Protein AF-A0A0P9S7F3-F1 (afdb_monomer)

Mean predicted aligned error: 11.37 Å

Radius of gyration: 30.76 Å; Cα contacts (8 Å, |Δi|>4): 1055; chains: 1; bounding box: 93×74×84 Å

InterPro domains:
  IPR026487 Sporadically distributed protein CHP04141 [PF19614] (70-533)
  IPR026487 Sporadically distributed protein CHP04141 [TIGR04141] (69-532)

Secondary structure (DSSP, 8-state):
---------------------------------------PEEESS--SSS----------SS--PEEEEEEEBPGGGHHHHHHHHHHTTEEEEEEEEETTEEEEEEEE---SSEE-TTHHHHGGGSPTTPPPPEESS--EEEEEEESS-TT-EEEEEEGGGHHHHTTTB-TTHHHHHHHHHEEGGG--EEEEEESSSS--EEEEE-SSPPTT---TTEEEEEEEEEES-HHHH-SSEEEESSSEEEEES--GGGGHHHHHHHHHHTTSPP-S----EEEPPGGGHHHHHHHHHHHHHHT-S-B---SEEEETTEEEE-----EEEEEEE-SS-EEEEEEET---HHHHHHHHHT-TT---GGGEEEEEE-TTT--EEEEGGGGB-EEEEETTEEEEEETTEEEEE-HHHHHHHHHHHTTSEEEE---EEHHHHHHHHHHHHHHHHTT---S----SHHHHHHHHHHHHHTPEE-TT-EEEEPPSSTTSPPEEEE--SEEETTEEEEEEE-S-HHHHHHHHHHHHHHHHHHHTTSS---S---EEEEEEEESS--SSGGGS--HHHHHHHHHHHHHHHHTTPEEEEEEEEEE-

Nearest PDB structures (foldseek):
  7u6u-assembly1_B  TM=5.650E-01  e=1.495E+00  Homo sapiens
  6bzf-assembly2_C  TM=3.153E-01  e=1.140E+00  Saccharomyces cerevisiae
  6n2f-assembly1_A  TM=3.194E-01  e=1.857E+00  Arabidopsis thaliana
  8xl0-assembly1_A  TM=2.462E-01  e=1.140E+00  Homo sapiens
  7kpv-assembly1_D  TM=9.544E-02  e=1.019E-02  Saccharomyces cerevisiae S288C

Solvent-accessible surface area (backbone atoms only — not comparable to full-atom values): 33960 Å² total; per-residue (Å²): 134,82,87,82,88,83,89,83,88,87,90,80,90,83,88,89,89,87,88,82,90,89,80,89,88,88,86,89,82,89,79,93,76,88,74,86,55,75,85,60,50,55,69,75,77,85,74,76,78,89,67,70,74,74,77,89,59,79,93,63,102,63,85,82,55,42,76,46,40,42,31,44,36,38,55,93,32,48,66,61,46,55,53,49,41,48,74,74,48,30,45,79,50,31,70,48,78,52,78,65,25,38,38,36,29,29,35,49,86,48,76,83,53,44,78,52,87,60,46,77,73,46,50,90,36,49,57,86,91,64,72,86,62,32,21,79,76,64,33,29,35,39,41,34,32,30,68,90,48,69,63,50,30,38,36,34,46,31,67,68,41,41,79,72,39,72,89,33,40,38,66,50,47,16,48,63,47,42,28,40,47,43,31,66,57,48,32,38,33,42,28,38,36,35,70,31,69,91,56,55,64,52,77,49,76,41,98,69,37,64,76,86,75,71,60,61,44,35,27,56,64,33,40,30,24,27,41,59,53,40,87,84,67,35,84,56,65,32,32,22,7,32,11,34,34,41,69,36,90,60,55,75,81,56,47,44,63,53,53,53,51,52,62,51,44,72,74,49,67,77,75,50,86,67,28,26,71,40,78,54,66,72,84,53,49,65,58,52,45,52,55,49,38,56,34,34,56,73,44,51,71,50,53,46,83,70,53,57,47,75,51,40,72,38,42,35,38,58,88,74,80,42,37,34,30,44,32,34,55,49,99,89,53,76,51,75,47,80,49,46,78,57,78,46,36,63,64,51,13,50,57,46,65,78,35,81,76,63,85,52,50,87,38,28,30,36,34,40,34,37,97,84,45,54,71,50,74,44,53,43,51,47,41,28,52,38,79,45,80,56,96,94,42,65,37,36,35,47,71,58,44,53,24,31,75,32,71,49,28,53,50,44,34,49,59,56,57,69,69,47,49,74,42,84,54,78,61,50,48,43,69,59,50,53,53,51,35,54,53,50,52,52,34,57,76,69,68,46,96,67,97,69,92,80,74,52,68,64,59,52,52,53,48,50,50,20,74,78,68,70,36,44,79,30,63,79,51,54,49,78,42,81,46,92,52,91,92,52,74,63,48,72,44,60,58,32,39,34,35,48,101,30,30,43,28,34,71,46,76,57,87,48,62,70,62,54,41,48,50,48,51,46,42,44,53,28,53,50,35,46,77,69,61,75,43,95,66,99,66,71,77,50,31,44,33,43,32,42,31,28,74,57,97,60,88,48,80,81,67,54,92,41,70,70,50,54,32,44,52,48,29,39,44,53,52,36,45,72,73,73,27,46,50,34,37,37,35,23,36,42,46,123

Organism: NCBI:txid251654

Sequence (592 aa):
MHLNREHFASGCLYTAGAVSQVNATIRRKQENWPTYTSRTYCIGNSEMAPLVLAREGTPTEAGMANTYNIYKVKPHKLEQLKEKLRAVGLAEQKTHVAQAYSKTFYYSEVNPGNDVWWWDTYRTFFKDGLPAPKNIFNFGMLLCQHTAQPETIYAVSLGKSHFYLSKFIQLDFGIDLAIRMADENSILLKKSRYFTGTKRQDVSSYQQFQIDSYEPGESVDHLKLKAADKDVWGKRNIIFADSIQMDMDKAPLELSEIFEQIERSYQDDKIIHLPKLEAVIEELGAELDAVAFESLKRGEGDVAIQEFQVHGVAICFSFHDYDYRISARTADDIYRKDLGNTLDIVNISEFIRDHAGITNINEISVQFKNEESGPFTKPLKELLDFPISFDGADYFLKSGEWFVFNQTFMEYLKRSLESIDIVIEEDLVEADFQNWKAEKERKIAANEPVDDKLTYREAYFNQKICNERGFVLLDRQLTLIQSLKKKKNQYRVEIADIFKSGEIISVKISETNSELIYNIEQSKDSVELIKRKTIKFDKSIKTASLWFVFEGDIRNITDYNSIQFLLAVESWHKLVKGFGLKPKIYISKHVI

Structure (mmCIF, N/CA/C/O backbone):
data_AF-A0A0P9S7F3-F1
#
_entry.id   AF-A0A0P9S7F3-F1
#
loop_
_atom_site.group_PDB
_atom_site.id
_atom_site.type_symbol
_atom_site.label_atom_id
_atom_site.label_alt_id
_atom_site.label_comp_id
_atom_site.label_asym_id
_atom_site.label_entity_id
_atom_site.label_seq_id
_atom_site.pdbx_PDB_ins_code
_atom_site.Cartn_x
_atom_site.Cartn_y
_atom_site.Cartn_z
_atom_site.occupancy
_atom_site.B_iso_or_equiv
_atom_site.auth_seq_id
_atom_site.auth_comp_id
_atom_site.auth_asym_id
_atom_site.auth_atom_id
_atom_site.pdbx_PDB_model_num
ATOM 1 N N . MET A 1 1 ? -49.549 54.315 -30.517 1.00 29.91 1 MET A N 1
ATOM 2 C CA . MET A 1 1 ? -50.596 53.312 -30.818 1.00 29.91 1 MET A CA 1
ATOM 3 C C . MET A 1 1 ? -50.025 51.952 -30.448 1.00 29.91 1 MET A C 1
ATOM 5 O O . MET A 1 1 ? -49.067 51.537 -31.073 1.00 29.91 1 MET A O 1
ATOM 9 N N . HIS A 1 2 ? -50.263 51.500 -29.215 1.00 24.88 2 HIS A N 1
ATOM 10 C CA . HIS A 1 2 ? -51.289 50.500 -28.856 1.00 24.88 2 HIS A CA 1
ATOM 11 C C . HIS A 1 2 ? -51.030 49.129 -29.503 1.00 24.88 2 HIS A C 1
ATOM 13 O O . HIS A 1 2 ? -51.182 49.002 -30.708 1.00 24.88 2 HIS A O 1
ATOM 19 N N . LEU A 1 3 ? -50.460 48.200 -28.710 1.00 22.98 3 LEU A N 1
ATOM 20 C CA . LEU A 1 3 ? -51.107 47.001 -28.101 1.00 22.98 3 LEU A CA 1
ATOM 21 C C . LEU A 1 3 ? -51.043 45.816 -29.093 1.00 22.98 3 LEU A C 1
ATOM 23 O O . LEU A 1 3 ? -51.355 46.007 -30.255 1.00 22.98 3 LEU A O 1
ATOM 27 N N . ASN A 1 4 ? -50.614 44.590 -28.774 1.00 23.47 4 ASN A N 1
ATOM 28 C CA . ASN A 1 4 ? -50.797 43.739 -27.589 1.00 23.47 4 ASN A CA 1
ATOM 29 C C . ASN A 1 4 ? -49.765 42.572 -27.645 1.00 23.47 4 ASN A C 1
ATOM 31 O O . ASN A 1 4 ? -49.416 42.162 -28.746 1.00 23.47 4 ASN A O 1
ATOM 35 N N . ARG A 1 5 ? -49.114 42.188 -26.525 1.00 25.00 5 ARG A N 1
ATOM 36 C CA . ARG A 1 5 ? -49.370 40.996 -25.652 1.00 25.00 5 ARG A CA 1
ATOM 37 C C . ARG A 1 5 ? -49.144 39.637 -26.357 1.00 25.00 5 ARG A C 1
ATOM 39 O O . ARG A 1 5 ? -49.627 39.461 -27.459 1.00 25.00 5 ARG A O 1
ATOM 46 N N . GLU A 1 6 ? -48.470 38.622 -25.805 1.00 25.69 6 GLU A N 1
ATOM 47 C CA . GLU A 1 6 ? -48.198 38.257 -24.404 1.00 25.69 6 GLU A CA 1
ATOM 48 C C . GLU A 1 6 ? -47.167 37.094 -24.315 1.00 25.69 6 GLU A C 1
ATOM 50 O O . GLU A 1 6 ? -47.072 36.296 -25.246 1.00 25.69 6 GLU A O 1
ATOM 55 N N . HIS A 1 7 ? -46.526 36.985 -23.132 1.00 25.61 7 HIS A N 1
ATOM 56 C CA . HIS A 1 7 ? -45.978 35.774 -22.460 1.00 25.61 7 HIS A CA 1
ATOM 57 C C . HIS A 1 7 ? -44.629 35.130 -22.889 1.00 25.61 7 HIS A C 1
ATOM 59 O O . HIS A 1 7 ? -44.381 34.939 -24.067 1.00 25.61 7 HIS A O 1
ATOM 65 N N . PHE A 1 8 ? -43.704 34.703 -22.001 1.00 23.14 8 PHE A N 1
ATOM 66 C CA . PHE A 1 8 ? -43.653 34.555 -20.529 1.00 23.14 8 PHE A CA 1
ATOM 67 C C . PHE A 1 8 ? -42.188 34.672 -20.006 1.00 23.14 8 PHE A C 1
ATOM 69 O O . PHE A 1 8 ? -41.229 34.420 -20.728 1.00 23.14 8 PHE A O 1
ATOM 76 N N . ALA A 1 9 ? -42.081 35.059 -18.731 1.00 22.83 9 ALA A N 1
ATOM 77 C CA . ALA A 1 9 ? -40.941 35.215 -17.805 1.00 22.83 9 ALA A CA 1
ATOM 78 C C . ALA A 1 9 ? -40.034 33.960 -17.629 1.00 22.83 9 ALA A C 1
ATOM 80 O O . ALA A 1 9 ? -40.452 32.877 -18.010 1.00 22.83 9 ALA A O 1
ATOM 81 N N . SER A 1 10 ? -38.837 33.932 -17.011 1.00 23.44 10 SER A N 1
ATOM 82 C CA . SER A 1 10 ? -37.991 34.859 -16.220 1.00 23.44 10 SER A CA 1
ATOM 83 C C . SER A 1 10 ? -36.624 34.195 -15.956 1.00 23.44 10 SER A C 1
ATOM 85 O O . SER A 1 10 ? -36.567 32.976 -15.809 1.00 23.44 10 SER A O 1
ATOM 87 N N . GLY A 1 11 ? -35.571 34.994 -15.743 1.00 20.28 11 GLY A N 1
ATOM 88 C CA . GLY A 1 11 ? -34.349 34.557 -15.055 1.00 20.28 11 GLY A CA 1
ATOM 89 C C . GLY A 1 11 ? -33.190 35.550 -15.177 1.00 20.28 11 GLY A C 1
ATOM 90 O O . GLY A 1 11 ? -32.395 35.452 -16.106 1.00 20.28 11 GLY A O 1
ATOM 91 N N . CYS A 1 12 ? -33.079 36.507 -14.249 1.00 20.52 12 CYS A N 1
ATOM 92 C CA . CYS A 1 12 ? -31.901 37.368 -14.105 1.00 20.52 12 CYS A CA 1
ATOM 93 C C . CYS A 1 12 ? -31.655 37.788 -12.645 1.00 20.52 12 CYS A C 1
ATOM 95 O O . CYS A 1 12 ? -32.551 38.337 -12.016 1.00 20.52 12 CYS A O 1
ATOM 97 N N . LEU A 1 13 ? -30.393 37.587 -12.232 1.00 22.75 13 LEU A N 1
ATOM 98 C CA . LEU A 1 13 ? -29.494 38.486 -11.480 1.00 22.75 13 LEU A CA 1
ATOM 99 C C . LEU A 1 13 ? -29.818 38.897 -10.028 1.00 22.75 13 LEU A C 1
ATOM 101 O O . LEU A 1 13 ? -30.907 39.361 -9.724 1.00 22.75 13 LEU A O 1
ATOM 105 N N . TYR A 1 14 ? -28.799 38.828 -9.156 1.00 22.83 14 TYR A N 1
ATOM 106 C CA . TYR A 1 14 ? -27.962 39.961 -8.670 1.00 22.83 14 TYR A CA 1
ATOM 107 C C . TYR A 1 14 ? -27.158 39.499 -7.420 1.00 22.83 14 TYR A C 1
ATOM 109 O O . TYR A 1 14 ? -27.717 38.887 -6.520 1.00 22.83 14 TYR A O 1
ATOM 117 N N . THR A 1 15 ? -25.817 39.446 -7.478 1.00 22.84 15 THR A N 1
ATOM 118 C CA . THR A 1 15 ? -24.786 40.390 -6.954 1.00 22.84 15 THR A CA 1
ATOM 119 C C . THR A 1 15 ? -24.634 40.553 -5.436 1.00 22.84 15 THR A C 1
ATOM 121 O O . THR A 1 15 ? -25.591 40.612 -4.679 1.00 22.84 15 THR A O 1
ATOM 124 N N . ALA A 1 16 ? -23.364 40.727 -5.060 1.00 22.64 16 ALA A N 1
ATOM 125 C CA . ALA A 1 16 ? -22.787 40.906 -3.735 1.00 22.64 16 ALA A CA 1
ATOM 126 C C . ALA A 1 16 ? -23.129 42.218 -2.997 1.00 22.64 16 ALA A C 1
ATOM 128 O O . ALA A 1 16 ? -23.339 43.258 -3.619 1.00 22.64 16 ALA A O 1
ATOM 129 N N . GLY A 1 17 ? -22.990 42.162 -1.663 1.00 21.08 17 GLY A N 1
ATOM 130 C CA . GLY A 1 17 ? -22.606 43.288 -0.803 1.00 21.08 17 GLY A CA 1
ATOM 131 C C . GLY A 1 17 ? -23.356 43.370 0.533 1.00 21.08 17 GLY A C 1
ATOM 132 O O . GLY A 1 17 ? -24.543 43.660 0.524 1.00 21.08 17 GLY A O 1
ATOM 133 N N . ALA A 1 18 ? -22.657 43.178 1.666 1.00 22.84 18 ALA A N 1
ATOM 134 C CA . ALA A 1 18 ? -22.655 44.094 2.826 1.00 22.84 18 ALA A CA 1
ATOM 135 C C . ALA A 1 18 ? -21.939 43.493 4.056 1.00 22.84 18 ALA A C 1
ATOM 137 O O . ALA A 1 18 ? -22.265 42.411 4.535 1.00 22.84 18 ALA A O 1
ATOM 138 N N . VAL A 1 19 ? -20.991 44.266 4.587 1.00 24.33 19 VAL A N 1
ATOM 139 C CA . VAL A 1 19 ? -20.345 44.132 5.900 1.00 24.33 19 VAL A CA 1
ATOM 140 C C . VAL A 1 19 ? -21.035 45.111 6.857 1.00 24.33 19 VAL A C 1
ATOM 142 O O . VAL A 1 19 ? -21.138 46.285 6.510 1.00 24.33 19 VAL A O 1
ATOM 145 N N . SER A 1 20 ? -21.415 44.696 8.073 1.00 24.64 20 SER A N 1
ATOM 146 C CA . SER A 1 20 ? -21.497 45.614 9.227 1.00 24.64 20 SER A CA 1
ATOM 147 C C . SER A 1 20 ? -21.389 44.903 10.588 1.00 24.64 20 SER A C 1
ATOM 149 O O . SER A 1 20 ? -22.258 44.133 10.981 1.00 24.64 20 SER A O 1
ATOM 151 N N . GLN A 1 21 ? -20.292 45.217 11.278 1.00 23.17 21 GLN A N 1
ATOM 152 C CA . GLN A 1 21 ? -20.079 45.402 12.722 1.00 23.17 21 GLN A CA 1
ATOM 153 C C . GLN A 1 21 ? -21.167 44.975 13.735 1.00 23.17 21 GLN A C 1
ATOM 155 O O . GLN A 1 21 ? -22.227 45.587 13.802 1.00 23.17 21 GLN A O 1
ATOM 160 N N . VAL A 1 22 ? -20.765 44.127 14.693 1.00 24.11 22 VAL A N 1
ATOM 161 C CA . VAL A 1 22 ? -20.984 44.356 16.138 1.00 24.11 22 VAL A CA 1
ATOM 162 C C . VAL A 1 22 ? -19.683 44.000 16.869 1.00 24.11 22 VAL A C 1
ATOM 164 O O . VAL A 1 22 ? -19.139 42.915 16.687 1.00 24.11 22 VAL A O 1
ATOM 167 N N . ASN A 1 23 ? -19.159 44.942 17.654 1.00 24.31 23 ASN A N 1
ATOM 168 C CA . ASN A 1 23 ? -17.885 44.866 18.373 1.00 24.31 23 ASN A CA 1
ATOM 169 C C . ASN A 1 23 ? -18.128 44.930 19.894 1.00 24.31 23 ASN A C 1
ATOM 171 O O . ASN A 1 23 ? -19.016 45.658 20.328 1.00 24.31 23 ASN A O 1
ATOM 175 N N . ALA A 1 24 ? -17.239 44.272 20.654 1.00 23.59 24 ALA A N 1
ATOM 176 C CA . ALA A 1 24 ? -17.006 44.353 22.110 1.00 23.59 24 ALA A CA 1
ATOM 177 C C . ALA A 1 24 ? -18.103 43.747 23.021 1.00 23.59 24 ALA A C 1
ATOM 179 O O . ALA A 1 24 ? -19.247 44.171 23.026 1.00 23.59 24 ALA A O 1
ATOM 180 N N . THR A 1 25 ? -17.824 42.789 23.911 1.00 23.08 25 THR A N 1
ATOM 181 C CA . THR A 1 25 ? -16.897 42.900 25.050 1.00 23.08 25 THR A CA 1
ATOM 182 C C . THR A 1 25 ? -16.740 41.516 25.698 1.00 23.08 25 THR A C 1
ATOM 184 O O . THR A 1 25 ? -17.749 40.897 25.999 1.00 23.08 25 THR A O 1
ATOM 187 N N . ILE A 1 26 ? -15.508 41.044 25.924 1.00 23.91 26 ILE A N 1
ATOM 188 C CA . ILE A 1 26 ? -14.999 40.393 27.156 1.00 23.91 26 ILE A CA 1
ATOM 189 C C . ILE A 1 26 ? -13.519 40.064 26.892 1.00 23.91 26 ILE A C 1
ATOM 191 O O . ILE A 1 26 ? -13.160 39.178 26.122 1.00 23.91 26 ILE A O 1
ATOM 195 N N . ARG A 1 27 ? -12.641 40.852 27.516 1.00 22.73 27 ARG A N 1
ATOM 196 C CA . ARG A 1 27 ? -11.202 40.595 27.644 1.00 22.73 27 ARG A CA 1
ATOM 197 C C . ARG A 1 27 ? -10.953 39.890 28.983 1.00 22.73 27 ARG A C 1
ATOM 199 O O . ARG A 1 27 ? -11.567 40.265 29.975 1.00 22.73 27 ARG A O 1
ATOM 206 N N . ARG A 1 28 ? -9.920 39.033 28.992 1.00 23.16 28 ARG A N 1
ATOM 207 C CA . ARG A 1 28 ? -9.167 38.451 30.133 1.00 23.16 28 ARG A CA 1
ATOM 208 C C . ARG A 1 28 ? -9.704 37.156 30.760 1.00 23.16 28 ARG A C 1
ATOM 210 O O . ARG A 1 28 ? -10.382 37.188 31.777 1.00 23.16 28 ARG A O 1
ATOM 217 N N . LYS A 1 29 ? -9.228 36.023 30.236 1.00 22.94 29 LYS A N 1
ATOM 218 C CA . LYS A 1 29 ? -8.197 35.142 30.839 1.00 22.94 29 LYS A CA 1
ATOM 219 C C . LYS A 1 29 ? -8.125 33.863 29.989 1.00 22.94 29 LYS A C 1
ATOM 221 O O . LYS A 1 29 ? -8.909 32.947 30.186 1.00 22.94 29 LYS A O 1
ATOM 226 N N . GLN A 1 30 ? -7.222 33.832 29.010 1.00 22.80 30 GLN A N 1
ATOM 227 C CA . GLN A 1 30 ? -6.829 32.593 28.334 1.00 22.80 30 GLN A CA 1
ATOM 228 C C . GLN A 1 30 ? -5.528 32.133 28.985 1.00 22.80 30 GLN A C 1
ATOM 230 O O . GLN A 1 30 ? -4.465 32.694 28.728 1.00 22.80 30 GLN A O 1
ATOM 235 N N . GLU A 1 31 ? -5.651 31.174 29.895 1.00 22.55 31 GLU A N 1
ATOM 236 C CA . GLU A 1 31 ? -4.537 30.350 30.350 1.00 22.55 31 GLU A CA 1
ATOM 237 C C . GLU A 1 31 ? -4.404 29.140 29.415 1.00 22.55 31 GLU A C 1
ATOM 239 O O . GLU A 1 31 ? -5.391 28.578 28.940 1.00 22.55 31 GLU A O 1
ATOM 244 N N . ASN A 1 32 ? -3.146 28.815 29.126 1.00 25.81 32 ASN A N 1
ATOM 245 C CA . ASN A 1 32 ? -2.632 27.801 28.208 1.00 25.81 32 ASN A CA 1
ATOM 246 C C . ASN A 1 32 ? -3.329 26.431 28.281 1.00 25.81 32 ASN A C 1
ATOM 248 O O . ASN A 1 32 ? -3.194 25.756 29.295 1.00 25.81 32 ASN A O 1
ATOM 252 N N . TRP A 1 33 ? -3.895 25.957 27.161 1.00 24.05 33 TRP A N 1
ATOM 253 C CA . TRP A 1 33 ? -4.091 24.524 26.876 1.00 24.05 33 TRP A CA 1
ATOM 254 C C . TRP A 1 33 ? -3.954 24.246 25.366 1.00 24.05 33 TRP A C 1
ATOM 256 O O . TRP A 1 33 ? -4.414 25.057 24.561 1.00 24.05 33 TRP A O 1
ATOM 266 N N . PRO A 1 34 ? -3.319 23.130 24.952 1.00 24.03 34 PRO A N 1
ATOM 267 C CA . PRO A 1 34 ? -3.039 22.845 23.549 1.00 24.03 34 PRO A CA 1
ATOM 268 C C . PRO A 1 34 ? -4.303 22.359 22.826 1.00 24.03 34 PRO A C 1
ATOM 270 O O . PRO A 1 34 ? -4.807 21.264 23.074 1.00 24.03 34 PRO A O 1
ATOM 273 N N . THR A 1 35 ? -4.807 23.164 21.895 1.00 26.23 35 THR A N 1
ATOM 274 C CA . THR A 1 35 ? -5.846 22.769 20.940 1.00 26.23 35 THR A CA 1
ATOM 275 C C . THR A 1 35 ? -5.239 21.880 19.856 1.00 26.23 35 THR A C 1
ATOM 277 O O . THR A 1 35 ? -4.654 22.373 18.899 1.00 26.23 35 THR A O 1
ATOM 280 N N . TYR A 1 36 ? -5.384 20.563 19.998 1.00 31.08 36 TYR A N 1
ATOM 281 C CA . TYR A 1 36 ? -5.255 19.623 18.883 1.00 31.08 36 TYR A CA 1
ATOM 282 C C . TYR A 1 36 ? -6.626 19.439 18.238 1.00 31.08 36 TYR A C 1
ATOM 284 O O . TYR A 1 36 ? -7.414 18.610 18.690 1.00 31.08 36 TYR A O 1
ATOM 292 N N . THR A 1 37 ? -6.903 20.194 17.181 1.00 32.62 37 THR A N 1
ATOM 293 C CA . THR A 1 37 ? -7.972 19.867 16.230 1.00 32.62 37 THR A CA 1
ATOM 294 C C . THR A 1 37 ? -7.574 20.369 14.847 1.00 32.62 37 THR A C 1
ATOM 296 O O . THR A 1 37 ? -7.782 21.537 14.527 1.00 32.62 37 THR A O 1
ATOM 299 N N . SER A 1 38 ? -7.022 19.479 14.019 1.00 33.72 38 SER A N 1
ATOM 300 C CA . SER A 1 38 ? -7.128 19.616 12.567 1.00 33.72 38 SER A CA 1
ATOM 301 C C . SER A 1 38 ? -8.609 19.492 12.195 1.00 33.72 38 SER A C 1
ATOM 303 O O . SER A 1 38 ? -9.308 18.611 12.709 1.00 33.72 38 SER A O 1
ATOM 305 N N . ARG A 1 39 ? -9.126 20.363 11.319 1.00 33.31 39 ARG A N 1
ATOM 306 C CA . ARG A 1 39 ? -10.459 20.158 10.732 1.00 33.31 39 ARG A CA 1
ATOM 307 C C . ARG A 1 39 ? -10.359 19.013 9.733 1.00 33.31 39 ARG A C 1
ATOM 309 O O . ARG A 1 39 ? -10.043 19.204 8.569 1.00 33.31 39 ARG A O 1
ATOM 316 N N . THR A 1 40 ? -10.564 17.810 10.241 1.00 33.66 40 THR A N 1
ATOM 317 C CA . THR A 1 40 ? -10.654 16.587 9.453 1.00 33.66 40 THR A CA 1
ATOM 318 C C . THR A 1 40 ? -12.123 16.379 9.119 1.00 33.66 40 THR A C 1
ATOM 320 O O . THR A 1 40 ? -12.946 16.308 10.032 1.00 33.66 40 THR A O 1
ATOM 323 N N . TYR A 1 41 ? -12.471 16.318 7.836 1.00 36.84 41 TYR A N 1
ATOM 324 C CA . TYR A 1 41 ? -13.842 16.011 7.430 1.00 36.84 41 TYR A CA 1
ATOM 325 C C . TYR A 1 41 ? -13.965 14.497 7.270 1.00 36.84 41 TYR A C 1
ATOM 327 O O . TYR A 1 41 ? -13.148 13.877 6.589 1.00 36.84 41 TYR A O 1
ATOM 335 N N . CYS A 1 42 ? -14.956 13.900 7.929 1.00 32.94 42 CYS A N 1
ATOM 336 C CA . CYS A 1 42 ? -15.213 12.466 7.861 1.00 32.94 42 CYS A CA 1
ATOM 337 C C . CYS A 1 42 ? -16.391 12.194 6.922 1.00 32.94 42 CYS A C 1
ATOM 339 O O . CYS A 1 42 ? -17.445 12.810 7.073 1.00 32.94 42 CYS A O 1
ATOM 341 N N . ILE A 1 43 ? -16.256 11.241 5.997 1.00 32.69 43 ILE A N 1
ATOM 342 C CA . ILE A 1 43 ? -17.422 10.692 5.289 1.00 32.69 43 ILE A CA 1
ATOM 343 C C . ILE A 1 43 ? -17.986 9.541 6.127 1.00 32.69 43 ILE A C 1
ATOM 345 O O . ILE A 1 43 ? -17.391 8.473 6.244 1.00 32.69 43 ILE A O 1
ATOM 349 N N . GLY A 1 44 ? -19.141 9.811 6.734 1.00 36.78 44 GLY A N 1
ATOM 350 C CA . GLY A 1 44 ? -19.896 8.928 7.620 1.00 36.78 44 GLY A CA 1
ATOM 351 C C . GLY A 1 44 ? -20.954 9.757 8.347 1.00 36.78 44 GLY A C 1
ATOM 352 O O . GLY A 1 44 ? -20.720 10.184 9.469 1.00 36.78 44 GLY A O 1
ATOM 353 N N . ASN A 1 45 ? -22.074 10.021 7.661 1.00 27.25 45 ASN A N 1
ATOM 354 C CA . ASN A 1 45 ? -23.099 11.031 7.974 1.00 27.25 45 ASN A CA 1
ATOM 355 C C . ASN A 1 45 ? -22.559 12.483 7.979 1.00 27.25 45 ASN A C 1
ATOM 357 O O . ASN A 1 45 ? -22.035 12.971 8.973 1.00 27.25 45 ASN A O 1
ATOM 361 N N . SER A 1 46 ? -22.717 13.167 6.837 1.00 24.14 46 SER A N 1
ATOM 362 C CA . SER A 1 46 ? -22.612 14.633 6.665 1.00 24.14 46 SER A CA 1
ATOM 363 C C . SER A 1 46 ? -23.417 15.380 7.742 1.00 24.14 46 SER A C 1
ATOM 365 O O . SER A 1 46 ? -24.492 14.905 8.098 1.00 24.14 46 SER A O 1
ATOM 367 N N . GLU A 1 47 ? -23.078 16.553 8.274 1.00 24.59 47 GLU A N 1
ATOM 368 C CA . GLU A 1 47 ? -22.070 17.595 8.029 1.00 24.59 47 GLU A CA 1
ATOM 369 C C . GLU A 1 47 ? -22.046 18.472 9.313 1.00 24.59 47 GLU A C 1
ATOM 371 O O . GLU A 1 47 ? -23.011 18.445 10.075 1.00 24.59 47 GLU A O 1
ATOM 376 N N . MET A 1 48 ? -21.006 19.299 9.504 1.00 22.39 48 MET A N 1
ATOM 377 C CA . MET A 1 48 ? -20.770 20.219 10.644 1.00 22.39 48 MET A CA 1
ATOM 378 C C . MET A 1 48 ? -20.218 19.562 11.924 1.00 22.39 48 MET A C 1
ATOM 380 O O . MET A 1 48 ? -20.518 18.417 12.249 1.00 22.39 48 MET A O 1
ATOM 384 N N . ALA A 1 49 ? -19.394 20.309 12.677 1.00 24.27 49 ALA A N 1
ATOM 385 C CA . ALA A 1 49 ? -19.053 19.994 14.074 1.00 24.27 49 ALA A CA 1
ATOM 386 C C . ALA A 1 49 ? -20.305 19.487 14.813 1.00 24.27 49 ALA A C 1
ATOM 388 O O . ALA A 1 49 ? -21.370 20.011 14.502 1.00 24.27 49 ALA A O 1
ATOM 389 N N . PRO A 1 50 ? -20.224 18.519 15.751 1.00 26.88 50 PRO A N 1
ATOM 390 C CA . PRO A 1 50 ? -21.375 17.737 16.201 1.00 26.88 50 PRO A CA 1
ATOM 391 C C . PRO A 1 50 ? -22.384 18.577 17.005 1.00 26.88 50 PRO A C 1
ATOM 393 O O . PRO A 1 50 ? -22.526 18.437 18.212 1.00 26.88 50 PRO A O 1
ATOM 396 N N . LEU A 1 51 ? -23.141 19.420 16.316 1.00 23.75 51 LEU A N 1
ATOM 397 C CA . LEU A 1 51 ? -24.578 19.496 16.432 1.00 23.75 51 LEU A CA 1
ATOM 398 C C . LEU A 1 51 ? -25.097 18.289 15.654 1.00 23.75 51 LEU A C 1
ATOM 400 O O . LEU A 1 51 ? -25.513 18.382 14.504 1.00 23.75 51 LEU A O 1
ATOM 404 N N . VAL A 1 52 ? -25.037 17.125 16.304 1.00 27.81 52 VAL A N 1
ATOM 405 C CA . VAL A 1 52 ? -26.001 16.068 16.015 1.00 27.81 52 VAL A CA 1
ATOM 406 C C . VAL A 1 52 ? -27.351 16.747 16.192 1.00 27.81 52 VAL A C 1
ATOM 408 O O . VAL A 1 52 ? -27.716 17.093 17.316 1.00 27.81 52 VAL A O 1
ATOM 411 N N . LEU A 1 53 ? -28.034 17.041 15.082 1.00 21.12 53 LEU A N 1
ATOM 412 C CA . LEU A 1 53 ? -29.430 17.443 15.113 1.00 21.12 53 LEU A CA 1
ATOM 413 C C . LEU A 1 53 ? -30.134 16.430 16.004 1.00 21.12 53 LEU A C 1
ATOM 415 O O . LEU A 1 53 ? -30.146 15.232 15.706 1.00 21.12 53 LEU A O 1
ATOM 419 N N . ALA A 1 54 ? -30.655 16.924 17.125 1.00 24.69 54 ALA A N 1
ATOM 420 C CA . ALA A 1 54 ? -31.611 16.201 17.923 1.00 24.69 54 ALA A CA 1
ATOM 421 C C . ALA A 1 54 ? -32.624 15.597 16.949 1.00 24.69 54 ALA A C 1
ATOM 423 O O . ALA A 1 54 ? -33.301 16.317 16.211 1.00 24.69 54 ALA A O 1
ATOM 424 N N . ARG A 1 55 ? -32.711 14.265 16.915 1.00 27.77 55 ARG A N 1
ATOM 425 C CA . ARG A 1 55 ? -33.960 13.645 16.505 1.00 27.77 55 ARG A CA 1
ATOM 426 C C . ARG A 1 55 ? -34.966 14.077 17.566 1.00 27.77 55 ARG A C 1
ATOM 428 O O . ARG A 1 55 ? -35.096 13.418 18.591 1.00 27.77 55 ARG A O 1
ATOM 435 N N . GLU A 1 56 ? -35.660 15.188 17.333 1.00 28.05 56 GLU A N 1
ATOM 436 C CA . GLU A 1 56 ? -36.989 15.409 17.897 1.00 28.05 56 GLU A CA 1
ATOM 437 C C . GLU A 1 56 ? -37.915 14.377 17.243 1.00 28.05 56 GLU A C 1
ATOM 439 O O . GLU A 1 56 ? -38.659 14.644 16.305 1.00 28.05 56 GLU A O 1
ATOM 444 N N . GLY A 1 57 ? -37.752 13.130 17.672 1.00 25.97 57 GLY A N 1
ATOM 445 C CA . GLY A 1 57 ? -38.615 12.017 17.349 1.00 25.97 57 GLY A CA 1
ATOM 446 C C . GLY A 1 57 ? -39.319 11.640 18.632 1.00 25.97 57 GLY A C 1
ATOM 447 O O . GLY A 1 57 ? -38.694 11.156 19.573 1.00 25.97 57 GLY A O 1
ATOM 448 N N . THR A 1 58 ? -40.621 11.881 18.672 1.00 23.83 58 THR A N 1
ATOM 449 C CA . THR A 1 58 ? -41.518 11.204 19.600 1.00 23.83 58 THR A CA 1
ATOM 450 C C . THR A 1 58 ? -41.206 9.699 19.613 1.00 23.83 58 THR A C 1
ATOM 452 O O . THR A 1 58 ? -40.960 9.117 18.549 1.00 23.83 58 THR A O 1
ATOM 455 N N . PRO A 1 59 ? -41.179 9.051 20.791 1.00 27.86 59 PRO A N 1
ATOM 456 C CA . PRO A 1 59 ? -40.834 7.642 20.887 1.00 27.86 59 PRO A CA 1
ATOM 457 C C . PRO A 1 59 ? -41.904 6.837 20.151 1.00 27.86 59 PRO A C 1
ATOM 459 O O . PRO A 1 59 ? -43.062 6.800 20.560 1.00 27.86 59 PRO A O 1
ATOM 462 N N . THR A 1 60 ? -41.519 6.223 19.039 1.00 30.88 60 THR A N 1
ATOM 463 C CA . THR A 1 60 ? -42.305 5.176 18.386 1.00 30.88 60 THR A CA 1
ATOM 464 C C . THR A 1 60 ? -41.563 3.854 18.545 1.00 30.88 60 THR A C 1
ATOM 466 O O . THR A 1 60 ? -40.341 3.793 18.430 1.00 30.88 60 THR A O 1
ATOM 469 N N . GLU A 1 61 ? -42.332 2.827 18.899 1.00 31.89 61 GLU A N 1
ATOM 470 C CA . GLU A 1 61 ? -41.976 1.505 19.435 1.00 31.89 61 GLU A CA 1
ATOM 471 C C . GLU A 1 61 ? -41.176 0.581 18.487 1.00 31.89 61 GLU A C 1
ATOM 473 O O . GLU A 1 61 ? -41.527 -0.580 18.287 1.00 31.89 61 GLU A O 1
ATOM 478 N N . ALA A 1 62 ? -40.065 1.046 17.917 1.00 36.75 62 ALA A N 1
ATOM 479 C CA . ALA A 1 62 ? -39.057 0.176 17.315 1.00 36.75 62 ALA A CA 1
ATOM 480 C C . ALA A 1 62 ? -37.781 0.253 18.163 1.00 36.75 62 ALA A C 1
ATOM 482 O O . ALA A 1 62 ? -37.206 1.330 18.307 1.00 36.75 62 ALA A O 1
ATOM 483 N N . GLY A 1 63 ? -37.369 -0.872 18.760 1.00 42.25 63 GLY A N 1
ATOM 484 C CA . GLY A 1 63 ? -36.194 -0.959 19.634 1.00 42.25 63 GLY A CA 1
ATOM 485 C C . GLY A 1 63 ? -34.981 -0.237 19.040 1.00 42.25 63 GLY A C 1
ATOM 486 O O . GLY A 1 63 ? -34.610 -0.461 17.887 1.00 42.25 63 GLY A O 1
ATOM 487 N N . MET A 1 64 ? -34.396 0.690 19.802 1.00 53.94 64 MET A N 1
ATOM 488 C CA . MET A 1 64 ? -33.221 1.433 19.356 1.00 53.94 64 MET A CA 1
ATOM 489 C C . MET A 1 64 ? -32.000 0.514 19.395 1.00 53.94 64 MET A C 1
ATOM 491 O O . MET A 1 64 ? -31.439 0.268 20.459 1.00 53.94 64 MET A O 1
ATOM 495 N N . ALA A 1 65 ? -31.592 0.022 18.230 1.00 71.44 65 ALA A N 1
ATOM 496 C CA . ALA A 1 65 ? -30.314 -0.655 18.069 1.00 71.44 65 ALA A CA 1
ATOM 497 C C . ALA A 1 65 ? -29.159 0.278 18.457 1.00 71.44 65 ALA A C 1
ATOM 499 O O . ALA A 1 65 ? -29.118 1.435 18.027 1.00 71.44 65 ALA A O 1
ATOM 500 N N . ASN A 1 66 ? -28.198 -0.239 19.216 1.00 86.81 66 ASN A N 1
ATOM 501 C CA . ASN A 1 66 ? -26.971 0.470 19.547 1.00 86.81 66 ASN A CA 1
ATOM 502 C C . ASN A 1 66 ? -25.950 0.297 18.418 1.00 86.81 66 ASN A C 1
ATOM 504 O O . ASN A 1 66 ? -25.722 -0.816 17.947 1.00 86.81 66 ASN A O 1
ATOM 508 N N . THR A 1 67 ? -25.292 1.379 18.010 1.00 90.56 67 THR A N 1
ATOM 509 C CA . THR A 1 67 ? -24.151 1.311 17.087 1.00 90.56 67 THR A CA 1
ATOM 510 C C . THR A 1 67 ? -22.859 1.154 17.880 1.00 90.56 67 THR A C 1
ATOM 512 O O . THR A 1 67 ? -22.525 2.008 18.704 1.00 90.56 67 THR A O 1
ATOM 515 N N . TYR A 1 68 ? -22.097 0.101 17.598 1.00 93.56 68 TYR A N 1
ATOM 516 C CA . TYR A 1 68 ? -20.807 -0.158 18.235 1.00 93.56 68 TYR A CA 1
ATOM 517 C C . TYR A 1 68 ? -19.672 -0.059 17.229 1.00 93.56 68 TYR A C 1
ATOM 519 O O . TYR A 1 68 ? -19.796 -0.546 16.112 1.00 93.56 68 TYR A O 1
ATOM 527 N N . ASN A 1 69 ? -18.565 0.561 17.641 1.00 94.81 69 ASN A N 1
ATOM 528 C CA . ASN A 1 69 ? -17.314 0.594 16.889 1.00 94.81 69 ASN A CA 1
ATOM 529 C C . ASN A 1 69 ? -16.251 -0.197 17.663 1.00 94.81 69 ASN A C 1
ATOM 531 O O . ASN A 1 69 ? -15.753 0.292 18.681 1.00 94.81 69 ASN A O 1
ATOM 535 N N . ILE A 1 70 ? -15.982 -1.422 17.216 1.00 97.06 70 ILE A N 1
ATOM 536 C CA . ILE A 1 70 ? -15.232 -2.457 17.933 1.00 97.06 70 ILE A CA 1
ATOM 537 C C . ILE A 1 70 ? -13.855 -2.630 17.292 1.00 97.06 70 ILE A C 1
ATOM 539 O O . ILE A 1 70 ? -13.738 -2.804 16.082 1.00 97.06 70 ILE A O 1
ATOM 543 N N . TYR A 1 71 ? -12.821 -2.628 18.123 1.00 97.56 71 TYR A N 1
ATOM 544 C CA . TYR A 1 71 ? -11.419 -2.778 17.751 1.00 97.56 71 TYR A CA 1
ATOM 545 C C . TYR A 1 71 ? -10.828 -3.998 18.446 1.00 97.56 71 TYR A C 1
ATOM 547 O O . TYR A 1 71 ? -11.140 -4.226 19.616 1.00 97.56 71 TYR A O 1
ATOM 555 N N . LYS A 1 72 ? -9.914 -4.709 17.781 1.00 96.75 72 LYS A N 1
ATOM 556 C CA . LYS A 1 72 ? -9.049 -5.713 18.415 1.00 96.75 72 LYS A CA 1
ATOM 557 C C . LYS A 1 72 ? -7.730 -5.056 18.823 1.00 96.75 72 LYS A C 1
ATOM 559 O O . LYS A 1 72 ? -7.085 -4.392 18.010 1.00 96.75 72 LYS A O 1
ATOM 564 N N . VAL A 1 73 ? -7.370 -5.165 20.098 1.00 96.94 73 VAL A N 1
ATOM 565 C CA . VAL A 1 73 ? -6.203 -4.494 20.695 1.00 96.94 73 VAL A CA 1
ATOM 566 C C . VAL A 1 73 ? -5.006 -5.444 20.686 1.00 96.94 73 VAL A C 1
ATOM 568 O O . VAL A 1 73 ? -5.141 -6.607 21.056 1.00 96.94 73 VAL A O 1
ATOM 571 N N . LYS A 1 74 ? -3.826 -4.942 20.302 1.00 94.38 74 LYS A N 1
ATOM 572 C CA . LYS A 1 74 ? -2.557 -5.681 20.379 1.00 94.38 74 LYS A CA 1
ATOM 573 C C . LYS A 1 74 ? -2.232 -5.961 21.858 1.00 94.38 74 LYS A C 1
ATOM 575 O O . LYS A 1 74 ? -2.117 -5.000 22.626 1.00 94.38 74 LYS A O 1
ATOM 580 N N . PRO A 1 75 ? -2.030 -7.217 22.290 1.00 94.38 75 PRO A N 1
ATOM 581 C CA . PRO A 1 75 ? -1.938 -7.519 23.721 1.00 94.38 75 PRO A CA 1
ATOM 582 C C . PRO A 1 75 ? -0.773 -6.850 24.443 1.00 94.38 75 PRO A C 1
ATOM 584 O O . PRO A 1 75 ? -0.953 -6.208 25.478 1.00 94.38 75 PRO A O 1
ATOM 587 N N . HIS A 1 76 ? 0.407 -6.876 23.829 1.00 92.62 76 HIS A N 1
ATOM 588 C CA . HIS A 1 76 ? 1.609 -6.229 24.350 1.00 92.62 76 HIS A CA 1
ATOM 589 C C . HIS A 1 76 ? 1.502 -4.686 24.401 1.00 92.62 76 HIS A C 1
ATOM 591 O O . HIS A 1 76 ? 2.326 -4.030 25.037 1.00 92.62 76 HIS A O 1
ATOM 597 N N . LYS A 1 77 ? 0.497 -4.077 23.747 1.00 94.31 77 LYS A N 1
ATOM 598 C CA . LYS A 1 77 ? 0.223 -2.629 23.794 1.00 94.31 77 LYS A CA 1
ATOM 599 C C . LYS A 1 77 ? -0.819 -2.236 24.848 1.00 94.31 77 LYS A C 1
ATOM 601 O O . LYS A 1 77 ? -1.058 -1.042 25.025 1.00 94.31 77 LYS A O 1
ATOM 606 N N . LEU A 1 78 ? -1.438 -3.187 25.554 1.00 95.62 78 LEU A N 1
ATOM 607 C CA . LEU A 1 78 ? -2.541 -2.918 26.487 1.00 95.62 78 LEU A CA 1
ATOM 608 C C . LEU A 1 78 ? -2.190 -1.869 27.552 1.00 95.62 78 LEU A C 1
ATOM 610 O O . LEU A 1 78 ? -2.969 -0.947 27.801 1.00 95.62 78 LEU A O 1
ATOM 614 N N . GLU A 1 79 ? -1.016 -1.983 28.170 1.00 95.75 79 GLU A N 1
ATOM 615 C CA . GLU A 1 79 ? -0.599 -1.042 29.216 1.00 95.75 79 GLU A CA 1
ATOM 616 C C . GLU A 1 79 ? -0.312 0.354 28.649 1.00 95.75 79 GLU A C 1
ATOM 618 O O . GLU A 1 79 ? -0.761 1.351 29.216 1.00 95.75 79 GLU A O 1
ATOM 623 N N . GLN A 1 80 ? 0.307 0.436 27.466 1.00 95.81 80 GLN A N 1
ATOM 624 C CA . GLN A 1 80 ? 0.525 1.707 26.765 1.00 95.81 80 GLN A CA 1
ATOM 625 C C . GLN A 1 80 ? -0.803 2.375 26.379 1.00 95.81 80 GLN A C 1
ATOM 627 O O . GLN A 1 80 ? -0.945 3.596 26.486 1.00 95.81 80 GLN A O 1
ATOM 632 N N . LEU A 1 81 ? -1.807 1.581 25.983 1.00 95.94 81 LEU A N 1
ATOM 633 C CA . LEU A 1 81 ? -3.159 2.075 25.743 1.00 95.94 81 LEU A CA 1
ATOM 634 C C . LEU A 1 81 ? -3.735 2.675 27.030 1.00 95.94 81 LEU A C 1
ATOM 636 O O . LEU A 1 81 ? -4.142 3.834 27.015 1.00 95.94 81 LEU A O 1
ATOM 640 N N . LYS A 1 82 ? -3.718 1.950 28.157 1.00 95.38 82 LYS A N 1
ATOM 641 C CA . LYS A 1 82 ? -4.223 2.458 29.450 1.00 95.38 82 LYS A CA 1
ATOM 642 C C . LYS A 1 82 ? -3.528 3.752 29.880 1.00 95.38 82 LYS A C 1
ATOM 644 O O . LYS A 1 82 ? -4.190 4.685 30.340 1.00 95.38 82 LYS A O 1
ATOM 649 N N . GLU A 1 83 ? -2.212 3.843 29.708 1.00 95.50 83 GLU A N 1
ATOM 650 C CA . GLU A 1 83 ? -1.454 5.077 29.943 1.00 95.50 83 GLU A CA 1
ATOM 651 C C . GLU A 1 83 ? -1.932 6.219 29.050 1.00 95.50 83 GLU A C 1
ATOM 653 O O . GLU A 1 83 ? -2.177 7.326 29.541 1.00 95.50 83 GLU A O 1
ATOM 658 N N . LYS A 1 84 ? -2.141 5.950 27.757 1.00 94.12 84 LYS A N 1
ATOM 659 C CA . LYS A 1 84 ? -2.651 6.946 26.818 1.00 94.12 84 LYS A CA 1
ATOM 660 C C . LYS A 1 84 ? -4.042 7.436 27.203 1.00 94.12 84 LYS A C 1
ATOM 662 O O . LYS A 1 84 ? -4.257 8.645 27.158 1.00 94.12 84 LYS A O 1
ATOM 667 N N . LEU A 1 85 ? -4.957 6.547 27.605 1.00 92.38 85 LEU A N 1
ATOM 668 C CA . LEU A 1 85 ? -6.304 6.919 28.062 1.00 92.38 85 LEU A CA 1
ATOM 669 C C . LEU A 1 85 ? -6.231 7.903 29.234 1.00 92.38 85 LEU A C 1
ATOM 671 O O . LEU A 1 85 ? -6.841 8.972 29.178 1.00 92.38 85 LEU A O 1
ATOM 675 N N . ARG A 1 86 ? -5.415 7.588 30.249 1.00 91.94 86 ARG A N 1
ATOM 676 C CA . ARG A 1 86 ? -5.189 8.478 31.399 1.00 91.94 86 ARG A CA 1
ATOM 677 C C . ARG A 1 86 ? -4.618 9.825 30.957 1.00 91.94 86 ARG A C 1
ATOM 679 O O . ARG A 1 86 ? -5.121 10.867 31.365 1.00 91.94 86 ARG A O 1
ATOM 686 N N . ALA A 1 87 ? -3.617 9.813 30.077 1.00 90.69 87 ALA A N 1
ATOM 687 C CA . ALA A 1 87 ? -2.957 11.022 29.586 1.00 90.69 87 ALA A CA 1
ATOM 688 C C . ALA A 1 87 ? -3.883 11.950 28.779 1.00 90.69 87 ALA A C 1
ATOM 690 O O . ALA A 1 87 ? -3.662 13.159 28.756 1.00 90.69 87 ALA A O 1
ATOM 691 N N . VAL A 1 88 ? -4.917 11.412 28.121 1.00 86.94 88 VAL A N 1
ATOM 692 C CA . VAL A 1 88 ? -5.925 12.213 27.397 1.00 86.94 88 VAL A CA 1
ATOM 693 C C . VAL A 1 88 ? -7.148 12.570 28.252 1.00 86.94 88 VAL A C 1
ATOM 695 O O . VAL A 1 88 ? -8.124 13.102 27.724 1.00 86.94 88 VAL A O 1
ATOM 698 N N . GLY A 1 89 ? -7.099 12.305 29.562 1.00 87.25 89 GLY A N 1
ATOM 699 C CA . GLY A 1 89 ? -8.146 12.680 30.512 1.00 87.25 89 GLY A CA 1
ATOM 700 C C . GLY A 1 89 ? -9.337 11.722 30.562 1.00 87.25 89 GLY A C 1
ATOM 701 O O . GLY A 1 89 ? -10.422 12.137 30.964 1.00 87.25 89 GLY A O 1
ATOM 702 N N . LEU A 1 90 ? -9.170 10.462 30.144 1.00 88.94 90 LEU A N 1
ATOM 703 C CA . LEU A 1 90 ? -10.173 9.423 30.362 1.00 88.94 90 LEU A CA 1
ATOM 704 C C . LEU A 1 90 ? -9.969 8.781 31.741 1.00 88.94 90 LEU A C 1
ATOM 706 O O . LEU A 1 90 ? -9.002 8.052 31.970 1.00 88.94 90 LEU A O 1
ATOM 710 N N . ALA A 1 91 ? -10.899 9.047 32.652 1.00 89.25 91 ALA A N 1
ATOM 711 C CA . ALA A 1 91 ? -10.930 8.483 33.991 1.00 89.25 91 ALA A CA 1
ATOM 712 C C . ALA A 1 91 ? -11.613 7.112 33.993 1.00 89.25 91 ALA A C 1
ATOM 714 O O . ALA A 1 91 ? -12.672 6.923 33.386 1.00 89.25 91 ALA A O 1
ATOM 715 N N . GLU A 1 92 ? -11.019 6.165 34.713 1.00 93.44 92 GLU A N 1
ATOM 716 C CA . GLU A 1 92 ? -11.583 4.832 34.914 1.00 93.44 92 GLU A CA 1
ATOM 717 C C . GLU A 1 92 ? -12.859 4.887 35.767 1.00 93.44 92 GLU A C 1
ATOM 719 O O . GLU A 1 92 ? -12.895 5.521 36.830 1.00 93.44 92 GLU A O 1
ATOM 724 N N . GLN A 1 93 ? -13.903 4.211 35.293 1.00 92.81 93 GLN A N 1
ATOM 725 C CA . GLN A 1 93 ? -15.218 4.115 35.922 1.00 92.81 93 GLN A CA 1
ATOM 726 C C . GLN A 1 93 ? -15.403 2.730 36.561 1.00 92.81 93 GLN A C 1
ATOM 728 O O . GLN A 1 93 ? -14.551 2.308 37.341 1.00 92.81 93 GLN A O 1
ATOM 733 N N . LYS A 1 94 ? -16.519 2.034 36.311 1.00 94.25 94 LYS A N 1
ATOM 734 C CA . LYS A 1 94 ? -16.734 0.672 36.812 1.00 94.25 94 LYS A CA 1
ATOM 735 C C . LYS A 1 94 ? -16.139 -0.371 35.871 1.00 94.25 94 LYS A C 1
ATOM 737 O O . LYS A 1 94 ? -16.119 -0.204 34.648 1.00 94.25 94 LYS A O 1
ATOM 742 N N . THR A 1 95 ? -15.752 -1.486 36.481 1.00 95.69 95 THR A N 1
ATOM 743 C CA . THR A 1 95 ? -15.421 -2.737 35.804 1.00 95.69 95 THR A CA 1
ATOM 744 C C . THR A 1 95 ? -16.508 -3.760 36.094 1.00 95.69 95 THR A C 1
ATOM 746 O O . THR A 1 95 ? -16.842 -3.997 37.253 1.00 95.69 95 THR A O 1
ATOM 749 N N . HIS A 1 96 ? -17.042 -4.376 35.045 1.00 94.44 96 HIS A N 1
ATOM 750 C CA . HIS A 1 96 ? -17.990 -5.483 35.139 1.00 94.44 96 HIS A CA 1
ATOM 751 C C . HIS A 1 96 ? -17.335 -6.759 34.632 1.00 94.44 96 HIS A C 1
ATOM 753 O O . HIS A 1 96 ? -16.823 -6.783 33.516 1.00 94.44 96 HIS A O 1
ATOM 759 N N . VAL A 1 97 ? -17.378 -7.827 35.423 1.00 91.50 97 VAL A N 1
ATOM 760 C CA . VAL A 1 97 ? -16.896 -9.148 35.007 1.00 91.50 97 VAL A CA 1
ATOM 761 C C . VAL A 1 97 ? -18.107 -10.035 34.760 1.00 91.50 97 VAL A C 1
ATOM 763 O O . VAL A 1 97 ? -18.812 -10.404 35.696 1.00 91.50 97 VAL A O 1
ATOM 766 N N . ALA A 1 98 ? -18.378 -10.341 33.493 1.00 85.69 98 ALA A N 1
ATOM 767 C CA . ALA A 1 98 ? -19.521 -11.153 33.089 1.00 85.69 98 ALA A CA 1
ATOM 768 C C . ALA A 1 98 ? -19.266 -11.825 31.738 1.00 85.69 98 ALA A C 1
ATOM 770 O O . ALA A 1 98 ? -18.616 -11.239 30.868 1.00 85.69 98 ALA A O 1
ATOM 771 N N . GLN A 1 99 ? -19.829 -13.028 31.558 1.00 84.06 99 GLN A N 1
ATOM 772 C CA . GLN A 1 99 ? -19.783 -13.787 30.301 1.00 84.06 99 GLN A CA 1
ATOM 773 C C . GLN A 1 99 ? -18.354 -13.867 29.733 1.00 84.06 99 GLN A C 1
ATOM 775 O O . GLN A 1 99 ? -18.104 -13.363 28.647 1.00 84.06 99 GLN A O 1
ATOM 780 N N . ALA A 1 100 ? -17.409 -14.406 30.512 1.00 91.69 100 ALA A N 1
ATOM 781 C CA . ALA A 1 100 ? -15.993 -14.582 30.152 1.00 91.69 100 ALA A CA 1
ATOM 782 C C . ALA A 1 100 ? -15.163 -13.311 29.868 1.00 91.69 100 ALA A C 1
ATOM 784 O O . ALA A 1 100 ? -13.981 -13.431 29.567 1.00 91.69 100 ALA A O 1
ATOM 785 N N . TYR A 1 101 ? -15.708 -12.101 30.041 1.00 96.06 101 TYR A N 1
ATOM 786 C CA . TYR A 1 101 ? -14.960 -10.855 29.841 1.00 96.06 101 TYR A CA 1
ATOM 787 C C . TYR A 1 101 ? -15.009 -9.944 31.069 1.00 96.06 101 TYR A C 1
ATOM 789 O O . TYR A 1 101 ? -16.053 -9.769 31.704 1.00 96.06 101 TYR A O 1
ATOM 797 N N . SER A 1 102 ? -13.872 -9.317 31.361 1.00 96.56 102 SER A N 1
ATOM 798 C CA . SER A 1 102 ? -13.767 -8.128 32.202 1.00 96.56 102 SER A CA 1
ATOM 799 C C . SER A 1 102 ? -13.939 -6.890 31.327 1.00 96.56 102 SER A C 1
ATOM 801 O O . SER A 1 102 ? -13.220 -6.731 30.343 1.00 96.56 102 SER A O 1
ATOM 803 N N . LYS A 1 103 ? -14.905 -6.031 31.654 1.00 97.12 103 LYS A N 1
ATOM 804 C CA . LYS A 1 103 ? -15.298 -4.857 30.868 1.00 97.12 103 LYS A CA 1
ATOM 805 C C . LYS A 1 103 ? -15.130 -3.596 31.710 1.00 97.12 103 LYS A C 1
ATOM 807 O O . LYS A 1 103 ? -15.937 -3.350 32.605 1.00 97.12 103 LYS A O 1
ATOM 812 N N . THR A 1 104 ? -14.110 -2.796 31.424 1.00 96.81 104 THR A N 1
ATOM 813 C CA . THR A 1 104 ? -13.781 -1.561 32.148 1.00 96.81 104 THR A CA 1
ATOM 814 C C . THR A 1 104 ? -14.117 -0.346 31.300 1.00 96.81 104 THR A C 1
ATOM 816 O O . THR A 1 104 ? -13.667 -0.230 30.160 1.00 96.81 104 THR A O 1
ATOM 819 N N . PHE A 1 105 ? -14.906 0.576 31.848 1.00 95.50 105 PHE A N 1
ATOM 820 C CA . PHE A 1 105 ? -15.275 1.797 31.141 1.00 95.50 105 PHE A CA 1
ATOM 821 C C . PHE A 1 105 ? -14.387 2.977 31.531 1.00 95.50 105 PHE A C 1
ATOM 823 O O . PHE A 1 105 ? -14.107 3.200 32.706 1.00 95.50 105 PHE A O 1
ATOM 830 N N . TYR A 1 106 ? -13.983 3.755 30.534 1.00 93.25 106 TYR A N 1
ATOM 831 C CA . TYR A 1 106 ? -13.164 4.952 30.664 1.00 93.25 106 TYR A CA 1
ATOM 832 C C . TYR A 1 106 ? -13.915 6.151 30.080 1.00 93.25 106 TYR A C 1
ATOM 834 O O . TYR A 1 106 ? -14.458 6.065 28.976 1.00 93.25 106 TYR A O 1
ATOM 842 N N . TYR A 1 107 ? -13.937 7.279 30.792 1.00 88.94 107 TYR A N 1
ATOM 843 C CA . TYR A 1 107 ? -14.756 8.442 30.434 1.00 88.94 107 TYR A CA 1
ATOM 844 C C . TYR A 1 107 ? -14.037 9.783 30.611 1.00 88.94 107 TYR A C 1
ATOM 846 O O . TYR A 1 107 ? -13.297 9.970 31.572 1.00 88.94 107 TYR A O 1
ATOM 854 N N . SER A 1 108 ? -14.287 10.736 29.706 1.00 85.75 108 SER A N 1
ATOM 855 C CA . SER A 1 108 ? -13.768 12.102 29.804 1.00 85.75 108 SER A CA 1
ATOM 856 C C . SER A 1 108 ? -14.597 12.943 30.777 1.00 85.75 108 SER A C 1
ATOM 858 O O . SER A 1 108 ? -15.656 13.463 30.429 1.00 85.75 108 SER A O 1
ATOM 860 N N . GLU A 1 109 ? -14.097 13.109 31.998 1.00 71.94 109 GLU A N 1
ATOM 861 C CA . GLU A 1 109 ? -14.724 13.925 33.042 1.00 71.94 109 GLU A CA 1
ATOM 862 C C . GLU A 1 109 ? -14.489 15.427 32.784 1.00 71.94 109 GLU A C 1
ATOM 864 O O . GLU A 1 109 ? -13.606 16.038 33.379 1.00 71.94 109 GLU A O 1
ATOM 869 N N . VAL A 1 110 ? -15.250 16.056 31.879 1.00 63.81 110 VAL A N 1
ATOM 870 C CA . VAL A 1 110 ? -15.190 17.519 31.678 1.00 63.81 110 VAL A CA 1
ATOM 871 C C . VAL A 1 110 ? -16.588 18.119 31.656 1.00 63.81 110 VAL A C 1
ATOM 873 O O . VAL A 1 110 ? -17.404 17.731 30.831 1.00 63.81 110 VAL A O 1
ATOM 876 N N . ASN A 1 111 ? -16.836 19.102 32.527 1.00 61.56 111 ASN A N 1
ATOM 877 C CA . ASN A 1 111 ? -18.087 19.858 32.602 1.00 61.56 111 ASN A CA 1
ATOM 878 C C . ASN A 1 111 ? -17.781 21.350 32.818 1.00 61.56 111 ASN A C 1
ATOM 880 O O . ASN A 1 111 ? -16.967 21.647 33.698 1.00 61.56 111 ASN A O 1
ATOM 884 N N . PRO A 1 112 ? -18.365 22.285 32.032 1.00 62.97 112 PRO A N 1
ATOM 885 C CA . PRO A 1 112 ? -19.744 22.299 31.505 1.00 62.97 112 PRO A CA 1
ATOM 886 C C . PRO A 1 112 ? -19.897 22.011 29.995 1.00 62.97 112 PRO A C 1
ATOM 888 O O . PRO A 1 112 ? -19.057 22.442 29.216 1.00 62.97 112 PRO A O 1
ATOM 891 N N . GLY A 1 113 ? -21.001 21.377 29.558 1.00 72.31 113 GLY A N 1
ATOM 892 C CA . GLY A 1 113 ? -21.338 21.206 28.128 1.00 72.31 113 GLY A CA 1
ATOM 893 C C . GLY A 1 113 ? -22.725 20.603 27.818 1.00 72.31 113 GLY A C 1
ATOM 894 O O . GLY A 1 113 ? -23.675 20.846 28.560 1.00 72.31 113 GLY A O 1
ATOM 895 N N . ASN A 1 114 ? -22.848 19.845 26.718 1.00 74.62 114 ASN A N 1
ATOM 896 C CA . ASN A 1 114 ? -24.102 19.240 26.227 1.00 74.62 114 ASN A CA 1
ATOM 897 C C . ASN A 1 114 ? -24.341 17.834 26.798 1.00 74.62 114 ASN A C 1
ATOM 899 O O . ASN A 1 114 ? -23.385 17.152 27.177 1.00 74.62 114 ASN A O 1
ATOM 903 N N . ASP A 1 115 ? -25.600 17.389 26.792 1.00 77.81 115 ASP A N 1
ATOM 904 C CA . ASP A 1 115 ? -25.991 16.041 27.218 1.00 77.81 115 ASP A CA 1
ATOM 905 C C . ASP A 1 115 ? -25.298 14.955 26.375 1.00 77.81 115 ASP A C 1
ATOM 907 O O . ASP A 1 115 ? -25.085 15.095 25.165 1.00 77.81 115 ASP A O 1
ATOM 911 N N . VAL A 1 116 ? -24.926 13.853 27.028 1.00 78.19 116 VAL A N 1
ATOM 912 C CA . VAL A 1 116 ? -24.212 12.738 26.395 1.00 78.19 116 VAL A CA 1
ATOM 913 C C . VAL A 1 116 ? -25.202 11.685 25.917 1.00 78.19 116 VAL A C 1
ATOM 915 O O . VAL A 1 116 ? -25.761 10.952 26.726 1.00 78.19 116 VAL A O 1
ATOM 918 N N . TRP A 1 117 ? -25.387 11.558 24.603 1.00 77.75 117 TRP A N 1
ATOM 919 C CA . TRP A 1 117 ? -26.407 10.664 24.033 1.00 77.75 117 TRP A CA 1
ATOM 920 C C . TRP A 1 117 ? -26.243 9.183 24.416 1.00 77.75 117 TRP A C 1
ATOM 922 O O . TRP A 1 117 ? -27.231 8.471 24.542 1.00 77.75 117 TRP A O 1
ATOM 932 N N . TRP A 1 118 ? -25.013 8.711 24.631 1.00 82.62 118 TRP A N 1
ATOM 933 C CA . TRP A 1 118 ? -24.736 7.322 25.009 1.00 82.62 118 TRP A CA 1
ATOM 934 C C . TRP A 1 118 ? -24.743 7.093 26.535 1.00 82.62 118 TRP A C 1
ATOM 936 O O . TRP A 1 118 ? -24.496 5.973 26.981 1.00 82.62 118 TRP A O 1
ATOM 946 N N . TRP A 1 119 ? -25.042 8.116 27.352 1.00 82.88 119 TRP A N 1
ATOM 947 C CA . TRP A 1 119 ? -25.125 7.984 28.815 1.00 82.88 119 TRP A CA 1
ATOM 948 C C . TRP A 1 119 ? -26.078 6.871 29.235 1.00 82.88 119 TRP A C 1
ATOM 950 O O . TRP A 1 119 ? -25.700 6.029 30.043 1.00 82.88 119 TRP A O 1
ATOM 960 N N . ASP A 1 120 ? -27.288 6.841 28.676 1.00 84.62 120 ASP A N 1
ATOM 961 C CA . ASP A 1 120 ? -28.302 5.860 29.063 1.00 84.62 120 ASP A CA 1
ATOM 962 C C . ASP A 1 120 ? -27.858 4.434 28.739 1.00 84.62 120 ASP A C 1
ATOM 964 O O . ASP A 1 120 ? -27.961 3.549 29.588 1.00 84.62 120 ASP A O 1
ATOM 968 N N . THR A 1 121 ? -27.257 4.238 27.564 1.00 87.19 121 THR A N 1
ATOM 969 C CA . THR A 1 121 ? -26.708 2.952 27.119 1.00 87.19 121 THR A CA 1
ATOM 970 C C . THR A 1 121 ? -25.595 2.440 28.041 1.00 87.19 121 THR A C 1
ATOM 972 O O . THR A 1 121 ? -25.508 1.239 28.289 1.00 87.19 121 THR A O 1
ATOM 975 N N . TYR A 1 122 ? -24.751 3.331 28.574 1.00 89.44 122 TYR A N 1
ATOM 976 C CA . TYR A 1 122 ? -23.590 2.976 29.405 1.00 89.44 122 TYR A CA 1
ATOM 977 C C . TYR A 1 122 ? -23.775 3.276 30.899 1.00 89.44 122 TYR A C 1
ATOM 979 O O . TYR A 1 122 ? -22.829 3.132 31.670 1.00 89.44 122 TYR A O 1
ATOM 987 N N . ARG A 1 123 ? -24.975 3.660 31.347 1.00 88.38 123 ARG A N 1
ATOM 988 C CA . ARG A 1 123 ? -25.233 4.168 32.708 1.00 88.38 123 ARG A CA 1
ATOM 989 C C . ARG A 1 123 ? -24.721 3.235 33.806 1.00 88.38 123 ARG A C 1
ATOM 991 O O . ARG A 1 123 ? -24.177 3.685 34.810 1.00 88.38 123 ARG A O 1
ATOM 998 N N . THR A 1 124 ? -24.856 1.927 33.604 1.00 90.19 124 THR A N 1
ATOM 999 C CA . THR A 1 124 ? -24.424 0.892 34.558 1.00 90.19 124 THR A CA 1
ATOM 1000 C C . THR A 1 124 ? -22.906 0.824 34.745 1.00 90.19 124 THR A C 1
ATOM 1002 O O . THR A 1 124 ? -22.438 0.281 35.747 1.00 90.19 124 THR A O 1
ATOM 1005 N N . PHE A 1 125 ? -22.127 1.386 33.819 1.00 91.38 125 PHE A N 1
ATOM 1006 C CA . PHE A 1 125 ? -20.668 1.444 33.874 1.00 91.38 125 PHE A CA 1
ATOM 1007 C C . PHE A 1 125 ? -20.124 2.666 34.622 1.00 91.38 125 PHE A C 1
ATOM 1009 O O . PHE A 1 125 ? -18.927 2.722 34.892 1.00 91.38 125 PHE A O 1
ATOM 1016 N N . PHE A 1 126 ? -20.963 3.633 34.993 1.00 89.38 126 PHE A N 1
ATOM 1017 C CA . PHE A 1 126 ? -20.530 4.798 35.762 1.00 89.38 126 PHE A CA 1
ATOM 1018 C C . PHE A 1 126 ? -20.536 4.529 37.266 1.00 89.38 126 PHE A C 1
ATOM 1020 O O . PHE A 1 126 ? -21.366 3.768 37.773 1.00 89.38 126 PHE A O 1
ATOM 1027 N N . LYS A 1 127 ? -19.608 5.165 37.994 1.00 88.12 127 LYS A N 1
ATOM 1028 C CA . LYS A 1 127 ? -19.583 5.145 39.466 1.00 88.12 127 LYS A CA 1
ATOM 1029 C C . LYS A 1 127 ? -20.909 5.670 40.034 1.00 88.12 127 LYS A C 1
ATOM 1031 O O . LYS A 1 127 ? -21.554 6.531 39.436 1.00 88.12 127 LYS A O 1
ATOM 1036 N N . ASP A 1 128 ? -21.330 5.121 41.171 1.00 84.75 128 ASP A N 1
ATOM 1037 C CA . ASP A 1 128 ? -22.622 5.465 41.772 1.00 84.75 128 ASP A CA 1
ATOM 1038 C C . ASP A 1 128 ? -22.677 6.929 42.219 1.00 84.75 128 ASP A C 1
ATOM 1040 O O . ASP A 1 128 ? -21.677 7.503 42.648 1.00 84.75 128 ASP A O 1
ATOM 1044 N N . GLY A 1 129 ? -23.862 7.534 42.113 1.00 77.19 129 GLY A N 1
ATOM 1045 C CA . GLY A 1 129 ? -24.095 8.921 42.524 1.00 77.19 129 GLY A CA 1
ATOM 1046 C C . GLY A 1 129 ? -23.557 9.987 41.563 1.00 77.19 129 GLY A C 1
ATOM 1047 O O . GLY A 1 129 ? -23.693 11.173 41.859 1.00 77.19 129 GLY A O 1
ATOM 1048 N N . LEU A 1 130 ? -22.982 9.605 40.415 1.00 78.00 130 LEU A N 1
ATOM 1049 C CA . LEU A 1 130 ? -22.589 10.567 39.386 1.00 78.00 130 LEU A CA 1
ATOM 1050 C C . LEU A 1 130 ? -23.826 11.130 38.664 1.00 78.00 130 LEU A C 1
ATOM 1052 O O . LEU A 1 130 ? -24.683 10.355 38.225 1.00 78.00 130 LEU A O 1
ATOM 1056 N N . PRO A 1 131 ? -23.940 12.464 38.513 1.00 76.12 131 PRO A N 1
ATOM 1057 C CA . PRO A 1 131 ? -24.992 13.053 37.696 1.00 76.12 131 PRO A CA 1
ATOM 1058 C C . PRO A 1 131 ? -24.797 12.669 36.227 1.00 76.12 131 PRO A C 1
ATOM 1060 O O . PRO A 1 131 ? -23.678 12.373 35.801 1.00 76.12 131 PRO A O 1
ATOM 1063 N N . ALA A 1 132 ? -25.880 12.735 35.444 1.00 78.00 132 ALA A N 1
ATOM 1064 C CA . ALA A 1 132 ? -25.784 12.599 33.996 1.00 78.00 132 ALA A CA 1
ATOM 1065 C C . ALA A 1 132 ? -24.719 13.584 33.474 1.00 78.00 132 ALA A C 1
ATOM 1067 O O . ALA A 1 132 ? -24.804 14.786 33.766 1.00 78.00 132 ALA A O 1
ATOM 1068 N N . PRO A 1 133 ? -23.684 13.091 32.778 1.00 74.12 133 PRO A N 1
ATOM 1069 C CA . PRO A 1 133 ? -22.594 13.921 32.350 1.00 74.12 133 PRO A CA 1
ATOM 1070 C C . PRO A 1 133 ? -23.102 14.947 31.351 1.00 74.12 133 PRO A C 1
ATOM 1072 O O . PRO A 1 133 ? -24.060 14.737 30.607 1.00 74.12 133 PRO A O 1
ATOM 1075 N N . LYS A 1 134 ? -22.401 16.066 31.338 1.00 72.62 134 LYS A N 1
ATOM 1076 C CA . LYS A 1 134 ? -22.489 17.068 30.294 1.00 72.62 134 LYS A CA 1
ATOM 1077 C C . LYS A 1 134 ? -21.061 17.332 29.851 1.00 72.62 134 LYS A C 1
ATOM 1079 O O . LYS A 1 134 ? -20.158 17.266 30.677 1.00 72.62 134 LYS A O 1
ATOM 1084 N N . ASN A 1 135 ? -20.827 17.546 28.564 1.00 66.75 135 ASN A N 1
ATOM 1085 C CA . ASN A 1 135 ? -19.477 17.810 28.065 1.00 66.75 135 ASN A CA 1
ATOM 1086 C C . ASN A 1 135 ? -19.540 18.529 26.720 1.00 66.75 135 ASN A C 1
ATOM 1088 O O . ASN A 1 135 ? -20.465 18.338 25.929 1.00 66.75 135 ASN A O 1
ATOM 1092 N N . ILE A 1 136 ? -18.542 19.363 26.460 1.00 67.25 136 ILE A N 1
ATOM 1093 C CA . ILE A 1 136 ? -18.369 20.048 25.175 1.00 67.25 136 ILE A CA 1
ATOM 1094 C C . ILE A 1 136 ? -17.890 19.039 24.125 1.00 67.25 136 ILE A C 1
ATOM 1096 O O . ILE A 1 136 ? -18.325 19.074 22.978 1.00 67.25 136 ILE A O 1
ATOM 1100 N N . PHE A 1 137 ? -17.035 18.098 24.535 1.00 67.38 137 PHE A N 1
ATOM 1101 C CA . PHE A 1 137 ? -16.505 17.037 23.688 1.00 67.38 137 PHE A CA 1
ATOM 1102 C C . PHE A 1 137 ? -16.582 15.703 24.432 1.00 67.38 137 PHE A C 1
ATOM 1104 O O . PHE A 1 137 ? -15.639 15.303 25.106 1.00 67.38 137 PHE A O 1
ATOM 1111 N N . ASN A 1 138 ? -17.711 15.004 24.302 1.00 73.56 138 ASN A N 1
ATOM 1112 C CA . ASN A 1 138 ? -17.918 13.687 24.904 1.00 73.56 138 ASN A CA 1
ATOM 1113 C C . ASN A 1 138 ? -17.129 12.593 24.182 1.00 73.56 138 ASN A C 1
ATOM 1115 O O . ASN A 1 138 ? -17.362 12.330 23.001 1.00 73.56 138 ASN A O 1
ATOM 1119 N N . PHE A 1 139 ? -16.245 11.906 24.902 1.00 84.94 139 PHE A N 1
ATOM 1120 C CA . PHE A 1 139 ? -15.605 10.684 24.426 1.00 84.94 139 PHE A CA 1
ATOM 1121 C C . PHE A 1 139 ? -15.340 9.729 25.587 1.00 84.94 139 PHE A C 1
ATOM 1123 O O . PHE A 1 139 ? -15.209 10.133 26.745 1.00 84.94 139 PHE A O 1
ATOM 1130 N N . GLY A 1 140 ? -15.326 8.447 25.261 1.00 89.69 140 GLY A N 1
ATOM 1131 C CA . GLY A 1 140 ? -15.180 7.364 26.218 1.00 89.69 140 GLY A CA 1
ATOM 1132 C C . GLY A 1 140 ? -14.714 6.101 25.520 1.00 89.69 140 GLY A C 1
ATOM 1133 O O . GLY A 1 140 ? -14.588 6.065 24.290 1.00 89.69 140 GLY A O 1
ATOM 1134 N N . MET A 1 141 ? -14.419 5.077 26.300 1.00 94.88 141 MET A N 1
ATOM 1135 C CA . MET A 1 141 ? -13.987 3.798 25.767 1.00 94.88 141 MET A CA 1
ATOM 1136 C C . MET A 1 141 ? -14.380 2.673 26.711 1.00 94.88 141 MET A C 1
ATOM 1138 O O . MET A 1 141 ? -14.158 2.770 27.915 1.00 94.88 141 MET A O 1
ATOM 1142 N N . LEU A 1 142 ? -14.930 1.597 26.162 1.00 96.56 142 LEU A N 1
ATOM 1143 C CA . LEU A 1 142 ? -15.098 0.344 26.887 1.00 96.56 142 LEU A CA 1
ATOM 1144 C C . LEU A 1 142 ? -13.948 -0.588 26.509 1.00 96.56 142 LEU A C 1
ATOM 1146 O O . LEU A 1 142 ? -13.810 -0.934 25.341 1.00 96.56 142 LEU A O 1
ATOM 1150 N N . LEU A 1 143 ? -13.127 -0.971 27.479 1.00 97.44 143 LEU A N 1
ATOM 1151 C CA . LEU A 1 143 ? -12.038 -1.926 27.308 1.00 97.44 143 LEU A CA 1
ATOM 1152 C C . LEU A 1 143 ? -12.495 -3.293 27.823 1.00 97.44 143 LEU A C 1
ATOM 1154 O O . LEU A 1 143 ? -12.892 -3.414 28.979 1.00 97.44 143 LEU A O 1
ATOM 1158 N N . CYS A 1 144 ? -12.448 -4.309 26.971 1.00 97.75 144 CYS A N 1
ATOM 1159 C CA . CYS A 1 144 ? -12.947 -5.651 27.243 1.00 97.75 144 CYS A CA 1
ATOM 1160 C C . CYS A 1 144 ? -11.802 -6.658 27.123 1.00 97.75 144 CYS A C 1
ATOM 1162 O O . CYS A 1 144 ? -11.243 -6.817 26.044 1.00 97.75 144 CYS A O 1
ATOM 1164 N N . GLN A 1 145 ? -11.474 -7.367 28.198 1.00 97.62 145 GLN A N 1
ATOM 1165 C CA . GLN A 1 145 ? -10.428 -8.389 28.214 1.00 97.62 145 GLN A CA 1
ATOM 1166 C C . GLN A 1 145 ? -11.025 -9.740 28.599 1.00 97.62 145 GLN A C 1
ATOM 1168 O O . GLN A 1 145 ? -11.733 -9.839 29.605 1.00 97.62 145 GLN A O 1
ATOM 1173 N N . HIS A 1 146 ? -10.755 -10.776 27.807 1.00 97.19 146 HIS A N 1
ATOM 1174 C CA . HIS A 1 146 ? -11.232 -12.122 28.107 1.00 97.19 146 HIS A CA 1
ATOM 1175 C C . HIS A 1 146 ? -10.544 -12.648 29.382 1.00 97.19 146 HIS A C 1
ATOM 1177 O O . HIS A 1 146 ? -9.336 -12.522 29.560 1.00 97.19 146 HIS A O 1
ATOM 1183 N N . THR A 1 147 ? -11.303 -13.264 30.288 1.00 94.88 147 THR A N 1
ATOM 1184 C CA . THR A 1 147 ? -10.817 -13.678 31.616 1.00 94.88 147 THR A CA 1
ATOM 1185 C C . THR A 1 147 ? -9.949 -14.936 31.582 1.00 94.88 147 THR A C 1
ATOM 1187 O O . THR A 1 147 ? -8.969 -15.006 32.313 1.00 94.88 147 THR A O 1
ATOM 1190 N N . ALA A 1 148 ? -10.285 -15.922 30.740 1.00 94.06 148 ALA A N 1
ATOM 1191 C CA . ALA A 1 148 ? -9.476 -17.135 30.554 1.00 94.06 148 ALA A CA 1
ATOM 1192 C C . ALA A 1 148 ? -8.375 -17.022 29.478 1.00 94.06 148 ALA A C 1
ATOM 1194 O O . ALA A 1 148 ? -7.423 -17.794 29.512 1.00 94.06 148 ALA A O 1
ATOM 1195 N N . GLN A 1 149 ? -8.491 -16.078 28.538 1.00 93.75 149 GLN A N 1
ATOM 1196 C CA . GLN A 1 149 ? -7.547 -15.858 27.438 1.00 93.75 149 GLN A CA 1
ATOM 1197 C C . GLN A 1 149 ? -7.120 -14.380 27.423 1.00 93.75 149 GLN A C 1
ATOM 1199 O O . GLN A 1 149 ? -7.618 -13.617 26.599 1.00 93.75 149 GLN A O 1
ATOM 1204 N N . PRO A 1 150 ? -6.236 -13.937 28.337 1.00 92.31 150 PRO A N 1
ATOM 1205 C CA . PRO A 1 150 ? -5.960 -12.511 28.556 1.00 92.31 150 PRO A CA 1
ATOM 1206 C C . PRO A 1 150 ? -5.427 -11.747 27.337 1.00 92.31 150 PRO A C 1
ATOM 1208 O O . PRO A 1 150 ? -5.549 -10.525 27.299 1.00 92.31 150 PRO A O 1
ATOM 1211 N N . GLU A 1 151 ? -4.881 -12.456 26.347 1.00 93.38 151 GLU A N 1
ATOM 1212 C CA . GLU A 1 151 ? -4.439 -11.914 25.056 1.00 93.38 151 GLU A CA 1
ATOM 1213 C C . GLU A 1 151 ? -5.618 -11.517 24.141 1.00 93.38 151 GLU A C 1
ATOM 1215 O O . GLU A 1 151 ? -5.460 -10.754 23.196 1.00 93.38 151 GLU A O 1
ATOM 1220 N N . THR A 1 152 ? -6.836 -11.992 24.409 1.00 96.19 152 THR A N 1
ATOM 1221 C CA . THR A 1 152 ? -8.030 -11.590 23.652 1.00 96.19 152 THR A CA 1
ATOM 1222 C C . THR A 1 152 ? -8.602 -10.306 24.240 1.00 96.19 152 THR A C 1
ATOM 1224 O O . THR A 1 152 ? -9.271 -10.316 25.282 1.00 96.19 152 THR A O 1
ATOM 1227 N N . ILE A 1 153 ? -8.326 -9.183 23.571 1.00 97.81 153 ILE A N 1
ATOM 1228 C CA . ILE A 1 153 ? -8.687 -7.846 24.045 1.00 97.81 153 ILE A CA 1
ATOM 1229 C C . ILE A 1 153 ? -9.422 -7.071 22.952 1.00 97.81 153 ILE A C 1
ATOM 1231 O O . ILE A 1 153 ? -8.937 -6.910 21.831 1.00 97.81 153 ILE A O 1
ATOM 1235 N N . TYR A 1 154 ? -10.566 -6.514 23.331 1.00 98.00 154 TYR A N 1
ATOM 1236 C CA . TYR A 1 154 ? -11.389 -5.649 22.502 1.00 98.00 154 TYR A CA 1
ATOM 1237 C C . TYR A 1 154 ? -11.527 -4.258 23.117 1.00 98.00 154 TYR A C 1
ATOM 1239 O O . TYR A 1 154 ? -11.542 -4.093 24.337 1.00 98.00 154 TYR A O 1
ATOM 1247 N N . ALA A 1 155 ? -11.682 -3.245 22.271 1.00 97.44 155 ALA A N 1
ATOM 1248 C CA . ALA A 1 155 ? -12.049 -1.898 22.687 1.00 97.44 155 ALA A CA 1
ATOM 1249 C C . ALA A 1 155 ? -13.267 -1.409 21.901 1.00 97.44 155 ALA A C 1
ATOM 1251 O O . ALA A 1 155 ? -13.360 -1.618 20.695 1.00 97.44 155 ALA A O 1
ATOM 1252 N N . VAL A 1 156 ? -14.186 -0.719 22.574 1.00 96.44 156 VAL A N 1
ATOM 1253 C CA . VAL A 1 156 ? -15.322 -0.040 21.944 1.00 96.44 156 VAL A CA 1
ATOM 1254 C C . VAL A 1 156 ? -15.149 1.457 22.114 1.00 96.44 156 VAL A C 1
ATOM 1256 O O . VAL A 1 156 ? -15.176 1.971 23.235 1.00 96.44 156 VAL A O 1
ATOM 1259 N N . SER A 1 157 ? -14.948 2.161 21.004 1.00 93.38 157 SER A N 1
ATOM 1260 C CA . SER A 1 157 ? -14.695 3.602 21.026 1.00 93.38 157 SER A CA 1
ATOM 1261 C C . SER A 1 157 ? -15.997 4.402 21.044 1.00 93.38 157 SER A C 1
ATOM 1263 O O . SER A 1 157 ? -16.911 4.096 20.278 1.00 93.38 157 SER A O 1
ATOM 1265 N N . LEU A 1 158 ? -16.037 5.488 21.817 1.00 89.25 158 LEU A N 1
ATOM 1266 C CA . LEU A 1 158 ? -17.118 6.476 21.800 1.00 89.25 158 LEU A CA 1
ATOM 1267 C C . LEU A 1 158 ? -16.552 7.872 21.521 1.00 89.25 158 LEU A C 1
ATOM 1269 O O . LEU A 1 158 ? -15.532 8.265 22.093 1.00 89.25 158 LEU A O 1
ATOM 1273 N N . GLY A 1 159 ? -17.226 8.647 20.668 1.00 83.88 159 GLY A N 1
ATOM 1274 C CA . GLY A 1 159 ? -16.777 9.990 20.289 1.00 83.88 159 GLY A CA 1
ATOM 1275 C C . GLY A 1 159 ? -15.389 9.969 19.640 1.00 83.88 159 GLY A C 1
ATOM 1276 O O . GLY A 1 159 ? -15.088 9.100 18.823 1.00 83.88 159 GLY A O 1
ATOM 1277 N N . LYS A 1 160 ? -14.515 10.908 20.018 1.00 82.19 160 LYS A N 1
ATOM 1278 C CA . LYS A 1 160 ? -13.162 11.048 19.445 1.00 82.19 160 LYS A CA 1
ATOM 1279 C C . LYS A 1 160 ? -12.135 10.003 19.910 1.00 82.19 160 LYS A C 1
ATOM 1281 O O . LYS A 1 160 ? -10.987 10.075 19.485 1.00 82.19 160 LYS A O 1
ATOM 1286 N N . SER A 1 161 ? -12.511 9.040 20.760 1.00 85.88 161 SER A N 1
ATOM 1287 C CA . SER A 1 161 ? -11.570 8.030 21.279 1.00 85.88 161 SER A CA 1
ATOM 1288 C C . SER A 1 161 ? -10.910 7.188 20.185 1.00 85.88 161 SER A C 1
ATOM 1290 O O . SER A 1 161 ? -9.793 6.717 20.376 1.00 85.88 161 SER A O 1
ATOM 1292 N N . HIS A 1 162 ? -11.562 7.032 19.029 1.00 83.12 162 HIS A N 1
ATOM 1293 C CA . HIS A 1 162 ? -11.016 6.290 17.892 1.00 83.12 162 HIS A CA 1
ATOM 1294 C C . HIS A 1 162 ? -9.676 6.849 17.383 1.00 83.12 162 HIS A C 1
ATOM 1296 O O . HIS A 1 162 ? -8.801 6.068 17.025 1.00 83.12 162 HIS A O 1
ATOM 1302 N N . PHE A 1 163 ? -9.456 8.169 17.439 1.00 80.94 163 PHE A N 1
ATOM 1303 C CA . PHE A 1 163 ? -8.179 8.780 17.040 1.00 80.94 163 PHE A CA 1
ATOM 1304 C C . PHE A 1 163 ? -7.005 8.391 17.947 1.00 80.94 163 PHE A C 1
ATOM 1306 O O . PHE A 1 163 ? -5.849 8.551 17.564 1.00 80.94 163 PHE A O 1
ATOM 1313 N N . TYR A 1 164 ? -7.281 7.910 19.162 1.00 85.44 164 TYR A N 1
ATOM 1314 C CA . TYR A 1 164 ? -6.244 7.468 20.090 1.00 85.44 164 TYR A CA 1
ATOM 1315 C C . TYR A 1 164 ? -5.928 5.978 19.954 1.00 85.44 164 TYR A C 1
ATOM 1317 O O . TYR A 1 164 ? -4.914 5.551 20.489 1.00 85.44 164 TYR A O 1
ATOM 1325 N N . LEU A 1 165 ? -6.762 5.198 19.258 1.00 88.06 165 LEU A N 1
ATOM 1326 C CA . LEU A 1 165 ? -6.641 3.740 19.201 1.00 88.06 165 LEU A CA 1
ATOM 1327 C C . LEU A 1 165 ? -5.669 3.234 18.133 1.00 88.06 165 LEU A C 1
ATOM 1329 O O . LEU A 1 165 ? -5.101 2.166 18.324 1.00 88.06 165 LEU A O 1
ATOM 1333 N N . SER A 1 166 ? -5.432 3.987 17.056 1.00 81.94 166 SER A N 1
ATOM 1334 C CA . SER A 1 166 ? -4.706 3.515 15.862 1.00 81.94 166 SER A CA 1
ATOM 1335 C C . SER A 1 166 ? -3.340 2.869 16.137 1.00 81.94 166 SER A C 1
ATOM 1337 O O . SER A 1 166 ? -2.960 1.938 15.440 1.00 81.94 166 SER A O 1
ATOM 1339 N N . LYS A 1 167 ? -2.622 3.298 17.185 1.00 86.62 167 LYS A N 1
ATOM 1340 C CA . LYS A 1 167 ? -1.294 2.764 17.558 1.00 86.62 167 LYS A CA 1
ATOM 1341 C C . LYS A 1 167 ? -1.320 1.495 18.414 1.00 86.62 167 LYS A C 1
ATOM 1343 O O . LYS A 1 167 ? -0.272 0.917 18.689 1.00 86.62 167 LYS A O 1
ATOM 1348 N N . PHE A 1 168 ? -2.493 1.097 18.894 1.00 92.44 168 PHE A N 1
ATOM 1349 C CA . PHE A 1 168 ? -2.648 0.025 19.879 1.00 92.44 168 PHE A CA 1
ATOM 1350 C C . PHE A 1 168 ? -3.490 -1.140 19.355 1.00 92.44 168 PHE A C 1
ATOM 1352 O O . PHE A 1 168 ? -3.699 -2.115 20.072 1.00 92.44 168 PHE A O 1
ATOM 1359 N N . ILE A 1 169 ? -3.993 -1.039 18.127 1.00 93.06 169 ILE A N 1
ATOM 1360 C CA . ILE A 1 169 ? -4.940 -1.985 17.533 1.00 93.06 169 ILE A CA 1
ATOM 1361 C C . ILE A 1 169 ? -4.286 -2.823 16.441 1.00 93.06 169 ILE A C 1
ATOM 1363 O O . ILE A 1 169 ? -3.240 -2.467 15.899 1.00 93.06 169 ILE A O 1
ATOM 1367 N N . GLN A 1 170 ? -4.932 -3.930 16.100 1.00 91.75 170 GLN A N 1
ATOM 1368 C CA . GLN A 1 170 ? -4.650 -4.666 14.877 1.00 91.75 170 GLN A CA 1
ATOM 1369 C C . GLN A 1 170 ? -5.314 -3.942 13.690 1.00 91.75 170 GLN A C 1
ATOM 1371 O O . GLN A 1 170 ? -6.535 -3.958 13.563 1.00 91.75 170 GLN A O 1
ATOM 1376 N N . LEU A 1 171 ? -4.513 -3.289 12.839 1.00 85.69 171 LEU A N 1
ATOM 1377 C CA . LEU A 1 171 ? -4.984 -2.389 11.771 1.00 85.69 171 LEU A CA 1
ATOM 1378 C C . LEU A 1 171 ? -5.791 -3.069 10.653 1.00 85.69 171 LEU A C 1
ATOM 1380 O O . LEU A 1 171 ? -6.488 -2.385 9.921 1.00 85.69 171 LEU A O 1
ATOM 1384 N N . ASP A 1 172 ? -5.730 -4.390 10.502 1.00 87.19 172 ASP A N 1
ATOM 1385 C CA . ASP A 1 172 ? -6.495 -5.117 9.482 1.00 87.19 172 ASP A CA 1
ATOM 1386 C C . ASP A 1 172 ? -7.621 -5.977 10.073 1.00 87.19 172 ASP A C 1
ATOM 1388 O O . ASP A 1 172 ? -8.254 -6.740 9.346 1.00 87.19 172 ASP A O 1
ATOM 1392 N N . PHE A 1 173 ? -7.903 -5.830 11.373 1.00 93.12 173 PHE A N 1
ATOM 1393 C CA . PHE A 1 173 ? -8.871 -6.638 12.117 1.00 93.12 173 PHE A CA 1
ATOM 1394 C C . PHE A 1 173 ? -10.230 -6.744 11.410 1.00 93.12 173 PHE A C 1
ATOM 1396 O O . PHE A 1 173 ? -10.741 -7.847 11.202 1.00 93.12 173 PHE A O 1
ATOM 1403 N N . GLY A 1 174 ? -10.813 -5.608 11.018 1.00 95.31 174 GLY A N 1
ATOM 1404 C CA . GLY A 1 174 ? -12.122 -5.595 10.375 1.00 95.31 174 GLY A CA 1
ATOM 1405 C C . GLY A 1 174 ? -12.082 -6.219 8.985 1.00 95.31 174 GLY A C 1
ATOM 1406 O O . GLY A 1 174 ? -12.965 -7.001 8.645 1.00 95.31 174 GLY A O 1
ATOM 1407 N N . ILE A 1 175 ? -11.046 -5.931 8.196 1.00 95.12 175 ILE A N 1
ATOM 1408 C CA . ILE A 1 175 ? -10.880 -6.529 6.866 1.00 95.12 175 ILE A 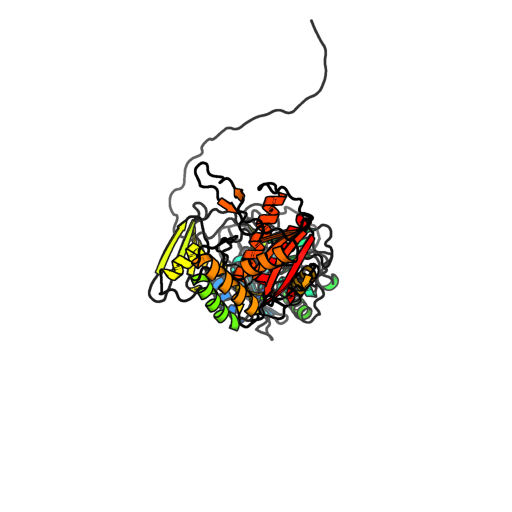CA 1
ATOM 1409 C C . ILE A 1 175 ? -10.685 -8.049 6.965 1.00 95.12 175 ILE A C 1
ATOM 1411 O O . ILE A 1 175 ? -11.284 -8.789 6.187 1.00 95.12 175 ILE A O 1
ATOM 1415 N N . ASP A 1 176 ? -9.904 -8.531 7.933 1.00 93.88 176 ASP A N 1
ATOM 1416 C CA . ASP A 1 176 ? -9.697 -9.965 8.149 1.00 93.88 176 ASP A CA 1
ATOM 1417 C C . ASP A 1 176 ? -10.966 -10.690 8.614 1.00 93.88 176 ASP A C 1
ATOM 1419 O O . ASP A 1 176 ? -11.191 -11.843 8.258 1.00 93.88 176 ASP A O 1
ATOM 1423 N N . LEU A 1 177 ? -11.844 -10.004 9.350 1.00 95.75 177 LEU A N 1
ATOM 1424 C CA . LEU A 1 177 ? -13.165 -10.540 9.665 1.00 95.75 177 LEU A CA 1
ATOM 1425 C C . LEU A 1 177 ? -14.070 -10.568 8.420 1.00 95.75 177 LEU A C 1
ATOM 1427 O O . LEU A 1 177 ? -14.748 -11.565 8.165 1.00 95.75 177 LEU A O 1
ATOM 1431 N N . ALA A 1 178 ? -14.064 -9.499 7.617 1.00 96.12 178 ALA A N 1
ATOM 1432 C CA . ALA A 1 178 ? -14.920 -9.376 6.436 1.00 96.12 178 ALA A CA 1
ATOM 1433 C C . ALA A 1 178 ? -14.742 -10.551 5.466 1.00 96.12 178 ALA A C 1
ATOM 1435 O O . ALA A 1 178 ? -15.731 -11.108 4.994 1.00 96.12 178 ALA A O 1
ATOM 1436 N N . ILE A 1 179 ? -13.498 -10.979 5.222 1.00 95.44 179 ILE A N 1
ATOM 1437 C CA . ILE A 1 179 ? -13.207 -12.060 4.269 1.00 95.44 179 ILE A CA 1
ATOM 1438 C C . ILE A 1 179 ? -13.726 -13.441 4.696 1.00 95.44 179 ILE A C 1
ATOM 1440 O O . ILE A 1 179 ? -13.684 -14.365 3.888 1.00 95.44 179 ILE A O 1
ATOM 1444 N N . ARG A 1 180 ? -14.200 -13.597 5.939 1.00 95.06 180 ARG A N 1
ATOM 1445 C CA . ARG A 1 180 ? -14.699 -14.869 6.495 1.00 95.06 180 ARG A CA 1
ATOM 1446 C C . ARG A 1 180 ? -16.210 -14.900 6.670 1.00 95.06 180 ARG A C 1
ATOM 1448 O O . ARG A 1 180 ? -16.814 -15.955 6.547 1.00 95.06 180 ARG A O 1
ATOM 1455 N N . MET A 1 181 ? -16.829 -13.751 6.943 1.00 94.69 181 MET A N 1
ATOM 1456 C CA . MET A 1 181 ? -18.246 -13.701 7.332 1.00 94.69 181 MET A CA 1
ATOM 1457 C C . MET A 1 181 ? -19.143 -12.845 6.429 1.00 94.69 181 MET A C 1
ATOM 1459 O O . MET A 1 181 ? -20.360 -12.817 6.630 1.00 94.69 181 MET A O 1
ATOM 1463 N N . ALA A 1 182 ? -18.584 -12.098 5.476 1.00 95.62 182 ALA A N 1
ATOM 1464 C CA . ALA A 1 182 ? -19.342 -11.121 4.702 1.00 95.62 182 ALA A CA 1
ATOM 1465 C C . ALA A 1 182 ? -19.810 -11.639 3.328 1.00 95.62 182 ALA A C 1
ATOM 1467 O O . ALA A 1 182 ? -19.283 -12.605 2.790 1.00 95.62 182 ALA A O 1
ATOM 1468 N N . ASP A 1 183 ? -20.826 -10.982 2.763 1.00 95.06 183 ASP A N 1
ATOM 1469 C CA . ASP A 1 183 ? -21.362 -11.250 1.421 1.00 95.06 183 ASP A CA 1
ATOM 1470 C C . ASP A 1 183 ? -20.781 -10.247 0.416 1.00 95.06 183 ASP A C 1
ATOM 1472 O O . ASP A 1 183 ? -21.209 -9.089 0.369 1.00 95.06 183 ASP A O 1
ATOM 1476 N N . GLU A 1 184 ? -19.813 -10.677 -0.393 1.00 95.31 184 GLU A N 1
ATOM 1477 C CA . GLU A 1 184 ? -19.089 -9.820 -1.342 1.00 95.31 184 GLU A CA 1
ATOM 1478 C C . GLU A 1 184 ? -20.007 -9.105 -2.352 1.00 95.31 184 GLU A C 1
ATOM 1480 O O . GLU A 1 184 ? -19.790 -7.935 -2.672 1.00 95.31 184 GLU A O 1
ATOM 1485 N N . ASN A 1 185 ? -21.105 -9.737 -2.786 1.00 94.94 185 ASN A N 1
ATOM 1486 C CA . ASN A 1 185 ? -22.070 -9.107 -3.702 1.00 94.94 185 ASN A CA 1
ATOM 1487 C C . ASN A 1 185 ? -22.731 -7.857 -3.105 1.0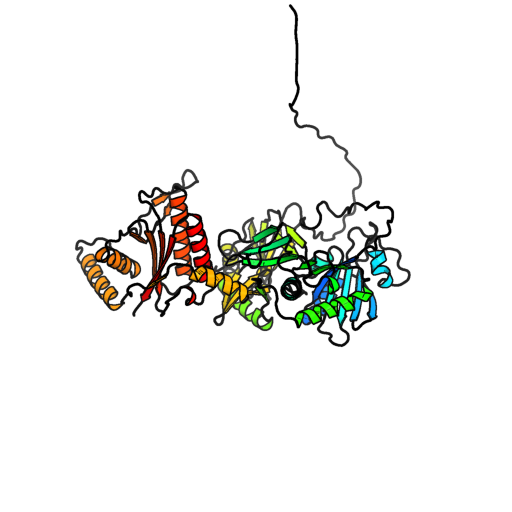0 94.94 185 ASN A C 1
ATOM 1489 O O . ASN A 1 185 ? -23.299 -7.031 -3.824 1.00 94.94 185 ASN A O 1
ATOM 1493 N N . SER A 1 186 ? -22.712 -7.741 -1.777 1.00 95.38 186 SER A N 1
ATOM 1494 C CA . SER A 1 186 ? -23.354 -6.662 -1.038 1.00 95.38 186 SER A CA 1
ATOM 1495 C C . SER A 1 186 ? -22.428 -5.478 -0.744 1.00 95.38 186 SER A C 1
ATOM 1497 O O . SER A 1 186 ? -22.832 -4.574 -0.005 1.00 95.38 186 SER A O 1
ATOM 1499 N N . ILE A 1 187 ? -21.213 -5.457 -1.312 1.00 96.38 187 ILE A N 1
ATOM 1500 C CA . ILE A 1 187 ? -20.304 -4.308 -1.220 1.00 96.38 187 ILE A CA 1
ATOM 1501 C C . ILE A 1 187 ? -21.011 -3.056 -1.743 1.00 96.38 187 ILE A C 1
ATOM 1503 O O . ILE A 1 187 ? -21.353 -2.935 -2.915 1.00 96.38 187 ILE A O 1
ATOM 1507 N N . LEU A 1 188 ? -21.216 -2.108 -0.830 1.00 96.38 188 LEU A N 1
ATOM 1508 C CA . LEU A 1 188 ? -21.826 -0.805 -1.075 1.00 96.38 188 LEU A CA 1
ATOM 1509 C C . LEU 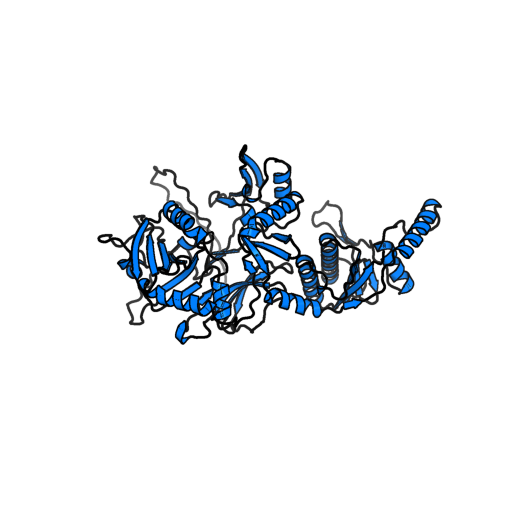A 1 188 ? -20.764 0.291 -1.191 1.00 96.38 188 LEU A C 1
ATOM 1511 O O . LEU A 1 188 ? -20.938 1.247 -1.944 1.00 96.38 188 LEU A O 1
ATOM 1515 N N . LEU A 1 189 ? -19.680 0.172 -0.421 1.00 95.94 189 LEU A N 1
ATOM 1516 C CA . LEU A 1 189 ? -18.556 1.106 -0.424 1.00 95.94 189 LEU A CA 1
ATOM 1517 C C . LEU A 1 189 ? -17.247 0.326 -0.301 1.00 95.94 189 LEU A C 1
ATOM 1519 O O . LEU A 1 189 ? -17.159 -0.589 0.517 1.00 95.94 189 LEU A O 1
ATOM 1523 N N . LYS A 1 190 ? -16.250 0.714 -1.097 1.00 95.31 190 LYS A N 1
ATOM 1524 C CA . LYS A 1 190 ? -14.881 0.190 -1.068 1.00 95.31 190 LYS A CA 1
ATOM 1525 C C . LYS A 1 190 ? -13.904 1.362 -1.076 1.00 95.31 190 LYS A C 1
ATOM 1527 O O . LYS A 1 190 ? -14.026 2.234 -1.937 1.00 95.31 190 LYS A O 1
ATOM 1532 N N . LYS A 1 191 ? -12.943 1.384 -0.154 1.00 94.06 191 LYS A N 1
ATOM 1533 C CA . LYS A 1 191 ? -11.741 2.218 -0.279 1.00 94.06 191 LYS A CA 1
ATOM 1534 C C . LYS A 1 191 ? -10.578 1.329 -0.680 1.00 94.06 191 LYS A C 1
ATOM 1536 O O . LYS A 1 191 ? -10.284 0.356 0.020 1.00 94.06 191 LYS A O 1
ATOM 1541 N N . SER A 1 192 ? -9.873 1.743 -1.718 1.00 93.94 192 SER A N 1
ATOM 1542 C CA . SER A 1 192 ? -8.714 1.019 -2.210 1.00 93.94 192 SER A CA 1
ATOM 1543 C C . SER A 1 192 ? -7.484 1.906 -2.267 1.00 93.94 192 SER A C 1
ATOM 1545 O O . SER A 1 192 ? -7.554 3.130 -2.410 1.00 93.94 192 SER A O 1
ATOM 1547 N N . ARG A 1 193 ? -6.337 1.255 -2.136 1.00 91.81 193 ARG A N 1
ATOM 1548 C CA . ARG A 1 193 ? -5.011 1.777 -2.433 1.00 91.81 193 ARG A CA 1
ATOM 1549 C C . ARG A 1 193 ? -4.509 1.068 -3.681 1.00 91.81 193 ARG A C 1
ATOM 1551 O O . ARG A 1 193 ? -4.657 -0.144 -3.784 1.00 91.81 193 ARG A O 1
ATOM 1558 N N . TYR A 1 194 ? -3.880 1.800 -4.587 1.00 92.19 194 TYR A N 1
ATOM 1559 C CA . TYR A 1 194 ? -3.242 1.216 -5.761 1.00 92.19 194 TYR A CA 1
ATOM 1560 C C . TYR A 1 194 ? -1.741 1.437 -5.700 1.00 92.19 194 TYR A C 1
ATOM 1562 O O . TYR A 1 194 ? -1.258 2.488 -5.273 1.00 92.19 194 TYR A O 1
ATOM 1570 N N . PHE A 1 195 ? -1.030 0.419 -6.159 1.00 90.38 195 PHE A N 1
ATOM 1571 C CA . PHE A 1 195 ? 0.422 0.380 -6.277 1.00 90.38 195 PHE A CA 1
ATOM 1572 C C . PHE A 1 195 ? 0.871 0.443 -7.743 1.00 90.38 195 PHE A C 1
ATOM 1574 O O . PHE A 1 195 ? 2.052 0.307 -8.042 1.00 90.38 195 PHE A O 1
ATOM 1581 N N . THR A 1 196 ? -0.078 0.643 -8.663 1.00 86.31 196 THR A N 1
ATOM 1582 C CA . THR A 1 196 ? 0.146 0.792 -10.104 1.00 86.31 196 THR A CA 1
ATOM 1583 C C . THR A 1 196 ? -0.535 2.059 -10.619 1.00 86.31 196 THR A C 1
ATOM 1585 O O . THR A 1 196 ? -1.556 2.500 -10.090 1.00 86.31 196 THR A O 1
ATOM 1588 N N . GLY A 1 197 ? 0.014 2.643 -11.686 1.00 80.62 197 GLY A N 1
ATOM 1589 C CA . GLY A 1 197 ? -0.536 3.842 -12.318 1.00 80.62 197 GLY A CA 1
ATOM 1590 C C . GLY A 1 197 ? -0.326 5.135 -11.522 1.00 80.62 197 GLY A C 1
ATOM 1591 O O . GLY A 1 197 ? 0.536 5.235 -10.656 1.00 80.62 197 GLY A O 1
ATOM 1592 N N . THR A 1 198 ? -1.104 6.164 -11.868 1.00 74.81 198 THR A N 1
ATOM 1593 C CA . THR A 1 198 ? -1.019 7.513 -11.270 1.00 74.81 198 THR A CA 1
ATOM 1594 C C . THR A 1 198 ? -1.980 7.721 -10.098 1.00 74.81 198 THR A C 1
ATOM 1596 O O . THR A 1 198 ? -1.838 8.668 -9.326 1.00 74.81 198 THR A O 1
ATOM 1599 N N . LYS A 1 199 ? -2.981 6.847 -9.961 1.00 83.38 199 LYS A N 1
ATOM 1600 C CA . LYS A 1 199 ? -3.983 6.876 -8.895 1.00 83.38 199 LYS A CA 1
ATOM 1601 C C . LYS A 1 199 ? -3.410 6.153 -7.679 1.00 83.38 199 LYS A C 1
ATOM 1603 O O . LYS A 1 199 ? -3.130 4.973 -7.781 1.00 83.38 199 LYS A O 1
ATOM 1608 N N . ARG A 1 200 ? -3.261 6.821 -6.530 1.00 84.88 200 ARG A N 1
ATOM 1609 C CA . ARG A 1 200 ? -2.753 6.173 -5.299 1.00 84.88 200 ARG A CA 1
ATOM 1610 C C . ARG A 1 200 ? -3.852 5.570 -4.433 1.00 84.88 200 ARG A C 1
ATOM 1612 O O . ARG A 1 200 ? -3.646 4.535 -3.809 1.00 84.88 200 ARG A O 1
ATOM 1619 N N . GLN A 1 201 ? -5.009 6.221 -4.357 1.00 89.88 201 GLN A N 1
ATOM 1620 C CA . GLN A 1 201 ? -6.126 5.791 -3.518 1.00 89.88 201 GLN A CA 1
ATOM 1621 C C . GLN A 1 201 ? -7.464 6.236 -4.119 1.00 89.88 201 GLN A C 1
ATOM 1623 O O . GLN A 1 201 ? -7.517 7.230 -4.845 1.00 89.88 201 GLN A O 1
ATOM 1628 N N . ASP A 1 202 ? -8.550 5.543 -3.780 1.00 91.69 202 ASP A N 1
ATOM 1629 C CA . ASP A 1 202 ? -9.920 6.008 -4.010 1.00 91.69 202 ASP A CA 1
ATOM 1630 C C . ASP A 1 202 ? -10.933 5.491 -2.997 1.00 91.69 202 ASP A C 1
ATOM 1632 O O . ASP A 1 202 ? -10.676 4.566 -2.233 1.00 91.69 202 ASP A O 1
ATOM 1636 N N . VAL A 1 203 ? -12.113 6.109 -3.041 1.00 92.50 203 VAL A N 1
ATOM 1637 C CA . VAL A 1 203 ? -13.328 5.637 -2.388 1.00 92.50 203 VAL A CA 1
ATOM 1638 C C . VAL A 1 203 ? -14.402 5.517 -3.460 1.00 92.50 203 VAL A C 1
ATOM 1640 O O . VAL A 1 203 ? -14.739 6.502 -4.115 1.00 92.50 203 VAL A O 1
ATOM 1643 N N . SER A 1 204 ? -14.941 4.315 -3.621 1.00 93.25 204 SER A N 1
ATOM 1644 C CA . SER A 1 204 ? -15.940 3.990 -4.635 1.00 93.25 204 SER A CA 1
ATOM 1645 C C . SER A 1 204 ? -17.220 3.467 -3.986 1.00 93.25 204 SER A C 1
ATOM 1647 O O . SER A 1 204 ? -17.172 2.661 -3.056 1.00 93.25 204 SER A O 1
ATOM 1649 N N . SER A 1 205 ? -18.370 3.921 -4.489 1.00 94.38 205 SER A N 1
ATOM 1650 C CA . SER A 1 205 ? -19.699 3.453 -4.080 1.00 94.38 205 SER A CA 1
ATOM 1651 C C . SER A 1 205 ? -20.350 2.635 -5.189 1.00 94.38 205 SER A C 1
ATOM 1653 O O . SER A 1 205 ? -20.301 3.043 -6.350 1.00 94.38 205 SER A O 1
ATOM 1655 N N . TYR A 1 206 ? -21.013 1.539 -4.832 1.00 94.00 206 TYR A N 1
ATOM 1656 C CA . TYR A 1 206 ? -21.571 0.576 -5.780 1.00 94.00 206 TYR A CA 1
ATOM 1657 C C . TYR A 1 206 ? -23.077 0.419 -5.577 1.00 94.00 206 TYR A C 1
ATOM 1659 O O . TYR A 1 206 ? -23.557 0.333 -4.451 1.00 94.00 206 TYR A O 1
ATOM 1667 N N . GLN A 1 207 ? -23.832 0.360 -6.676 1.00 90.44 207 GLN A N 1
ATOM 1668 C CA . GLN A 1 207 ? -25.228 -0.099 -6.637 1.00 90.44 207 GLN A CA 1
ATOM 1669 C C . GLN A 1 207 ? -25.297 -1.628 -6.585 1.00 90.44 207 GLN A C 1
ATOM 1671 O O . GLN A 1 207 ? -26.114 -2.191 -5.862 1.00 90.44 207 GLN A O 1
ATOM 1676 N N . GLN A 1 208 ? -24.414 -2.277 -7.343 1.00 89.88 208 GLN A N 1
ATOM 1677 C CA . GLN A 1 208 ? -24.207 -3.714 -7.357 1.00 89.88 208 GLN A CA 1
ATOM 1678 C C . GLN A 1 208 ? -22.721 -3.960 -7.604 1.00 89.88 208 GLN A C 1
ATOM 1680 O O . GLN A 1 208 ? -22.176 -3.485 -8.602 1.00 89.88 208 GLN A O 1
ATOM 1685 N N . PHE A 1 209 ? -22.065 -4.650 -6.676 1.00 93.12 209 PHE A N 1
ATOM 1686 C CA . PHE A 1 209 ? -20.673 -5.037 -6.839 1.00 93.12 209 PHE A CA 1
ATOM 1687 C C . PHE A 1 209 ? -20.595 -6.343 -7.629 1.00 93.12 209 PHE A C 1
ATOM 1689 O O . PHE A 1 209 ? -21.402 -7.249 -7.425 1.00 93.12 209 PHE A O 1
ATOM 1696 N N . GLN A 1 210 ? -19.640 -6.423 -8.551 1.00 93.50 210 GLN A N 1
ATOM 1697 C CA . GLN A 1 210 ? -19.328 -7.662 -9.246 1.00 93.50 210 GLN A CA 1
ATOM 1698 C C . GLN A 1 210 ? -18.259 -8.399 -8.438 1.00 93.50 210 GLN A C 1
ATOM 1700 O O . GLN A 1 210 ? -17.176 -7.852 -8.249 1.00 93.50 210 GLN A O 1
ATOM 1705 N N . ILE A 1 211 ? -18.566 -9.620 -7.991 1.00 93.25 211 ILE A N 1
ATOM 1706 C CA . ILE A 1 211 ? -17.598 -10.497 -7.313 1.00 93.25 211 ILE A CA 1
ATOM 1707 C C . ILE A 1 211 ? -16.301 -10.587 -8.118 1.00 93.25 211 ILE A C 1
ATOM 1709 O O . ILE A 1 211 ? -16.333 -10.620 -9.354 1.00 93.25 211 ILE A O 1
ATOM 1713 N N . ASP A 1 212 ? -15.178 -10.619 -7.403 1.00 91.12 212 ASP A N 1
ATOM 1714 C CA . ASP A 1 212 ? -13.828 -10.753 -7.943 1.00 91.12 212 ASP A CA 1
ATOM 1715 C C . ASP A 1 212 ? -13.411 -9.597 -8.873 1.00 91.12 212 ASP A C 1
ATOM 1717 O O . ASP A 1 212 ? -12.398 -9.685 -9.577 1.00 91.12 212 ASP A O 1
ATOM 1721 N N . SER A 1 213 ? -14.144 -8.478 -8.867 1.00 91.12 213 SER A N 1
ATOM 1722 C CA . SER A 1 213 ? -13.848 -7.288 -9.675 1.00 91.12 213 SER A CA 1
ATOM 1723 C C . SER A 1 213 ? -12.852 -6.348 -8.981 1.00 91.12 213 SER A C 1
ATOM 1725 O O . SER A 1 213 ? -13.156 -5.180 -8.704 1.00 91.12 213 SER A O 1
ATOM 1727 N N . TYR A 1 214 ? -11.649 -6.857 -8.717 1.00 94.25 214 TYR A N 1
ATOM 1728 C CA . TYR A 1 214 ? -10.507 -6.091 -8.210 1.00 94.25 214 TYR A CA 1
ATOM 1729 C C . TYR A 1 214 ? -9.462 -5.849 -9.305 1.00 94.25 214 TYR A C 1
ATOM 1731 O O . TYR A 1 214 ? -9.282 -6.662 -10.216 1.00 94.25 214 TYR A O 1
ATOM 1739 N N . GLU A 1 215 ? -8.774 -4.714 -9.232 1.00 93.38 215 GLU A N 1
ATOM 1740 C CA . GLU A 1 215 ? -7.725 -4.361 -10.179 1.00 93.38 215 GLU A CA 1
ATOM 1741 C C . GLU A 1 215 ? -6.369 -4.991 -9.810 1.00 93.38 215 GLU A C 1
ATOM 1743 O O . GLU A 1 215 ? -6.007 -5.075 -8.636 1.00 93.38 215 GLU A O 1
ATOM 1748 N N . PRO A 1 216 ? -5.541 -5.357 -10.803 1.00 94.56 216 PRO A N 1
ATOM 1749 C CA . PRO A 1 216 ? -4.148 -5.717 -10.558 1.00 94.56 216 PRO A CA 1
ATOM 1750 C C . PRO A 1 216 ? -3.393 -4.555 -9.897 1.00 94.56 216 PRO A C 1
ATOM 1752 O O . PRO A 1 216 ? -3.429 -3.414 -10.381 1.00 94.56 216 PRO A O 1
ATOM 1755 N N . GLY A 1 217 ? -2.718 -4.844 -8.784 1.00 94.06 217 GLY A N 1
ATOM 1756 C CA . GLY A 1 217 ? -2.043 -3.832 -7.972 1.00 94.06 217 GLY A CA 1
ATOM 1757 C C . GLY A 1 217 ? -2.960 -3.042 -7.030 1.00 94.06 217 GLY A C 1
ATOM 1758 O O . GLY A 1 217 ? -2.546 -1.990 -6.546 1.00 94.06 217 GLY A O 1
ATOM 1759 N N . GLU A 1 218 ? -4.191 -3.498 -6.785 1.00 95.38 218 GLU A N 1
ATOM 1760 C CA . GLU A 1 218 ? -5.129 -2.929 -5.810 1.00 95.38 218 GLU A CA 1
ATOM 1761 C C . GLU A 1 218 ? -5.020 -3.632 -4.447 1.00 95.38 218 GLU A C 1
ATOM 1763 O O . GLU A 1 218 ? -5.023 -4.853 -4.385 1.00 95.38 218 GLU A O 1
ATOM 1768 N N . SER A 1 219 ? -5.006 -2.874 -3.351 1.00 95.00 219 SER A N 1
ATOM 1769 C CA . SER A 1 219 ? -5.241 -3.365 -1.987 1.00 95.00 219 SER A CA 1
ATOM 1770 C C . SER A 1 219 ? -6.463 -2.682 -1.393 1.00 95.00 219 SER A C 1
ATOM 1772 O O . SER A 1 219 ? -6.563 -1.452 -1.413 1.00 95.00 219 SER A O 1
ATOM 1774 N N . VAL A 1 220 ? -7.366 -3.462 -0.807 1.00 95.25 220 VAL A N 1
ATOM 1775 C CA . VAL A 1 220 ? -8.578 -2.950 -0.164 1.00 95.25 220 VAL A CA 1
ATOM 1776 C C . VAL A 1 220 ? -8.338 -2.703 1.323 1.00 95.25 220 VAL A C 1
ATOM 1778 O O . VAL A 1 220 ? -7.911 -3.595 2.049 1.00 95.25 220 VAL A O 1
ATOM 1781 N N . ASP A 1 221 ? -8.653 -1.486 1.772 1.00 91.31 221 ASP A N 1
ATOM 1782 C CA . ASP A 1 221 ? -8.418 -1.032 3.152 1.00 91.31 221 ASP A CA 1
ATOM 1783 C C . ASP A 1 221 ? -9.723 -0.769 3.932 1.00 91.31 221 ASP A C 1
ATOM 1785 O O . ASP A 1 221 ? -9.702 -0.614 5.151 1.00 91.31 221 ASP A O 1
ATOM 1789 N N . HIS A 1 222 ? -10.860 -0.627 3.243 1.00 95.31 222 HIS A N 1
ATOM 1790 C CA . HIS A 1 222 ? -12.148 -0.308 3.870 1.00 95.31 222 HIS A CA 1
ATOM 1791 C C . HIS A 1 222 ? -13.296 -0.858 3.038 1.00 95.31 222 HIS A C 1
ATOM 1793 O O . HIS A 1 222 ? -13.323 -0.678 1.816 1.00 95.31 222 HIS A O 1
ATOM 1799 N N . LEU A 1 223 ? -14.263 -1.478 3.704 1.00 97.00 223 LEU A N 1
ATOM 1800 C CA . LEU A 1 223 ? -15.464 -2.003 3.085 1.00 97.00 223 LEU A CA 1
ATOM 1801 C C . LEU A 1 223 ? -16.715 -1.658 3.891 1.00 97.00 223 LEU A C 1
ATOM 1803 O O . LEU A 1 223 ? -16.718 -1.672 5.119 1.00 97.00 223 LEU A O 1
ATOM 1807 N N . LYS A 1 224 ? -17.828 -1.436 3.192 1.00 97.12 224 LYS A N 1
ATOM 1808 C CA . LYS A 1 224 ? -19.176 -1.431 3.770 1.00 97.12 224 LYS A CA 1
ATOM 1809 C C . LYS A 1 224 ? -20.038 -2.434 3.023 1.00 97.12 224 LYS A C 1
ATOM 1811 O O . LYS A 1 224 ? -20.346 -2.208 1.854 1.00 97.12 224 LYS A O 1
ATOM 1816 N N . LEU A 1 225 ? -20.434 -3.507 3.695 1.00 96.62 225 LEU A N 1
ATOM 1817 C CA . LEU A 1 225 ? -21.182 -4.626 3.117 1.00 96.62 225 LEU A CA 1
ATOM 1818 C C . LEU A 1 225 ? -22.000 -5.353 4.193 1.00 96.62 225 LEU A C 1
ATOM 1820 O O . LEU A 1 225 ? -21.950 -4.988 5.365 1.00 96.62 225 LEU A O 1
ATOM 1824 N N . LYS A 1 226 ? -22.799 -6.346 3.814 1.00 95.94 226 LYS A N 1
ATOM 1825 C CA . LYS A 1 226 ? -23.601 -7.162 4.737 1.00 95.94 226 LYS A CA 1
ATOM 1826 C C . LYS A 1 226 ? -22.872 -8.450 5.101 1.00 95.94 226 LYS A C 1
ATOM 1828 O O . LYS A 1 226 ? -21.994 -8.907 4.375 1.00 95.94 226 LYS A O 1
ATOM 1833 N N . ALA A 1 227 ? -23.290 -9.054 6.206 1.00 95.00 227 ALA A N 1
ATOM 1834 C CA . ALA A 1 227 ? -22.925 -10.424 6.533 1.00 95.00 227 ALA A CA 1
ATOM 1835 C C . ALA A 1 227 ? -23.562 -11.426 5.555 1.00 95.00 227 ALA A C 1
ATOM 1837 O O . ALA A 1 227 ? -24.692 -11.213 5.094 1.00 95.00 227 ALA A O 1
ATOM 1838 N N . ALA A 1 228 ? -22.859 -12.528 5.296 1.00 94.25 228 ALA A N 1
ATOM 1839 C CA . ALA A 1 228 ? -23.398 -13.680 4.581 1.00 94.25 228 ALA A CA 1
ATOM 1840 C C . ALA A 1 228 ? -24.497 -14.359 5.412 1.00 94.25 228 ALA A C 1
ATOM 1842 O O . ALA A 1 228 ? -25.620 -14.536 4.930 1.00 94.25 228 ALA A O 1
ATOM 1843 N N . ASP A 1 229 ? -24.211 -14.634 6.689 1.00 92.00 229 ASP A N 1
ATOM 1844 C CA . ASP A 1 229 ? -25.195 -15.124 7.655 1.00 92.00 229 ASP A CA 1
ATOM 1845 C C . ASP A 1 229 ? -25.889 -13.957 8.377 1.00 92.00 229 ASP A C 1
ATOM 1847 O O . ASP A 1 229 ? -25.357 -13.328 9.297 1.00 92.00 229 ASP A O 1
ATOM 1851 N N . LYS A 1 230 ? -27.113 -13.663 7.938 1.00 91.50 230 LYS A N 1
ATOM 1852 C CA . LYS A 1 230 ? -27.937 -12.565 8.464 1.00 91.50 230 LYS A CA 1
ATOM 1853 C C . LYS A 1 230 ? -28.660 -12.921 9.758 1.00 91.50 230 LYS A C 1
ATOM 1855 O O . LYS A 1 230 ? -29.167 -12.005 10.407 1.00 91.50 230 LYS A O 1
ATOM 1860 N N . ASP A 1 231 ? -28.737 -14.200 10.107 1.00 88.50 231 ASP A N 1
ATOM 1861 C CA . ASP A 1 231 ? -29.377 -14.649 11.340 1.00 88.50 231 ASP A CA 1
ATOM 1862 C C . ASP A 1 231 ? -28.410 -14.489 12.518 1.00 88.50 231 ASP A C 1
ATOM 1864 O O . ASP A 1 231 ? -28.823 -14.090 13.606 1.00 88.50 231 ASP A O 1
ATOM 1868 N N . VAL A 1 232 ? -27.109 -14.690 12.276 1.00 86.25 232 VAL A N 1
ATOM 1869 C CA . VAL A 1 232 ? -26.049 -14.454 13.269 1.00 86.25 232 VAL A CA 1
ATOM 1870 C C . VAL A 1 232 ? -25.733 -12.965 13.424 1.00 86.25 232 VAL A C 1
ATOM 1872 O O . VAL A 1 232 ? -25.698 -12.452 14.542 1.00 86.25 232 VAL A O 1
ATOM 1875 N N . TRP A 1 233 ? -25.518 -12.259 12.310 1.00 88.12 233 TRP A N 1
ATOM 1876 C CA . TRP A 1 233 ? -24.938 -10.907 12.313 1.00 88.12 233 TRP A CA 1
ATOM 1877 C C . TRP A 1 233 ? -25.940 -9.781 12.039 1.00 88.12 233 TRP A C 1
ATOM 1879 O O . TRP A 1 233 ? -25.602 -8.598 12.117 1.00 88.12 233 TRP A O 1
ATOM 1889 N N . GLY A 1 234 ? -27.181 -10.132 11.709 1.00 87.94 234 GLY A N 1
ATOM 1890 C CA . GLY A 1 234 ? -28.220 -9.185 11.330 1.00 87.94 234 GLY A CA 1
ATOM 1891 C C . GLY A 1 234 ? -28.197 -8.791 9.847 1.00 87.94 234 GLY A C 1
ATOM 1892 O O . GLY A 1 234 ? -27.319 -9.137 9.061 1.00 87.94 234 GLY A O 1
ATOM 1893 N N . LYS A 1 235 ? -29.227 -8.039 9.439 1.00 90.25 235 LYS A N 1
ATOM 1894 C CA . LYS A 1 235 ? -29.485 -7.676 8.026 1.00 90.25 235 LYS A CA 1
ATOM 1895 C C . LYS A 1 235 ? -28.883 -6.334 7.597 1.00 90.25 235 LYS A C 1
ATOM 1897 O O . LYS A 1 235 ? -29.023 -5.947 6.431 1.00 90.25 235 LYS A O 1
ATOM 1902 N N . ARG A 1 236 ? -28.308 -5.585 8.539 1.00 92.44 236 ARG A N 1
ATOM 1903 C CA . ARG A 1 236 ? -27.768 -4.241 8.302 1.00 92.44 236 ARG A CA 1
ATOM 1904 C C . ARG A 1 236 ? -26.365 -4.322 7.708 1.00 92.44 236 ARG A C 1
ATOM 1906 O O . ARG A 1 236 ? -25.728 -5.367 7.724 1.00 92.44 236 ARG A O 1
ATOM 1913 N N . ASN A 1 237 ? -25.921 -3.209 7.136 1.00 94.44 237 ASN A N 1
ATOM 1914 C CA . ASN A 1 237 ? -24.555 -3.107 6.642 1.00 94.44 237 ASN A CA 1
ATOM 1915 C C . ASN A 1 237 ? -23.601 -2.973 7.829 1.00 94.44 237 ASN A C 1
ATOM 1917 O O . ASN A 1 237 ? -23.890 -2.242 8.776 1.00 94.44 237 ASN A O 1
ATOM 1921 N N . ILE A 1 238 ? -22.458 -3.625 7.717 1.00 96.62 238 ILE A N 1
ATOM 1922 C CA . ILE A 1 238 ? -21.330 -3.548 8.629 1.00 96.62 238 ILE A CA 1
ATOM 1923 C C . ILE A 1 238 ? -20.217 -2.811 7.882 1.00 96.62 238 ILE A C 1
ATOM 1925 O O . ILE A 1 238 ? -20.035 -2.988 6.673 1.00 96.62 238 ILE A O 1
ATOM 1929 N N . ILE A 1 239 ? -19.510 -1.934 8.585 1.00 97.38 239 ILE A N 1
ATOM 1930 C CA . ILE A 1 239 ? -18.305 -1.293 8.059 1.00 97.38 239 ILE A CA 1
ATOM 1931 C C . ILE A 1 239 ? -17.100 -2.042 8.615 1.00 97.38 239 ILE A C 1
ATOM 1933 O O . ILE A 1 239 ? -17.022 -2.224 9.825 1.00 97.38 239 ILE A O 1
ATOM 1937 N N . PHE A 1 240 ? -16.182 -2.445 7.744 1.00 97.19 240 PHE A N 1
ATOM 1938 C CA . PHE A 1 240 ? -14.974 -3.201 8.054 1.00 97.19 240 PHE A CA 1
ATOM 1939 C C . PHE A 1 240 ? -13.743 -2.423 7.584 1.00 97.19 240 PHE A C 1
ATOM 1941 O O . PHE A 1 240 ? -13.650 -2.051 6.415 1.00 97.19 240 PHE A O 1
ATOM 1948 N N . ALA A 1 241 ? -12.821 -2.158 8.502 1.00 94.44 241 ALA A N 1
ATOM 1949 C CA . ALA A 1 241 ? -11.589 -1.401 8.287 1.00 94.44 241 ALA A CA 1
ATOM 1950 C C . ALA A 1 241 ? -10.597 -1.738 9.424 1.00 94.44 241 ALA A C 1
ATOM 1952 O O . ALA A 1 241 ? -10.525 -2.904 9.817 1.00 94.44 241 ALA A O 1
ATOM 1953 N N . ASP A 1 242 ? -9.910 -0.758 10.031 1.00 91.75 242 ASP A N 1
ATOM 1954 C CA . ASP A 1 242 ? -9.114 -1.000 11.256 1.00 91.75 242 ASP A CA 1
ATOM 1955 C C . ASP A 1 242 ? -9.992 -1.436 12.446 1.00 91.75 242 ASP A C 1
ATOM 1957 O O . ASP A 1 242 ? -9.521 -1.966 13.453 1.00 91.75 242 ASP A O 1
ATOM 1961 N N . SER A 1 243 ? -11.293 -1.178 12.341 1.00 94.94 243 SER A N 1
ATOM 1962 C CA . SER A 1 243 ? -12.331 -1.607 13.268 1.00 94.94 243 SER A CA 1
ATOM 1963 C C . SER A 1 243 ? -13.547 -2.123 12.516 1.00 94.94 243 SER A C 1
ATOM 1965 O O . SER A 1 243 ? -13.640 -2.000 11.290 1.00 94.94 243 SER A O 1
ATOM 1967 N N . ILE A 1 244 ? -14.498 -2.680 13.262 1.00 96.69 244 ILE A N 1
ATOM 1968 C CA . ILE A 1 244 ? -15.829 -2.968 12.739 1.00 96.69 244 ILE A CA 1
ATOM 1969 C C . ILE A 1 244 ? -16.854 -2.025 13.350 1.00 96.69 244 ILE A C 1
ATOM 1971 O O . ILE A 1 244 ? -16.845 -1.786 14.559 1.00 96.69 244 ILE A O 1
ATOM 1975 N N . GLN A 1 245 ? -17.757 -1.504 12.524 1.00 95.56 245 GLN A N 1
ATOM 1976 C CA . GLN A 1 245 ? -18.932 -0.780 12.991 1.00 95.56 245 GLN A CA 1
ATOM 1977 C C . GLN A 1 245 ? -20.199 -1.501 12.568 1.00 95.56 245 GLN A C 1
ATOM 1979 O O . GLN A 1 245 ? -20.418 -1.745 11.381 1.00 95.56 245 GLN A O 1
ATOM 1984 N N . MET A 1 246 ? -21.042 -1.799 13.549 1.00 93.56 246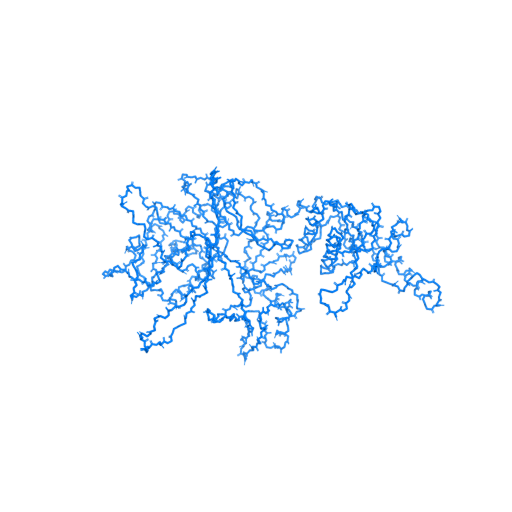 MET A N 1
ATOM 1985 C CA . MET A 1 246 ? -22.303 -2.498 13.345 1.00 93.56 246 MET A CA 1
ATOM 1986 C C . MET A 1 246 ? -23.375 -1.995 14.300 1.00 93.56 246 MET A C 1
ATOM 1988 O O . MET A 1 246 ? -23.091 -1.621 15.440 1.00 93.56 246 MET A O 1
ATOM 1992 N N . ASP A 1 247 ? -24.612 -2.002 13.814 1.00 90.88 247 ASP A N 1
ATOM 1993 C CA . ASP A 1 247 ? -25.788 -1.734 14.629 1.00 90.88 247 ASP A CA 1
ATOM 1994 C C . ASP A 1 247 ? -26.332 -3.043 15.191 1.00 90.88 247 ASP A C 1
ATOM 1996 O O . ASP A 1 247 ? -26.553 -3.995 14.440 1.00 90.88 247 ASP A O 1
ATOM 2000 N N . MET A 1 248 ? -26.582 -3.077 16.497 1.00 86.75 248 MET A N 1
ATOM 2001 C CA . MET A 1 248 ? -26.939 -4.297 17.212 1.00 86.75 248 MET A CA 1
ATOM 2002 C C . MET A 1 248 ? -28.010 -4.035 18.263 1.00 86.75 248 MET A C 1
ATOM 2004 O O . MET A 1 248 ? -27.943 -3.055 19.006 1.00 86.75 248 MET A O 1
ATOM 2008 N N . ASP A 1 249 ? -28.937 -4.974 18.403 1.00 87.12 249 ASP A N 1
ATOM 2009 C CA . ASP A 1 249 ? -29.938 -4.972 19.473 1.00 87.12 249 ASP A CA 1
ATOM 2010 C C . ASP A 1 249 ? -29.374 -5.659 20.732 1.00 87.12 249 ASP A C 1
ATOM 2012 O O . ASP A 1 249 ? -29.952 -6.605 21.257 1.00 87.12 249 ASP A O 1
ATOM 2016 N N . LYS A 1 250 ? -28.194 -5.217 21.185 1.00 88.25 250 LYS A N 1
ATOM 2017 C CA . LYS A 1 250 ? -27.516 -5.705 22.398 1.00 88.25 250 LYS A CA 1
ATOM 2018 C C . LYS A 1 250 ? -27.072 -4.533 23.261 1.00 88.25 250 LYS A C 1
ATOM 2020 O O . LYS A 1 250 ? -26.711 -3.482 22.730 1.00 88.25 250 LYS A O 1
ATOM 2025 N N . ALA A 1 251 ? -27.091 -4.697 24.580 1.00 91.31 251 ALA A N 1
ATOM 2026 C CA . ALA A 1 251 ? -26.523 -3.740 25.523 1.00 91.31 251 ALA A CA 1
ATOM 2027 C C . ALA A 1 251 ? -25.000 -3.944 25.673 1.00 91.31 251 ALA A C 1
ATOM 2029 O O . ALA A 1 251 ? -24.488 -5.034 25.402 1.00 91.31 251 ALA A O 1
ATOM 2030 N N . PRO A 1 252 ? -24.238 -2.955 26.189 1.00 92.06 252 PRO A N 1
ATOM 2031 C CA . PRO A 1 252 ? -22.779 -3.081 26.288 1.00 92.06 252 PRO A CA 1
ATOM 2032 C C . PRO A 1 252 ? -22.291 -4.262 27.150 1.00 92.06 252 PRO A C 1
ATOM 2034 O O . PRO A 1 252 ? -21.190 -4.770 26.941 1.00 92.06 252 PRO A O 1
ATOM 2037 N N . LEU A 1 253 ? -23.099 -4.722 28.114 1.00 91.56 253 LEU A N 1
ATOM 2038 C CA . LEU A 1 253 ? -22.779 -5.896 28.936 1.00 91.56 253 LEU A CA 1
ATOM 2039 C C . LEU A 1 253 ? -22.829 -7.212 28.147 1.00 91.56 253 LEU A C 1
ATOM 2041 O O . LEU A 1 253 ? -22.073 -8.122 28.483 1.00 91.56 253 LEU A O 1
ATOM 2045 N N . GLU A 1 254 ? -23.650 -7.283 27.099 1.00 92.12 254 GLU A N 1
ATOM 2046 C CA . GLU A 1 254 ? -23.898 -8.473 26.268 1.00 92.12 254 GLU A CA 1
ATOM 2047 C C . GLU A 1 254 ? -22.912 -8.590 25.093 1.00 92.12 254 GLU A C 1
ATOM 2049 O O . GLU A 1 254 ? -22.914 -9.579 24.361 1.00 92.12 254 GLU A O 1
ATOM 2054 N N . LEU A 1 255 ? -22.019 -7.606 24.916 1.00 93.62 255 LEU A N 1
ATOM 2055 C CA . LEU A 1 255 ? -21.020 -7.606 23.841 1.00 93.62 255 LEU A CA 1
ATOM 2056 C C . LEU A 1 255 ? -20.066 -8.806 23.875 1.00 93.62 255 LEU A C 1
ATOM 2058 O O . LEU A 1 255 ? -19.491 -9.129 22.840 1.00 93.62 255 LEU A O 1
ATOM 2062 N N . SER A 1 256 ? -19.939 -9.498 25.016 1.00 94.25 256 SER A N 1
ATOM 2063 C CA . SER A 1 256 ? -19.205 -10.770 25.092 1.00 94.25 256 SER A CA 1
ATOM 2064 C C . SER A 1 256 ? -19.645 -11.746 24.006 1.00 94.25 256 SER A C 1
ATOM 2066 O O . SER A 1 256 ? -18.809 -12.365 23.366 1.00 94.25 256 SER A O 1
ATOM 2068 N N . GLU A 1 257 ? -20.950 -11.854 23.753 1.00 92.12 257 GLU A N 1
ATOM 2069 C CA . GLU A 1 257 ? -21.482 -12.794 22.764 1.00 92.12 257 GLU A CA 1
ATOM 2070 C C . GLU A 1 257 ? -21.018 -12.473 21.342 1.00 92.12 257 GLU A C 1
ATOM 2072 O O . GLU A 1 257 ? -20.845 -13.376 20.531 1.00 92.12 257 GLU A O 1
ATOM 2077 N N . ILE A 1 258 ? -20.808 -11.190 21.043 1.00 92.75 258 ILE A N 1
ATOM 2078 C CA . ILE A 1 258 ? -20.303 -10.742 19.744 1.00 92.75 258 ILE A CA 1
ATOM 2079 C C . ILE A 1 258 ? -18.809 -11.011 19.636 1.00 92.75 258 ILE A C 1
ATOM 2081 O O . ILE A 1 258 ? -18.359 -11.488 18.603 1.00 92.75 258 ILE A O 1
ATOM 2085 N N . PHE A 1 259 ? -18.046 -10.777 20.704 1.00 95.25 259 PHE A N 1
ATOM 2086 C CA . PHE A 1 259 ? -16.624 -11.119 20.726 1.00 95.25 259 PHE A CA 1
ATOM 2087 C C . PHE A 1 259 ? -16.408 -12.619 20.490 1.00 95.25 259 PHE A C 1
ATOM 2089 O O . PHE A 1 259 ? -15.583 -12.988 19.663 1.00 95.25 259 PHE A O 1
ATOM 2096 N N . GLU A 1 260 ? -17.221 -13.479 21.104 1.00 93.69 260 GLU A N 1
ATOM 2097 C CA . GLU A 1 260 ? -17.181 -14.926 20.858 1.00 93.69 260 GLU A CA 1
ATOM 2098 C C . GLU A 1 260 ? -17.548 -15.297 19.410 1.00 93.69 260 GLU A C 1
ATOM 2100 O O . GLU A 1 260 ? -16.944 -16.195 18.828 1.00 93.69 260 GLU A O 1
ATOM 2105 N N . GLN A 1 261 ? -18.522 -14.614 18.798 1.00 92.88 261 GLN A N 1
ATOM 2106 C CA . GLN A 1 261 ? -18.856 -14.820 17.380 1.00 92.88 261 GLN A CA 1
ATOM 2107 C C . GLN A 1 261 ? -17.711 -14.395 16.450 1.00 92.88 261 GLN A C 1
ATOM 2109 O O . GLN A 1 261 ? -17.425 -15.092 15.474 1.00 92.88 261 GLN A O 1
ATOM 2114 N N . ILE A 1 262 ? -17.035 -13.287 16.767 1.00 95.12 262 ILE A N 1
ATOM 2115 C CA . ILE A 1 262 ? -15.849 -12.822 16.040 1.00 95.12 262 ILE A CA 1
ATOM 2116 C C . ILE A 1 262 ? -14.732 -13.869 16.142 1.00 95.12 262 ILE A C 1
ATOM 2118 O O . ILE A 1 262 ? -14.195 -14.281 15.117 1.00 95.12 262 ILE A O 1
ATOM 2122 N N . GLU A 1 263 ? -14.416 -14.351 17.349 1.00 94.12 263 GLU A N 1
ATOM 2123 C CA . GLU A 1 263 ? -13.363 -15.359 17.543 1.00 94.12 263 GLU A CA 1
ATOM 2124 C C . GLU A 1 263 ? -13.683 -16.691 16.848 1.00 94.12 263 GLU A C 1
ATOM 2126 O O . GLU A 1 263 ? -12.788 -17.320 16.284 1.00 94.12 263 GLU A O 1
ATOM 2131 N N . ARG A 1 264 ? -14.958 -17.102 16.806 1.00 93.00 264 ARG A N 1
ATOM 2132 C CA . ARG A 1 264 ? -15.384 -18.275 16.022 1.00 93.00 264 ARG A CA 1
ATOM 2133 C C . ARG A 1 264 ? -15.194 -18.073 14.525 1.00 93.00 264 ARG A C 1
ATOM 2135 O O . ARG A 1 264 ? -14.691 -18.975 13.872 1.00 93.00 264 ARG A O 1
ATOM 2142 N N . SER A 1 265 ? -15.522 -16.891 14.007 1.00 92.50 265 SER A N 1
ATOM 2143 C CA . SER A 1 265 ? -15.398 -16.598 12.572 1.00 92.50 265 SER A CA 1
ATOM 2144 C C . SER A 1 265 ? -13.955 -16.676 12.085 1.00 92.50 265 SER A C 1
ATOM 2146 O O . SER A 1 265 ? -13.717 -16.996 10.928 1.00 92.50 265 SER A O 1
ATOM 2148 N N . TYR A 1 266 ? -12.970 -16.427 12.955 1.00 88.75 266 TYR A N 1
ATOM 2149 C CA . TYR A 1 266 ? -11.557 -16.612 12.611 1.00 88.75 266 TYR A CA 1
ATOM 2150 C C . TYR A 1 266 ? -11.148 -18.076 12.405 1.00 88.75 266 TYR A C 1
ATOM 2152 O O . TYR A 1 266 ? -10.098 -18.318 11.811 1.00 88.75 266 TYR A O 1
ATOM 2160 N N . GLN A 1 267 ? -11.958 -19.035 12.863 1.00 88.94 267 GLN A N 1
ATOM 2161 C CA . GLN A 1 267 ? -11.754 -20.467 12.621 1.00 88.94 267 GLN A CA 1
ATOM 2162 C C . GLN A 1 267 ? -12.371 -20.940 11.298 1.00 88.94 267 GLN A C 1
ATOM 2164 O O . GLN A 1 267 ? -12.048 -22.035 10.844 1.00 88.94 267 GLN A O 1
ATOM 2169 N N . ASP A 1 268 ? -13.238 -20.130 10.687 1.00 89.69 268 ASP A N 1
ATOM 2170 C CA . ASP A 1 268 ? -13.894 -20.456 9.424 1.00 89.69 268 ASP A CA 1
ATOM 2171 C C . ASP A 1 268 ? -12.974 -20.169 8.229 1.00 89.69 268 ASP A C 1
ATOM 2173 O O . ASP A 1 268 ? -12.061 -19.338 8.298 1.00 89.69 268 ASP A O 1
ATOM 2177 N N . ASP A 1 269 ? -13.230 -20.828 7.100 1.00 90.56 269 ASP A N 1
ATOM 2178 C CA . ASP A 1 269 ? -12.479 -20.614 5.862 1.00 90.56 269 ASP A CA 1
ATOM 2179 C C . ASP A 1 269 ? -12.666 -19.189 5.307 1.00 90.56 269 ASP A C 1
ATOM 2181 O O . ASP A 1 269 ? -13.674 -18.517 5.533 1.00 90.56 269 ASP A O 1
ATOM 2185 N N . LYS A 1 270 ? -11.671 -18.703 4.553 1.00 92.81 270 LYS A N 1
ATOM 2186 C CA . LYS A 1 270 ? -11.794 -17.433 3.818 1.00 92.81 270 LYS A CA 1
ATOM 2187 C C . LYS A 1 270 ? -12.789 -17.642 2.667 1.00 92.81 270 LYS A C 1
ATOM 2189 O O . LYS A 1 270 ? -12.546 -18.487 1.810 1.00 92.81 270 LYS A O 1
ATOM 2194 N N . ILE A 1 271 ? -13.874 -16.869 2.639 1.00 92.69 271 ILE A N 1
ATOM 2195 C CA . ILE A 1 271 ? -14.938 -16.950 1.620 1.00 92.69 271 ILE A CA 1
ATOM 2196 C C . ILE A 1 271 ? -14.877 -15.823 0.581 1.00 92.69 271 ILE A C 1
ATOM 2198 O O . ILE A 1 271 ? -15.478 -15.957 -0.480 1.00 92.69 271 ILE A O 1
ATOM 2202 N N . ILE A 1 272 ? -14.161 -14.727 0.868 1.00 93.12 272 ILE A N 1
ATOM 2203 C CA . ILE A 1 272 ? -13.901 -13.635 -0.086 1.00 93.12 272 ILE A CA 1
ATOM 2204 C C . ILE A 1 272 ? -12.418 -13.631 -0.461 1.00 93.12 272 ILE A C 1
ATOM 2206 O O . ILE A 1 272 ? -11.545 -13.542 0.410 1.00 93.12 272 ILE A O 1
ATOM 2210 N N . HIS A 1 273 ? -12.129 -13.633 -1.762 1.00 91.62 273 HIS A N 1
ATOM 2211 C CA . HIS A 1 273 ? -10.778 -13.477 -2.300 1.00 91.62 273 HIS A CA 1
ATOM 2212 C C . HIS A 1 273 ? -10.431 -11.990 -2.437 1.00 91.62 273 HIS A C 1
ATOM 2214 O O . HIS A 1 273 ? -10.386 -11.425 -3.525 1.00 91.62 273 HIS A O 1
ATOM 2220 N N . LEU A 1 274 ? -10.165 -11.341 -1.301 1.00 94.69 274 LEU A N 1
ATOM 2221 C CA . LEU A 1 274 ? -9.864 -9.908 -1.251 1.00 94.69 274 LEU A CA 1
ATOM 2222 C C . LEU A 1 274 ? -8.349 -9.642 -1.352 1.00 94.69 274 LEU A C 1
ATOM 2224 O O . LEU A 1 274 ? -7.601 -10.148 -0.506 1.00 94.69 274 LEU A O 1
ATOM 2228 N N . PRO A 1 275 ? -7.863 -8.840 -2.318 1.00 95.75 275 PRO A N 1
ATOM 2229 C CA . PRO A 1 275 ? -6.472 -8.412 -2.325 1.00 95.75 275 PRO A CA 1
ATOM 2230 C C . PRO A 1 275 ? -6.258 -7.355 -1.235 1.00 95.75 275 PRO A C 1
ATOM 2232 O O . PRO A 1 275 ? -6.941 -6.326 -1.193 1.00 95.75 275 PRO A O 1
ATOM 2235 N N . LYS A 1 276 ? -5.329 -7.626 -0.317 1.00 94.44 276 LYS A N 1
ATOM 2236 C CA . LYS A 1 276 ? -5.045 -6.753 0.826 1.00 94.44 276 LYS A CA 1
ATOM 2237 C C . LYS A 1 276 ? -3.578 -6.804 1.238 1.00 94.44 276 LYS A C 1
ATOM 2239 O O . LYS A 1 276 ? -2.843 -7.726 0.885 1.00 94.44 276 LYS A O 1
ATOM 2244 N N . LEU A 1 277 ? -3.194 -5.820 2.038 1.00 92.81 277 LEU A N 1
ATOM 2245 C CA . LEU A 1 277 ? -1.983 -5.858 2.843 1.00 92.81 277 LEU A CA 1
ATOM 2246 C C . LEU A 1 277 ? -2.219 -6.676 4.121 1.00 92.81 277 LEU A C 1
ATOM 2248 O O . LEU A 1 277 ? -3.266 -6.549 4.755 1.00 92.81 277 LEU A O 1
ATOM 2252 N N . GLU A 1 278 ? -1.229 -7.470 4.514 1.00 91.31 278 GLU A N 1
ATOM 2253 C CA . GLU A 1 278 ? -1.197 -8.221 5.774 1.00 91.31 278 GLU A CA 1
ATOM 2254 C C . GLU A 1 278 ? -0.029 -7.723 6.629 1.00 91.31 278 GLU A C 1
ATOM 2256 O O . GLU A 1 278 ? 1.051 -7.441 6.110 1.00 91.31 278 GLU A O 1
ATOM 2261 N N . ALA A 1 279 ? -0.259 -7.539 7.930 1.00 89.50 279 ALA A N 1
ATOM 2262 C CA . ALA A 1 279 ? 0.759 -7.008 8.831 1.00 89.50 279 ALA A CA 1
ATOM 2263 C C . ALA A 1 279 ? 1.932 -7.989 8.985 1.00 89.50 279 ALA A C 1
ATOM 2265 O O . ALA A 1 279 ? 1.737 -9.198 9.105 1.00 89.50 279 ALA A O 1
ATOM 2266 N N . VAL A 1 280 ? 3.149 -7.452 9.013 1.00 90.50 280 VAL A N 1
ATOM 2267 C CA . VAL A 1 280 ? 4.372 -8.220 9.277 1.00 90.50 280 VAL A CA 1
ATOM 2268 C C . VAL A 1 280 ? 4.484 -8.532 10.771 1.00 90.50 280 VAL A C 1
ATOM 2270 O O . VAL A 1 280 ? 4.019 -7.762 11.614 1.00 90.50 280 VAL A O 1
ATOM 2273 N N . ILE A 1 281 ? 5.123 -9.657 11.102 1.00 83.31 281 ILE A N 1
ATOM 2274 C CA . ILE A 1 281 ? 5.476 -10.009 12.483 1.00 83.31 281 ILE A CA 1
ATOM 2275 C C . ILE A 1 281 ? 6.376 -8.929 13.110 1.00 83.31 281 ILE A C 1
ATOM 2277 O O . ILE A 1 281 ? 7.295 -8.415 12.471 1.00 83.31 281 ILE A O 1
ATOM 2281 N N . GLU A 1 282 ? 6.099 -8.543 14.356 1.00 76.94 282 GLU A N 1
ATOM 2282 C CA . GLU A 1 282 ? 6.706 -7.351 14.971 1.00 76.94 282 GLU A CA 1
ATOM 2283 C C . GLU A 1 282 ? 8.232 -7.477 15.114 1.00 76.94 282 GLU A C 1
ATOM 2285 O O . GLU A 1 282 ? 8.942 -6.477 15.000 1.00 76.94 282 GLU A O 1
ATOM 2290 N N . GLU A 1 283 ? 8.749 -8.699 15.277 1.00 83.25 283 GLU A N 1
ATOM 2291 C CA . GLU A 1 283 ? 10.179 -8.994 15.415 1.00 83.25 283 GLU A CA 1
ATOM 2292 C C . GLU A 1 283 ? 10.998 -8.539 14.201 1.00 83.25 283 GLU A C 1
ATOM 2294 O O . GLU A 1 283 ? 12.127 -8.078 14.360 1.00 83.25 283 GLU A O 1
ATOM 2299 N N . LEU A 1 284 ? 10.417 -8.601 12.998 1.00 90.00 284 LEU A N 1
ATOM 2300 C CA . LEU A 1 284 ? 11.085 -8.198 11.759 1.00 90.00 284 LEU A CA 1
ATOM 2301 C C . LEU A 1 284 ? 11.099 -6.670 11.571 1.00 90.00 284 LEU A C 1
ATOM 2303 O O . LEU A 1 284 ? 11.894 -6.128 10.802 1.00 90.00 284 LEU A O 1
ATOM 2307 N N . GLY A 1 285 ? 10.242 -5.944 12.296 1.00 90.00 285 GLY A N 1
ATOM 2308 C CA . GLY A 1 285 ? 10.051 -4.507 12.109 1.00 90.00 285 GLY A CA 1
ATOM 2309 C C . GLY A 1 285 ? 11.319 -3.678 12.333 1.00 90.00 285 GLY A C 1
ATOM 2310 O O . GLY A 1 285 ? 11.532 -2.696 11.625 1.00 90.00 285 GLY A O 1
ATOM 2311 N N . ALA A 1 286 ? 12.180 -4.075 13.275 1.00 91.00 286 ALA A N 1
ATOM 2312 C CA . ALA A 1 286 ? 13.432 -3.366 13.555 1.00 91.00 286 ALA A CA 1
ATOM 2313 C C . ALA A 1 286 ? 14.467 -3.522 12.427 1.00 91.00 286 ALA A C 1
ATOM 2315 O O . ALA A 1 286 ? 15.186 -2.572 12.112 1.00 91.00 286 ALA A O 1
ATOM 2316 N N . GLU A 1 287 ? 14.525 -4.698 11.802 1.00 93.06 287 GLU A N 1
ATOM 2317 C CA . GLU A 1 287 ? 15.415 -4.967 10.670 1.00 93.06 287 GLU A CA 1
ATOM 2318 C C . GLU A 1 287 ? 14.958 -4.187 9.435 1.00 93.06 287 GLU A C 1
ATOM 2320 O O . GLU A 1 287 ? 15.755 -3.488 8.807 1.00 93.06 287 GLU A O 1
ATOM 2325 N N . LEU A 1 288 ? 13.652 -4.206 9.153 1.00 94.19 288 LEU A N 1
ATOM 2326 C CA . LEU A 1 288 ? 13.065 -3.426 8.062 1.00 94.19 288 LEU A CA 1
ATOM 2327 C C . LEU A 1 288 ? 13.253 -1.918 8.271 1.00 94.19 288 LEU A C 1
ATOM 2329 O O . LEU A 1 288 ? 13.571 -1.207 7.319 1.00 94.19 288 LEU A O 1
ATOM 2333 N N . ASP A 1 289 ? 13.141 -1.422 9.508 1.00 94.25 289 ASP A N 1
ATOM 2334 C CA . ASP A 1 289 ? 13.423 -0.020 9.842 1.00 94.25 289 ASP A CA 1
ATOM 2335 C C . ASP A 1 289 ? 14.876 0.367 9.539 1.00 94.25 289 ASP A C 1
ATOM 2337 O O . ASP A 1 289 ? 15.126 1.465 9.032 1.00 94.25 289 ASP A O 1
ATOM 2341 N N . ALA A 1 290 ? 15.834 -0.525 9.809 1.00 93.38 290 ALA A N 1
ATOM 2342 C CA . ALA A 1 290 ? 17.242 -0.294 9.496 1.00 93.38 290 ALA A CA 1
ATOM 2343 C C . ALA A 1 290 ? 17.484 -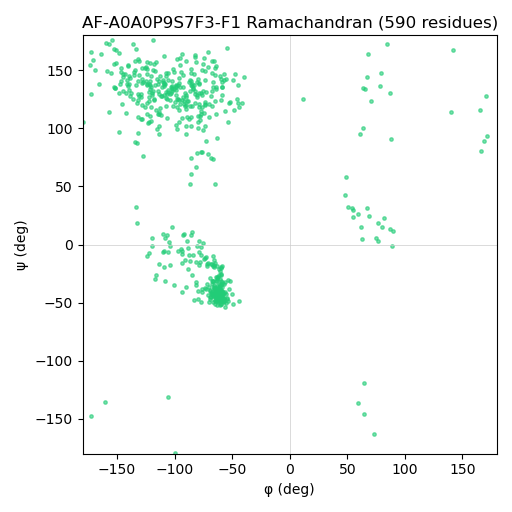0.243 7.977 1.00 93.38 290 ALA A C 1
ATOM 2345 O O . ALA A 1 290 ? 18.151 0.671 7.485 1.00 93.38 290 ALA A O 1
ATOM 2346 N N . VAL A 1 291 ? 16.888 -1.167 7.215 1.00 92.62 291 VAL A N 1
ATOM 2347 C CA . VAL A 1 291 ? 16.981 -1.179 5.743 1.00 92.62 291 VAL A CA 1
ATOM 2348 C C . VAL A 1 291 ? 16.321 0.064 5.136 1.00 92.62 291 VAL A C 1
ATOM 2350 O O . VAL A 1 291 ? 16.881 0.691 4.228 1.00 92.62 291 VAL A O 1
ATOM 2353 N N . ALA A 1 292 ? 15.163 0.469 5.664 1.00 92.56 292 ALA A N 1
ATOM 2354 C CA . ALA A 1 292 ? 14.467 1.687 5.256 1.00 92.56 292 ALA A CA 1
ATOM 2355 C C . ALA A 1 292 ? 15.334 2.919 5.481 1.00 92.56 292 ALA A C 1
ATOM 2357 O O . ALA A 1 292 ? 15.475 3.759 4.595 1.00 92.56 292 ALA A O 1
ATOM 2358 N N . PHE A 1 293 ? 15.956 3.008 6.654 1.00 93.75 293 PHE A N 1
ATOM 2359 C CA . PHE A 1 293 ? 16.799 4.134 7.016 1.00 93.75 293 PHE A CA 1
ATOM 2360 C C . PHE A 1 293 ? 18.006 4.292 6.080 1.00 93.75 293 PHE A C 1
ATOM 2362 O O . PHE A 1 293 ? 18.279 5.400 5.611 1.00 93.75 293 PHE A O 1
ATOM 2369 N N . GLU A 1 294 ? 18.685 3.196 5.736 1.00 92.38 294 GLU A N 1
ATOM 2370 C CA . GLU A 1 294 ? 19.792 3.233 4.772 1.00 92.38 294 GLU A CA 1
ATOM 2371 C C . GLU A 1 294 ? 19.329 3.613 3.359 1.00 92.38 294 GLU A C 1
ATOM 2373 O O . GLU A 1 294 ? 20.020 4.346 2.650 1.00 92.38 294 GLU A O 1
ATOM 2378 N N . SER A 1 295 ? 18.133 3.186 2.959 1.00 90.25 295 SER A N 1
ATOM 2379 C CA . SER A 1 295 ? 17.545 3.561 1.668 1.00 90.25 295 SER A CA 1
ATOM 2380 C C . SER A 1 295 ? 17.193 5.058 1.620 1.00 90.25 295 SER A C 1
ATOM 2382 O O . SER A 1 295 ? 17.578 5.761 0.682 1.00 90.25 295 SER A O 1
ATOM 2384 N N . LEU A 1 296 ? 16.612 5.606 2.696 1.00 91.44 296 LEU A N 1
ATOM 2385 C CA . LEU A 1 296 ? 16.359 7.047 2.839 1.00 91.44 296 LEU A CA 1
ATOM 2386 C C . LEU A 1 296 ? 17.653 7.879 2.764 1.00 91.44 296 LEU A C 1
ATOM 2388 O O . LEU A 1 296 ? 17.681 8.933 2.120 1.00 91.44 296 LEU A O 1
ATOM 2392 N N . LYS A 1 297 ? 18.759 7.411 3.361 1.00 91.44 297 LYS A N 1
ATOM 2393 C CA . LYS A 1 297 ? 20.080 8.069 3.250 1.00 91.44 297 LYS A CA 1
ATOM 2394 C C . LYS A 1 297 ? 20.585 8.159 1.811 1.00 91.44 297 LYS A C 1
ATOM 2396 O O . LYS A 1 297 ? 21.206 9.161 1.440 1.00 91.44 297 LYS A O 1
ATOM 2401 N N . ARG A 1 298 ? 20.312 7.134 0.999 1.00 89.94 298 ARG A N 1
ATOM 2402 C CA . ARG A 1 298 ? 20.638 7.112 -0.436 1.00 89.94 298 ARG A CA 1
ATOM 2403 C C . ARG A 1 298 ? 19.669 7.939 -1.284 1.00 89.94 298 ARG A C 1
ATOM 2405 O O . ARG A 1 298 ? 19.960 8.205 -2.444 1.00 89.94 298 ARG A O 1
ATOM 2412 N N . GLY A 1 299 ? 18.573 8.417 -0.694 1.00 85.81 299 GLY A N 1
ATOM 2413 C CA . GLY A 1 299 ? 17.530 9.155 -1.407 1.00 85.81 299 GLY A CA 1
ATOM 2414 C C . GLY A 1 299 ? 16.629 8.240 -2.232 1.00 85.81 299 GLY A C 1
ATOM 2415 O O . GLY A 1 299 ? 15.945 8.706 -3.138 1.00 85.81 299 GLY A O 1
ATOM 2416 N N . GLU A 1 300 ? 16.639 6.945 -1.926 1.00 82.19 300 GLU A N 1
ATOM 2417 C CA . GLU A 1 300 ? 15.721 5.962 -2.484 1.00 82.19 300 GLU A CA 1
ATOM 2418 C C . GLU A 1 300 ? 14.423 6.041 -1.680 1.00 82.19 300 GLU A C 1
ATOM 2420 O O . GLU A 1 300 ? 14.472 6.038 -0.449 1.00 82.19 300 GLU A O 1
ATOM 2425 N N . GLY A 1 301 ? 13.274 6.163 -2.353 1.00 69.88 301 GLY A N 1
ATOM 2426 C CA . GLY A 1 301 ? 11.977 6.249 -1.686 1.00 69.88 301 GLY A CA 1
ATOM 2427 C C . GLY A 1 301 ? 10.964 7.194 -2.301 1.00 69.88 301 GLY A C 1
ATOM 2428 O O . GLY A 1 301 ? 11.300 8.074 -3.089 1.00 69.88 301 GLY A O 1
ATOM 2429 N N . ASP A 1 302 ? 9.726 7.051 -1.841 1.00 68.38 302 ASP A N 1
ATOM 2430 C CA . ASP A 1 302 ? 8.636 7.984 -2.096 1.00 68.38 302 ASP A CA 1
ATOM 2431 C C . ASP A 1 302 ? 8.101 8.508 -0.757 1.00 68.38 302 ASP A C 1
ATOM 2433 O O . ASP A 1 302 ? 8.023 7.787 0.243 1.00 68.38 302 ASP A O 1
ATOM 2437 N N . VAL A 1 303 ? 7.772 9.795 -0.724 1.00 70.81 303 VAL A N 1
ATOM 2438 C CA . VAL A 1 303 ? 7.248 10.466 0.465 1.00 70.81 303 VAL A CA 1
ATOM 2439 C C . VAL A 1 303 ? 5.839 10.906 0.129 1.00 70.81 303 VAL A C 1
ATOM 2441 O O . VAL A 1 303 ? 5.616 11.713 -0.773 1.00 70.81 303 VAL A O 1
ATOM 2444 N N . ALA A 1 304 ? 4.870 10.338 0.838 1.00 69.31 304 ALA A N 1
ATOM 2445 C CA . ALA A 1 304 ? 3.466 10.483 0.506 1.00 69.31 304 ALA A CA 1
ATOM 2446 C C . ALA A 1 304 ? 2.701 11.059 1.692 1.00 69.31 304 ALA A C 1
ATOM 2448 O O . ALA A 1 304 ? 2.355 10.363 2.647 1.00 69.31 304 ALA A O 1
ATOM 2449 N N . ILE A 1 305 ? 2.354 12.339 1.598 1.00 73.06 305 ILE A N 1
ATOM 2450 C CA . ILE A 1 305 ? 1.357 12.913 2.497 1.00 73.06 305 ILE A CA 1
ATOM 2451 C C . ILE A 1 305 ? -0.012 12.472 1.986 1.00 73.06 305 ILE A C 1
ATOM 2453 O O . ILE A 1 305 ? -0.443 12.852 0.901 1.00 73.06 305 ILE A O 1
ATOM 2457 N N . GLN A 1 306 ? -0.671 11.599 2.744 1.00 73.12 306 GLN A N 1
ATOM 2458 C CA . GLN A 1 306 ? -1.975 11.071 2.360 1.00 73.12 306 GLN A CA 1
ATOM 2459 C C . GLN A 1 306 ? -3.056 12.141 2.537 1.00 73.12 306 GLN A C 1
ATOM 2461 O O . GLN A 1 306 ? -3.322 12.582 3.656 1.00 73.12 306 GLN A O 1
ATOM 2466 N N . GLU A 1 307 ? -3.721 12.486 1.435 1.00 73.69 307 GLU A N 1
ATOM 2467 C CA . GLU A 1 307 ? -4.869 13.401 1.417 1.00 73.69 307 GLU A CA 1
ATOM 2468 C C . GLU A 1 307 ? -6.058 12.853 2.210 1.00 73.69 307 GLU A C 1
ATOM 2470 O O . GLU A 1 307 ? -6.845 13.610 2.772 1.00 73.69 307 GLU A O 1
ATOM 2475 N N . PHE A 1 308 ? -6.194 11.528 2.310 1.00 79.88 308 PHE A N 1
ATOM 2476 C CA . PHE A 1 308 ? -7.178 10.915 3.188 1.00 79.88 308 PHE A CA 1
ATOM 2477 C C . PHE A 1 308 ? -6.680 9.629 3.844 1.00 79.88 308 PHE A C 1
ATOM 2479 O O . PHE A 1 308 ? -5.898 8.863 3.285 1.00 79.88 308 PHE A O 1
ATOM 2486 N N . GLN A 1 309 ? -7.140 9.397 5.071 1.00 74.88 309 GLN A N 1
ATOM 2487 C CA . GLN A 1 309 ? -6.719 8.292 5.932 1.00 74.88 309 GLN A CA 1
ATOM 2488 C C . GLN A 1 309 ? -7.931 7.570 6.513 1.00 74.88 309 GLN A C 1
ATOM 2490 O O . GLN A 1 309 ? -9.024 8.127 6.579 1.00 74.88 309 GLN A O 1
ATOM 2495 N N . VAL A 1 310 ? -7.737 6.322 6.929 1.00 78.75 310 VAL A N 1
ATOM 2496 C CA . VAL A 1 310 ? -8.746 5.557 7.669 1.00 78.75 310 VAL A CA 1
ATOM 2497 C C . VAL A 1 310 ? -8.373 5.602 9.148 1.00 78.75 310 VAL A C 1
ATOM 2499 O O . VAL A 1 310 ? -7.200 5.471 9.482 1.00 78.75 310 VAL A O 1
ATOM 2502 N N . HIS A 1 311 ? -9.358 5.872 10.005 1.00 78.06 311 HIS A N 1
ATOM 2503 C CA . HIS A 1 311 ? -9.220 5.827 11.462 1.00 78.06 311 HIS A CA 1
ATOM 2504 C C . HIS A 1 311 ? -10.382 5.023 12.037 1.00 78.06 311 HIS A C 1
ATOM 2506 O O . HIS A 1 311 ? -11.488 5.545 12.226 1.00 78.06 311 HIS A O 1
ATOM 2512 N N . GLY A 1 312 ? -10.152 3.732 12.287 1.00 81.81 312 GLY A N 1
ATOM 2513 C CA . GLY A 1 312 ? -11.256 2.811 12.552 1.00 81.81 312 GLY A CA 1
ATOM 2514 C C . GLY A 1 312 ? -12.132 2.683 11.316 1.00 81.81 312 GLY A C 1
ATOM 2515 O O . GLY A 1 312 ? -11.644 2.323 10.257 1.00 81.81 312 GLY A O 1
ATOM 2516 N N . VAL A 1 313 ? -13.410 3.053 11.418 1.00 82.38 313 VAL A N 1
ATOM 2517 C CA . VAL A 1 313 ? -14.338 3.048 10.273 1.00 82.38 313 VAL A CA 1
ATOM 2518 C C . VAL A 1 313 ? -14.453 4.388 9.541 1.00 82.38 313 VAL A C 1
ATOM 2520 O O . VAL A 1 313 ? -15.117 4.458 8.506 1.00 82.38 313 VAL A O 1
ATOM 2523 N N . ALA A 1 314 ? -13.858 5.462 10.066 1.00 80.56 314 ALA A N 1
ATOM 2524 C CA . ALA A 1 314 ? -13.974 6.791 9.476 1.00 80.56 314 ALA A CA 1
ATOM 2525 C C . ALA A 1 314 ? -12.944 6.992 8.358 1.00 80.56 314 ALA A C 1
ATOM 2527 O O . ALA A 1 314 ? -11.763 6.710 8.549 1.00 80.56 314 ALA A O 1
ATOM 2528 N N . ILE A 1 315 ? -13.385 7.534 7.218 1.00 80.62 315 ILE A N 1
ATOM 2529 C CA . ILE A 1 315 ? -12.492 8.043 6.170 1.00 80.62 315 ILE A CA 1
ATOM 2530 C C . ILE A 1 315 ? -12.352 9.548 6.370 1.00 80.62 315 ILE A C 1
ATOM 2532 O O . ILE A 1 315 ? -13.329 10.291 6.265 1.00 80.62 315 ILE A O 1
ATOM 2536 N N . CYS A 1 316 ? -11.134 9.967 6.674 1.00 72.81 316 CYS A N 1
ATOM 2537 C CA . CYS A 1 316 ? -10.752 11.297 7.107 1.00 72.81 316 CYS A CA 1
ATOM 2538 C C . CYS A 1 316 ? -10.001 12.023 5.995 1.00 72.81 316 CYS A C 1
ATOM 2540 O O . CYS A 1 316 ? -8.927 11.567 5.617 1.00 72.81 316 CYS A O 1
ATOM 2542 N N . PHE A 1 317 ? -10.518 13.155 5.521 1.00 72.81 317 PHE A N 1
ATOM 2543 C CA . PHE A 1 317 ? -9.881 13.974 4.489 1.00 72.81 317 PHE A CA 1
ATOM 2544 C C . PHE A 1 317 ? -9.119 15.153 5.104 1.00 72.81 317 PHE A C 1
ATOM 2546 O O . PHE A 1 317 ? -9.625 15.835 6.004 1.00 72.81 317 PHE A O 1
ATOM 2553 N N . SER A 1 318 ? -7.911 15.384 4.599 1.00 68.94 318 SER A N 1
ATOM 2554 C CA . SER A 1 318 ? -7.039 16.516 4.903 1.00 68.94 318 SER A CA 1
ATOM 2555 C C . SER A 1 318 ? -7.113 17.513 3.748 1.00 68.94 318 SER A C 1
ATOM 2557 O O . SER A 1 318 ? -7.068 17.113 2.596 1.00 68.94 318 SER A O 1
ATOM 2559 N N . PHE A 1 319 ? -7.245 18.807 4.048 1.00 63.69 319 PHE A N 1
ATOM 2560 C CA . PHE A 1 319 ? -7.386 19.862 3.030 1.00 63.69 319 PHE A CA 1
ATOM 2561 C C . PHE A 1 319 ? -6.470 21.056 3.303 1.00 63.69 319 PHE A C 1
ATOM 2563 O O . PHE A 1 319 ? -6.854 22.201 3.077 1.00 63.69 319 PHE A O 1
ATOM 2570 N N . HIS A 1 320 ? -5.303 20.817 3.892 1.00 66.56 320 HIS A N 1
ATOM 2571 C CA . HIS A 1 320 ? -4.476 21.899 4.408 1.00 66.56 320 HIS A CA 1
ATOM 2572 C C . HIS A 1 320 ? -3.176 22.007 3.627 1.00 66.56 320 HIS A C 1
ATOM 2574 O O . HIS A 1 320 ? -2.444 21.028 3.489 1.00 66.56 320 HIS A O 1
ATOM 2580 N N . ASP A 1 321 ? -2.859 23.238 3.243 1.00 76.62 321 ASP A N 1
ATOM 2581 C CA . ASP A 1 321 ? -1.508 23.622 2.877 1.00 76.62 321 ASP A CA 1
ATOM 2582 C C . ASP A 1 321 ? -0.698 23.769 4.169 1.00 76.62 321 ASP A C 1
ATOM 2584 O O . ASP A 1 321 ? -1.042 24.560 5.058 1.00 76.62 321 ASP A O 1
ATOM 2588 N N . TYR A 1 322 ? 0.341 22.950 4.308 1.00 84.44 322 TYR A N 1
ATOM 2589 C CA . TYR A 1 322 ? 1.230 22.965 5.462 1.00 84.44 322 TYR A CA 1
ATOM 2590 C C . TYR A 1 322 ? 2.625 23.422 5.059 1.00 84.44 322 TYR A C 1
ATOM 2592 O O . TYR A 1 322 ? 3.160 22.979 4.045 1.00 84.44 322 TYR A O 1
ATOM 2600 N N . ASP A 1 323 ? 3.243 24.221 5.924 1.00 90.00 323 ASP A N 1
ATOM 2601 C CA . ASP A 1 323 ? 4.694 24.328 5.983 1.00 90.00 323 ASP A CA 1
ATOM 2602 C C . ASP A 1 323 ? 5.254 23.222 6.881 1.00 90.00 323 ASP A C 1
ATOM 2604 O O . ASP A 1 323 ? 4.757 22.962 7.984 1.00 90.00 323 ASP A O 1
ATOM 2608 N N . TYR A 1 324 ? 6.338 22.603 6.437 1.00 91.75 324 TYR A N 1
ATOM 2609 C CA . TYR A 1 324 ? 6.984 21.485 7.096 1.00 91.75 324 TYR A CA 1
ATOM 2610 C C . TYR A 1 324 ? 8.285 21.916 7.771 1.00 91.75 324 TYR A C 1
ATOM 2612 O O . TYR A 1 324 ? 9.078 22.706 7.252 1.00 91.75 324 TYR A O 1
ATOM 2620 N N . ARG A 1 325 ? 8.536 21.344 8.947 1.00 94.75 325 ARG A N 1
ATOM 2621 C CA . ARG A 1 325 ? 9.842 21.365 9.612 1.00 94.75 325 ARG A CA 1
ATOM 2622 C C . ARG A 1 325 ? 10.220 19.945 9.983 1.00 94.75 325 ARG A C 1
ATOM 2624 O O . ARG A 1 325 ? 9.521 19.322 10.779 1.00 94.75 325 ARG A O 1
ATOM 2631 N N . ILE A 1 326 ? 11.338 19.465 9.460 1.00 96.00 326 ILE A N 1
ATOM 2632 C CA . ILE A 1 326 ? 11.914 18.185 9.865 1.00 96.00 326 ILE A CA 1
ATOM 2633 C C . ILE A 1 326 ? 12.809 18.387 11.086 1.00 96.00 326 ILE A C 1
ATOM 2635 O O . ILE A 1 326 ? 13.482 19.412 11.232 1.00 96.00 326 ILE A O 1
ATOM 2639 N N . SER A 1 327 ? 12.775 17.429 12.004 1.00 96.44 327 SER A N 1
ATOM 2640 C CA . SER A 1 327 ? 13.601 17.436 13.204 1.00 96.44 327 SER A CA 1
ATOM 2641 C C . SER A 1 327 ? 14.000 16.029 13.609 1.00 96.44 327 SER A C 1
ATOM 2643 O O . SER A 1 327 ? 13.224 15.098 13.413 1.00 96.44 327 SER A O 1
ATOM 2645 N N . ALA A 1 328 ? 15.176 15.890 14.212 1.00 96.31 328 ALA A N 1
ATOM 2646 C CA . ALA A 1 328 ? 15.625 14.643 14.811 1.00 96.31 328 ALA A CA 1
ATOM 2647 C C . ALA A 1 328 ? 16.076 14.889 16.248 1.00 96.31 328 ALA A C 1
ATOM 2649 O O . ALA A 1 328 ? 16.708 15.909 16.533 1.00 96.31 328 ALA A O 1
ATOM 2650 N N . ARG A 1 329 ? 15.722 13.974 17.150 1.00 91.50 329 ARG A N 1
ATOM 2651 C CA . ARG A 1 329 ? 16.215 13.963 18.530 1.00 91.50 329 ARG A CA 1
ATOM 2652 C C . ARG A 1 329 ? 17.078 12.727 18.711 1.00 91.50 329 ARG A C 1
ATOM 2654 O O . ARG A 1 329 ? 16.548 11.621 18.708 1.00 91.50 329 ARG A O 1
ATOM 2661 N N . THR A 1 330 ? 18.371 12.941 18.895 1.00 88.75 330 THR A N 1
ATOM 2662 C CA . THR A 1 330 ? 19.338 11.884 19.196 1.00 88.75 330 THR A CA 1
ATOM 2663 C C . THR A 1 330 ? 19.627 11.879 20.699 1.00 88.75 330 THR A C 1
ATOM 2665 O O . THR A 1 330 ? 19.036 12.659 21.454 1.00 88.75 330 THR A O 1
ATOM 2668 N N . ALA A 1 331 ? 20.506 10.988 21.160 1.00 84.62 331 ALA A N 1
ATOM 2669 C CA . ALA A 1 331 ? 20.940 10.983 22.558 1.00 84.62 331 ALA A CA 1
ATOM 2670 C C . ALA A 1 331 ? 21.656 12.291 22.953 1.00 84.62 331 ALA A C 1
ATOM 2672 O O . ALA A 1 331 ? 21.496 12.756 24.082 1.00 84.62 331 ALA A O 1
ATOM 2673 N N . ASP A 1 332 ? 22.390 12.890 22.011 1.00 83.81 332 ASP A N 1
ATOM 2674 C CA . ASP A 1 332 ? 23.333 13.978 22.281 1.00 83.81 332 ASP A CA 1
ATOM 2675 C C . ASP A 1 332 ? 22.875 15.349 21.751 1.00 83.81 332 ASP A C 1
ATOM 2677 O O . ASP A 1 332 ? 23.369 16.375 22.221 1.00 83.81 332 ASP A O 1
ATOM 2681 N N . ASP A 1 333 ? 21.940 15.404 20.791 1.00 89.69 333 ASP A N 1
ATOM 2682 C CA . ASP A 1 333 ? 21.581 16.652 20.103 1.00 89.69 333 ASP A CA 1
ATOM 2683 C C . ASP A 1 333 ? 20.128 16.681 19.575 1.00 89.69 333 ASP A C 1
ATOM 2685 O O . ASP A 1 333 ? 19.404 15.678 19.534 1.00 89.69 333 ASP A O 1
ATOM 2689 N N . ILE A 1 334 ? 19.676 17.869 19.163 1.00 93.19 334 ILE A N 1
ATOM 2690 C CA . ILE A 1 334 ? 18.391 18.098 18.499 1.00 93.19 334 ILE A CA 1
ATOM 2691 C C . ILE A 1 334 ? 18.614 18.892 17.209 1.00 93.19 334 ILE A C 1
ATOM 2693 O O . ILE A 1 334 ? 18.799 20.110 17.227 1.00 93.19 334 ILE A O 1
ATOM 2697 N N . TYR A 1 335 ? 18.456 18.218 16.073 1.00 95.31 335 TYR A N 1
ATOM 2698 C CA . TYR A 1 335 ? 18.590 18.808 14.741 1.00 95.31 335 TYR A CA 1
ATOM 2699 C C . TYR A 1 335 ? 17.242 19.285 14.200 1.00 95.31 335 TYR A C 1
ATOM 2701 O O . TYR A 1 335 ? 16.204 18.669 14.464 1.00 95.31 335 TYR A O 1
ATOM 2709 N N . ARG A 1 336 ? 17.230 20.387 13.437 1.00 95.81 336 ARG A N 1
ATOM 2710 C CA . ARG A 1 336 ? 16.014 20.957 12.825 1.00 95.81 336 ARG A CA 1
ATOM 2711 C C . ARG A 1 336 ? 16.318 21.630 11.487 1.00 95.81 336 ARG A C 1
ATOM 2713 O O . ARG A 1 336 ? 17.273 22.394 11.401 1.00 95.81 336 ARG A O 1
ATOM 2720 N N . LYS A 1 337 ? 15.455 21.426 10.489 1.00 95.75 337 LYS A N 1
ATOM 2721 C CA . LYS A 1 337 ? 15.493 22.109 9.183 1.00 95.75 337 LYS A CA 1
ATOM 2722 C C . LYS A 1 337 ? 14.066 22.484 8.769 1.00 95.75 337 LYS A C 1
ATOM 2724 O O . LYS A 1 337 ? 13.162 21.651 8.813 1.00 95.75 337 LYS A O 1
ATOM 2729 N N . ASP A 1 338 ? 13.840 23.751 8.431 1.00 94.56 338 ASP A N 1
ATOM 2730 C CA . ASP A 1 338 ? 12.577 24.195 7.828 1.00 94.56 338 ASP A CA 1
ATOM 2731 C C . ASP A 1 338 ? 12.584 23.821 6.335 1.00 94.56 338 ASP A C 1
ATOM 2733 O O . ASP A 1 338 ? 13.569 24.082 5.647 1.00 94.56 338 ASP A O 1
ATOM 2737 N N . LEU A 1 339 ? 11.510 23.187 5.855 1.00 91.50 339 LEU A N 1
ATOM 2738 C CA . LEU A 1 339 ? 11.383 22.669 4.483 1.00 91.50 339 LEU A CA 1
ATOM 2739 C C . LEU A 1 339 ? 10.385 23.471 3.624 1.00 91.50 339 LEU A C 1
ATOM 2741 O O . LEU A 1 339 ? 10.261 23.235 2.425 1.00 91.50 339 LEU A O 1
ATOM 2745 N N . GLY A 1 340 ? 9.676 24.435 4.222 1.00 89.12 340 GLY A N 1
ATOM 2746 C CA . GLY A 1 340 ? 8.594 25.160 3.549 1.00 89.12 340 GLY A CA 1
ATOM 2747 C C . GLY A 1 340 ? 7.439 24.224 3.200 1.00 89.12 340 GLY A C 1
ATOM 2748 O O . GLY A 1 340 ? 7.189 23.263 3.918 1.00 89.12 340 GLY A O 1
ATOM 2749 N N . ASN A 1 341 ? 6.761 24.461 2.083 1.00 86.88 341 ASN A N 1
ATOM 2750 C CA . ASN A 1 341 ? 5.561 23.717 1.690 1.00 86.88 341 ASN A CA 1
ATOM 2751 C C . ASN A 1 341 ? 5.830 22.403 0.934 1.00 86.88 341 ASN A C 1
ATOM 2753 O O . ASN A 1 341 ? 4.912 21.832 0.349 1.00 86.88 341 ASN A O 1
ATOM 2757 N N . THR A 1 342 ? 7.081 21.938 0.889 1.00 84.88 342 THR A N 1
ATOM 2758 C CA . THR A 1 342 ? 7.460 20.720 0.163 1.00 84.88 342 THR A CA 1
ATOM 2759 C C . THR A 1 342 ? 8.117 19.731 1.117 1.00 84.88 342 THR A C 1
ATOM 2761 O O . THR A 1 342 ? 9.072 20.064 1.815 1.00 84.88 342 THR A O 1
ATOM 2764 N N . LEU A 1 343 ? 7.602 18.503 1.141 1.00 87.06 343 LEU A N 1
ATOM 2765 C CA . LEU A 1 343 ? 8.194 17.376 1.851 1.00 87.06 343 LEU A CA 1
ATOM 2766 C C . LEU A 1 343 ? 8.451 16.266 0.831 1.00 87.06 343 LEU A C 1
ATOM 2768 O O . LEU A 1 343 ? 7.516 15.613 0.378 1.00 87.06 343 LEU A O 1
ATOM 2772 N N . ASP A 1 344 ? 9.714 16.079 0.464 1.00 88.12 344 ASP A N 1
ATOM 2773 C CA . ASP A 1 344 ? 10.144 15.084 -0.515 1.00 88.12 344 ASP A CA 1
ATOM 2774 C C . ASP A 1 344 ? 11.364 14.297 -0.017 1.00 88.12 344 ASP A C 1
ATOM 2776 O O . ASP A 1 344 ? 12.009 14.641 0.982 1.00 88.12 344 ASP A O 1
ATOM 2780 N N . ILE A 1 345 ? 11.671 13.210 -0.726 1.00 89.19 345 ILE A N 1
ATOM 2781 C CA . ILE A 1 345 ? 12.769 12.310 -0.372 1.00 89.19 345 ILE A CA 1
ATOM 2782 C C . ILE A 1 345 ? 14.134 13.004 -0.425 1.00 89.19 345 ILE A C 1
ATOM 2784 O O . ILE A 1 345 ? 15.008 12.689 0.378 1.00 89.19 345 ILE A O 1
ATOM 2788 N N . VAL A 1 346 ? 14.313 13.985 -1.314 1.00 90.31 346 VAL A N 1
ATOM 2789 C CA . VAL A 1 346 ? 15.578 14.713 -1.477 1.00 90.31 346 VAL A CA 1
ATOM 2790 C C . VAL A 1 346 ? 15.885 15.508 -0.211 1.00 90.31 346 VAL A C 1
ATOM 2792 O O . VAL A 1 346 ? 16.950 15.339 0.383 1.00 90.31 346 VAL A O 1
ATOM 2795 N N . ASN A 1 347 ? 14.922 16.301 0.256 1.00 92.25 347 ASN A N 1
ATOM 2796 C CA . ASN A 1 347 ? 15.048 17.111 1.462 1.00 92.25 347 ASN A CA 1
ATOM 2797 C C . ASN A 1 347 ? 15.260 16.261 2.722 1.00 92.25 347 ASN A C 1
ATOM 2799 O O . ASN A 1 347 ? 16.052 16.634 3.594 1.00 92.25 347 ASN A O 1
ATOM 2803 N N . ILE A 1 348 ? 14.565 15.122 2.818 1.00 93.25 348 ILE A N 1
ATOM 2804 C CA . ILE A 1 348 ? 14.725 14.160 3.917 1.00 93.25 348 ILE A CA 1
ATOM 2805 C C . ILE A 1 348 ? 16.124 13.538 3.889 1.00 93.25 348 ILE A C 1
ATOM 2807 O O . ILE A 1 348 ? 16.812 13.523 4.907 1.00 93.25 348 ILE A O 1
ATOM 2811 N N . SER A 1 349 ? 16.564 13.071 2.723 1.00 94.38 349 SER A N 1
ATOM 2812 C CA . SER A 1 349 ? 17.861 12.424 2.533 1.00 94.38 349 SER A CA 1
ATOM 2813 C C . SER A 1 349 ? 19.025 13.364 2.853 1.00 94.38 349 SER A C 1
ATOM 2815 O O . SER A 1 349 ? 19.941 12.993 3.588 1.00 94.38 349 SER A O 1
ATOM 2817 N N . GLU A 1 350 ? 18.963 14.612 2.377 1.00 94.88 350 GLU A N 1
ATOM 2818 C CA . GLU A 1 350 ? 19.918 15.663 2.745 1.00 94.88 350 GLU A CA 1
ATOM 2819 C C . GLU A 1 350 ? 19.958 15.884 4.255 1.00 94.88 350 GLU A C 1
ATOM 2821 O O . GLU A 1 350 ? 21.031 15.857 4.847 1.00 94.88 350 GLU A O 1
ATOM 2826 N N . PHE A 1 351 ? 18.793 16.036 4.896 1.00 95.62 351 PHE A N 1
ATOM 2827 C CA . PHE A 1 351 ? 18.727 16.258 6.338 1.00 95.62 351 PHE A CA 1
ATOM 2828 C C . PHE A 1 351 ? 19.377 15.121 7.137 1.00 95.62 351 PHE A C 1
ATOM 2830 O O . PHE A 1 351 ? 20.068 15.396 8.116 1.00 95.62 351 PHE A O 1
ATOM 2837 N N . ILE A 1 352 ? 19.191 13.865 6.721 1.00 95.12 352 ILE A N 1
ATOM 2838 C CA . ILE A 1 352 ? 19.828 12.716 7.376 1.00 95.12 352 ILE A CA 1
ATOM 2839 C C . ILE A 1 352 ? 21.348 12.738 7.150 1.00 95.12 352 ILE A C 1
ATOM 2841 O O . ILE A 1 352 ? 22.107 12.542 8.097 1.00 95.12 352 ILE A O 1
ATOM 2845 N N . ARG A 1 353 ? 21.814 13.002 5.922 1.00 94.69 353 ARG A N 1
ATOM 2846 C CA . ARG A 1 353 ? 23.255 13.023 5.600 1.00 94.69 353 ARG A CA 1
ATOM 2847 C C . ARG A 1 353 ? 24.012 14.168 6.271 1.00 94.69 353 ARG A C 1
ATOM 2849 O O . ARG A 1 353 ? 25.165 13.977 6.649 1.00 94.69 353 ARG A O 1
ATOM 2856 N N . ASP A 1 354 ? 23.372 15.321 6.442 1.00 95.12 354 ASP A N 1
ATOM 2857 C CA . ASP A 1 354 ? 23.970 16.499 7.081 1.00 95.12 354 ASP A CA 1
ATOM 2858 C C . ASP A 1 354 ? 24.237 16.282 8.585 1.00 95.12 354 ASP A C 1
ATOM 2860 O O . ASP A 1 354 ? 25.022 17.015 9.189 1.00 95.12 354 ASP A O 1
ATOM 2864 N N . HIS A 1 355 ? 23.617 15.266 9.199 1.00 93.69 355 HIS A N 1
ATOM 2865 C CA . HIS A 1 355 ? 23.669 15.028 10.640 1.00 93.69 355 HIS A CA 1
ATOM 2866 C C . HIS A 1 355 ? 23.988 13.560 10.955 1.00 93.69 355 HIS A C 1
ATOM 2868 O O . HIS A 1 355 ? 23.101 12.747 11.209 1.00 93.69 355 HIS A O 1
ATOM 2874 N N . ALA A 1 356 ? 25.280 13.230 11.022 1.00 88.12 356 ALA A N 1
ATOM 2875 C CA . ALA A 1 356 ? 25.765 11.866 11.274 1.00 88.12 356 ALA A CA 1
ATOM 2876 C C . ALA A 1 356 ? 25.293 11.240 12.606 1.00 88.12 356 ALA A C 1
ATOM 2878 O O . ALA A 1 356 ? 25.355 10.023 12.756 1.00 88.12 356 ALA A O 1
ATOM 2879 N N . GLY A 1 357 ? 24.828 12.051 13.565 1.00 89.38 357 GLY A N 1
ATOM 2880 C CA . GLY A 1 357 ? 24.260 11.565 14.826 1.00 89.38 357 GLY A CA 1
ATOM 2881 C C . GLY A 1 357 ? 22.887 10.903 14.679 1.00 89.38 357 GLY A C 1
ATOM 2882 O O . GLY A 1 357 ? 22.454 10.217 15.599 1.00 89.38 357 GLY A O 1
ATOM 2883 N N . ILE A 1 358 ? 22.199 11.102 13.550 1.00 93.62 358 ILE A N 1
ATOM 2884 C CA . ILE A 1 358 ? 20.929 10.435 13.255 1.00 93.62 358 ILE A CA 1
ATOM 2885 C C . ILE A 1 358 ? 21.246 9.017 12.784 1.00 93.62 358 ILE A C 1
ATOM 2887 O O . ILE A 1 358 ? 21.896 8.823 11.753 1.00 93.62 358 ILE A O 1
ATOM 2891 N N . THR A 1 359 ? 20.772 8.019 13.525 1.00 92.19 359 THR A N 1
ATOM 2892 C CA . THR A 1 359 ? 21.073 6.602 13.255 1.00 92.19 359 THR A CA 1
ATOM 2893 C C . THR A 1 359 ? 19.834 5.738 13.080 1.00 92.19 359 THR A C 1
ATOM 2895 O O . THR A 1 359 ? 19.949 4.593 12.645 1.00 92.19 359 THR A O 1
ATOM 2898 N N . ASN A 1 360 ? 18.651 6.278 13.375 1.00 92.06 360 ASN A N 1
ATOM 2899 C CA . ASN A 1 360 ? 17.403 5.538 13.291 1.00 92.06 360 ASN A CA 1
ATOM 2900 C C . ASN A 1 360 ? 16.275 6.417 12.738 1.00 92.06 360 ASN A C 1
ATOM 2902 O O . ASN A 1 360 ? 16.094 7.565 13.141 1.00 92.06 360 ASN A O 1
ATOM 2906 N N . ILE A 1 361 ? 15.456 5.853 11.849 1.00 92.31 361 ILE A N 1
ATOM 2907 C CA . ILE A 1 361 ? 14.274 6.523 11.292 1.00 92.31 361 ILE A CA 1
ATOM 2908 C C . ILE A 1 361 ? 13.294 7.015 12.373 1.00 92.31 361 ILE A C 1
ATOM 2910 O O . ILE A 1 361 ? 12.662 8.060 12.214 1.00 92.31 361 ILE A O 1
ATOM 2914 N N . ASN A 1 362 ? 13.200 6.297 13.494 1.00 92.62 362 ASN A N 1
ATOM 2915 C CA . ASN A 1 362 ? 12.310 6.613 14.610 1.00 92.62 362 ASN A CA 1
ATOM 2916 C C . ASN A 1 362 ? 12.775 7.831 15.437 1.00 92.62 362 ASN A C 1
ATOM 2918 O O . ASN A 1 362 ? 12.004 8.350 16.243 1.00 92.62 362 ASN A O 1
ATOM 2922 N N . GLU A 1 363 ? 13.999 8.329 15.222 1.00 94.88 363 GLU A N 1
ATOM 2923 C CA . GLU A 1 363 ? 14.502 9.576 15.824 1.00 94.88 363 GLU A CA 1
ATOM 2924 C C . GLU A 1 363 ? 13.951 10.823 15.116 1.00 94.88 363 GLU A C 1
ATOM 2926 O O . GLU A 1 363 ? 14.046 11.934 15.649 1.00 94.88 363 GLU A O 1
ATOM 2931 N N . ILE A 1 364 ? 13.375 10.651 13.920 1.00 95.31 364 ILE A N 1
ATOM 2932 C CA . ILE A 1 364 ? 12.991 11.731 13.014 1.00 95.31 364 ILE A CA 1
ATOM 2933 C C . ILE A 1 364 ? 11.484 11.991 13.083 1.00 95.31 364 ILE A C 1
ATOM 2935 O O . ILE A 1 364 ? 10.647 11.088 13.049 1.00 95.31 364 ILE A O 1
ATOM 2939 N N . SER A 1 365 ? 11.117 13.267 13.121 1.00 95.50 365 SER A N 1
ATOM 2940 C CA . SER A 1 365 ? 9.732 13.726 13.106 1.00 95.50 365 SER A CA 1
ATOM 2941 C C . SER A 1 365 ? 9.556 14.970 12.243 1.00 95.50 365 SER A C 1
ATOM 2943 O O . SER A 1 365 ? 10.477 15.771 12.070 1.00 95.50 365 SER A O 1
ATOM 2945 N N . VAL A 1 366 ? 8.347 15.142 11.717 1.00 94.00 366 VAL A N 1
ATOM 2946 C CA . VAL A 1 366 ? 7.956 16.274 10.881 1.00 94.00 366 VAL A CA 1
ATOM 2947 C C . VAL A 1 366 ? 6.850 17.046 11.583 1.00 94.00 366 VAL A C 1
ATOM 2949 O O . VAL A 1 366 ? 5.811 16.497 11.957 1.00 94.00 366 VAL A O 1
ATOM 2952 N N . GLN A 1 367 ? 7.090 18.335 11.781 1.00 92.56 367 GLN A N 1
ATOM 2953 C CA . GLN A 1 367 ? 6.099 19.288 12.245 1.00 92.56 367 GLN A CA 1
ATOM 2954 C C . GLN A 1 367 ? 5.384 19.910 11.045 1.00 92.56 367 GLN A C 1
ATOM 2956 O O . GLN A 1 367 ? 6.029 20.440 10.145 1.00 92.56 367 GLN A O 1
ATOM 2961 N N . PHE A 1 368 ? 4.059 19.879 11.093 1.00 89.81 368 PHE A N 1
ATOM 2962 C CA . PHE A 1 368 ? 3.122 20.497 10.169 1.00 89.81 368 PHE A CA 1
ATOM 2963 C C . PHE A 1 368 ? 2.693 21.831 10.768 1.00 89.81 368 PHE A C 1
ATOM 2965 O O . PHE A 1 368 ? 2.244 21.869 11.916 1.00 89.81 368 PHE A O 1
ATOM 2972 N N . LYS A 1 369 ? 2.843 22.923 10.025 1.00 87.62 369 LYS A N 1
ATOM 2973 C CA . LYS A 1 369 ? 2.445 24.270 10.438 1.00 87.62 369 LYS A CA 1
ATOM 2974 C C . LYS A 1 369 ? 1.412 24.803 9.458 1.00 87.62 369 LYS A C 1
ATOM 2976 O O . LYS A 1 369 ? 1.628 24.770 8.255 1.00 87.62 369 LYS A O 1
ATOM 2981 N N . ASN A 1 370 ? 0.310 25.306 9.987 1.00 82.62 370 ASN A N 1
ATOM 2982 C CA . ASN A 1 370 ? -0.702 26.041 9.239 1.00 82.62 370 ASN A CA 1
ATOM 2983 C C . ASN A 1 370 ? -1.156 27.215 10.120 1.00 82.62 370 ASN A C 1
ATOM 2985 O O . ASN A 1 370 ? -1.183 27.084 11.349 1.00 82.62 370 ASN A O 1
ATOM 2989 N N . GLU A 1 371 ? -1.463 28.356 9.504 1.00 74.44 371 GLU A N 1
ATOM 2990 C CA . GLU A 1 371 ? -1.873 29.581 10.200 1.00 74.44 371 GLU A CA 1
ATOM 2991 C C . GLU A 1 371 ? -3.178 29.413 11.006 1.00 74.44 371 GLU A C 1
ATOM 2993 O O . GLU A 1 371 ? -3.363 30.089 12.017 1.00 74.44 371 GLU A O 1
ATOM 2998 N N . GLU A 1 372 ? -4.057 28.485 10.615 1.00 73.06 372 GLU A N 1
ATOM 2999 C CA . GLU A 1 372 ? -5.392 28.308 11.197 1.00 73.06 372 GLU A CA 1
ATOM 3000 C C . GLU A 1 372 ? -5.458 27.276 12.335 1.00 73.06 372 GLU A C 1
ATOM 3002 O O . GLU A 1 372 ? -6.164 27.487 13.323 1.00 73.06 372 GLU A O 1
ATOM 3007 N N . SER A 1 373 ? -4.764 26.138 12.213 1.00 66.88 373 SER A N 1
ATOM 3008 C CA . SER A 1 373 ? -4.989 24.965 13.084 1.00 66.88 373 SER A CA 1
ATOM 3009 C C . SER A 1 373 ? -3.919 24.731 14.156 1.00 66.88 373 SER A C 1
ATOM 3011 O O . SER A 1 373 ? -3.998 23.748 14.893 1.00 66.88 373 SER A O 1
ATOM 3013 N N . GLY A 1 374 ? -2.919 25.612 14.254 1.00 71.81 374 GLY A N 1
ATOM 3014 C CA . GLY A 1 374 ? -1.745 25.413 15.107 1.00 71.81 374 GLY A CA 1
ATOM 3015 C C . GLY A 1 374 ? -0.839 24.267 14.621 1.00 71.81 374 GLY A C 1
ATOM 3016 O O . GLY A 1 374 ? -1.243 23.456 13.781 1.00 71.81 374 GLY A O 1
ATOM 3017 N N . PRO A 1 375 ? 0.416 24.195 15.103 1.00 83.69 375 PRO A N 1
ATOM 3018 C CA . PRO A 1 375 ? 1.347 23.177 14.648 1.00 83.69 375 PRO A CA 1
ATOM 3019 C C . PRO A 1 375 ? 1.099 21.822 15.321 1.00 83.69 375 PRO A C 1
ATOM 3021 O O . PRO A 1 375 ? 0.855 21.754 16.526 1.00 83.69 375 PRO A O 1
ATOM 3024 N N . PHE A 1 376 ? 1.266 20.736 14.570 1.00 85.56 376 PHE A N 1
ATOM 3025 C CA . PHE A 1 376 ? 1.313 19.374 15.113 1.00 85.56 376 PHE A CA 1
ATOM 3026 C C . PHE A 1 376 ? 2.504 18.604 14.547 1.00 85.56 376 PHE A C 1
ATOM 3028 O O . PHE A 1 376 ? 3.050 18.970 13.512 1.00 85.56 376 PHE A O 1
ATOM 3035 N N . THR A 1 377 ? 2.921 17.535 15.223 1.00 89.44 377 THR A N 1
ATOM 3036 C CA . THR A 1 377 ? 4.095 16.743 14.832 1.00 89.44 377 THR A CA 1
ATOM 3037 C C . THR A 1 377 ? 3.717 15.281 14.638 1.00 89.44 377 THR A C 1
ATOM 3039 O O . THR A 1 377 ? 2.980 14.724 15.453 1.00 89.44 377 THR A O 1
ATOM 3042 N N . LYS A 1 378 ? 4.254 14.654 13.588 1.00 89.19 378 LYS A N 1
ATOM 3043 C CA . LYS A 1 378 ? 4.185 13.206 13.354 1.00 89.19 378 LYS A CA 1
ATOM 3044 C C . LYS A 1 378 ? 5.594 12.614 13.205 1.00 89.19 378 LYS A C 1
ATOM 3046 O O . LYS A 1 378 ? 6.472 13.307 12.688 1.00 89.19 378 LYS A O 1
ATOM 3051 N N . PRO A 1 379 ? 5.840 11.367 13.639 1.00 92.44 379 PRO A N 1
ATOM 3052 C CA . PRO A 1 379 ? 7.048 10.630 13.267 1.00 92.44 379 PRO A CA 1
ATOM 3053 C C . PRO A 1 379 ? 7.192 10.552 11.745 1.00 92.44 379 PRO A C 1
ATOM 3055 O O . PRO A 1 379 ? 6.189 10.385 11.051 1.00 92.44 379 PRO A O 1
ATOM 3058 N N . LEU A 1 380 ? 8.420 10.639 11.222 1.00 92.25 380 LEU A N 1
ATOM 3059 C CA . LEU A 1 380 ? 8.659 10.556 9.775 1.00 92.25 380 LEU A CA 1
ATOM 3060 C C . LEU A 1 380 ? 8.135 9.234 9.204 1.00 92.25 380 LEU A C 1
ATOM 3062 O O . LEU A 1 380 ? 7.475 9.237 8.173 1.00 92.25 380 LEU A O 1
ATOM 3066 N N . LYS A 1 381 ? 8.359 8.127 9.920 1.00 91.69 381 LYS A N 1
ATOM 3067 C CA . LYS A 1 381 ? 7.924 6.778 9.535 1.00 91.69 381 LYS A CA 1
ATOM 3068 C C . LYS A 1 381 ? 6.416 6.681 9.236 1.00 91.69 381 LYS A C 1
ATOM 3070 O O . LYS A 1 381 ? 6.010 5.906 8.380 1.00 91.69 381 LYS A O 1
ATOM 3075 N N . GLU A 1 382 ? 5.580 7.491 9.892 1.00 88.56 382 GLU A N 1
ATOM 3076 C CA . GLU A 1 382 ? 4.125 7.520 9.653 1.00 88.56 382 GLU A CA 1
ATOM 3077 C C . GLU A 1 382 ? 3.724 8.216 8.338 1.00 88.56 382 GLU A C 1
ATOM 3079 O O . GLU A 1 382 ? 2.566 8.125 7.926 1.00 88.56 382 GLU A O 1
ATOM 3084 N N . LEU A 1 383 ? 4.653 8.933 7.701 1.00 87.06 383 LEU A N 1
ATOM 3085 C CA . LEU A 1 383 ? 4.442 9.732 6.486 1.00 87.06 383 LEU A CA 1
ATOM 3086 C C . LEU A 1 383 ? 5.002 9.068 5.223 1.00 87.06 383 LEU A C 1
ATOM 3088 O O . LEU A 1 383 ? 4.931 9.646 4.139 1.00 87.06 383 LEU A O 1
ATOM 3092 N N . LEU A 1 384 ? 5.612 7.896 5.368 1.00 86.94 384 LEU A N 1
ATOM 3093 C CA . LEU A 1 384 ? 6.253 7.185 4.275 1.00 86.94 384 LEU A CA 1
ATOM 3094 C C . LEU A 1 384 ? 5.328 6.095 3.737 1.00 86.94 384 LEU A C 1
ATOM 3096 O O . LEU A 1 384 ? 4.716 5.352 4.505 1.00 86.94 384 LEU A O 1
ATOM 3100 N N . ASP A 1 385 ? 5.292 6.004 2.411 1.00 85.81 385 ASP A N 1
ATOM 3101 C CA . ASP A 1 385 ? 4.756 4.878 1.655 1.00 85.81 385 ASP A CA 1
ATOM 3102 C C . ASP A 1 385 ? 5.969 4.262 0.938 1.00 85.81 385 ASP A C 1
ATOM 3104 O O . ASP A 1 385 ? 6.419 4.780 -0.084 1.00 85.81 385 ASP A O 1
ATOM 3108 N N . PHE A 1 386 ? 6.573 3.232 1.535 1.00 83.81 386 PHE A N 1
ATOM 3109 C CA . PHE A 1 386 ? 7.949 2.842 1.205 1.00 83.81 386 PHE A CA 1
ATOM 3110 C C . PHE A 1 386 ? 8.082 1.337 0.950 1.00 83.81 386 PHE A C 1
ATOM 3112 O O . PHE A 1 386 ? 7.971 0.553 1.896 1.00 83.81 386 PHE A O 1
ATOM 3119 N N . PRO A 1 387 ? 8.316 0.905 -0.299 1.00 86.50 387 PRO A N 1
ATOM 3120 C CA . PRO A 1 387 ? 8.544 -0.500 -0.599 1.00 86.50 387 PRO A CA 1
ATOM 3121 C C . PRO A 1 387 ? 10.012 -0.894 -0.347 1.00 86.50 387 PRO A C 1
ATOM 3123 O O . PRO A 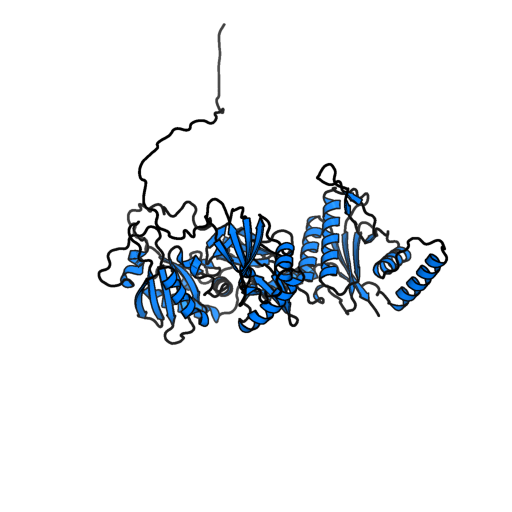1 387 ? 10.929 -0.163 -0.721 1.00 86.50 387 PRO A O 1
ATOM 3126 N N . ILE A 1 388 ? 10.242 -2.061 0.259 1.00 86.19 388 ILE A N 1
ATOM 3127 C CA . ILE A 1 388 ? 11.574 -2.616 0.560 1.00 86.19 388 ILE A CA 1
ATOM 3128 C C . ILE A 1 388 ? 11.630 -4.077 0.161 1.00 86.19 388 ILE A C 1
ATOM 3130 O O . ILE A 1 388 ? 10.729 -4.831 0.503 1.00 86.19 388 ILE A O 1
ATOM 3134 N N . SER A 1 389 ? 12.729 -4.484 -0.462 1.00 83.31 389 SER A N 1
ATOM 3135 C CA . SER A 1 389 ? 13.072 -5.897 -0.612 1.00 83.31 389 SER A CA 1
ATOM 3136 C C . SER A 1 389 ? 14.072 -6.289 0.479 1.00 83.31 389 SER A C 1
ATOM 3138 O O . SER A 1 389 ? 15.114 -5.647 0.632 1.00 83.31 389 SER A O 1
ATOM 3140 N N . PHE A 1 390 ? 13.759 -7.326 1.251 1.00 85.44 390 PHE A N 1
ATOM 3141 C CA . PHE A 1 390 ? 14.614 -7.847 2.317 1.00 85.44 390 PHE A CA 1
ATOM 3142 C C . PHE A 1 390 ? 14.479 -9.371 2.392 1.00 85.44 390 PHE A C 1
ATOM 3144 O O . PHE A 1 390 ? 13.372 -9.898 2.357 1.00 85.44 390 PHE A O 1
ATOM 31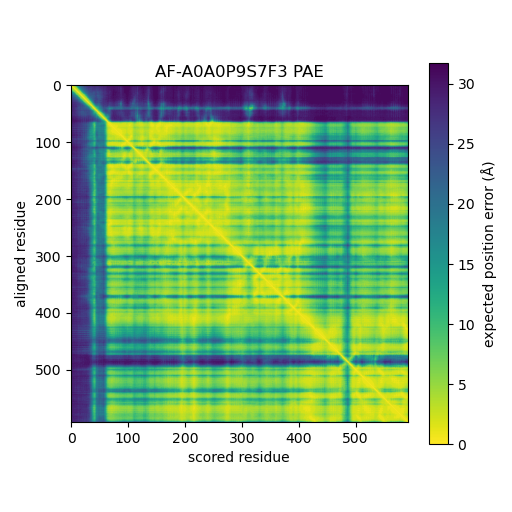51 N N . ASP A 1 391 ? 15.609 -10.076 2.450 1.00 84.56 391 ASP A N 1
ATOM 3152 C CA . ASP A 1 391 ? 15.680 -11.546 2.521 1.00 84.56 391 ASP A CA 1
ATOM 3153 C C . ASP A 1 391 ? 14.798 -12.287 1.489 1.00 84.56 391 ASP A C 1
ATOM 3155 O O . ASP A 1 391 ? 14.085 -13.241 1.788 1.00 84.56 391 ASP A O 1
ATOM 3159 N N . GLY A 1 392 ? 14.798 -11.802 0.242 1.00 77.31 392 GLY A N 1
ATOM 3160 C CA . GLY A 1 392 ? 14.043 -12.415 -0.859 1.00 77.31 392 GLY A CA 1
ATOM 3161 C C . GLY A 1 392 ? 12.525 -12.185 -0.831 1.00 77.31 392 GLY A C 1
ATOM 3162 O O . GLY A 1 392 ? 11.827 -12.734 -1.685 1.00 77.31 392 GLY A O 1
ATOM 3163 N N . ALA A 1 393 ? 12.021 -11.370 0.098 1.00 84.31 393 ALA A N 1
ATOM 3164 C CA . ALA A 1 393 ? 10.623 -10.958 0.180 1.00 84.31 393 ALA A CA 1
ATOM 3165 C C . ALA A 1 393 ? 10.471 -9.440 0.007 1.00 84.31 393 ALA A C 1
ATOM 3167 O O . ALA A 1 393 ? 11.388 -8.666 0.290 1.00 84.31 393 ALA A O 1
ATOM 3168 N N . ASP A 1 394 ? 9.288 -9.021 -0.440 1.00 86.94 394 ASP A N 1
ATOM 3169 C CA . ASP A 1 394 ? 8.935 -7.615 -0.601 1.00 86.94 394 ASP A CA 1
ATOM 3170 C C . ASP A 1 394 ? 7.967 -7.152 0.493 1.00 86.94 394 ASP A C 1
ATOM 3172 O O . ASP A 1 394 ? 6.922 -7.760 0.741 1.00 86.94 394 ASP A O 1
ATOM 3176 N N . TYR A 1 395 ? 8.306 -6.023 1.105 1.00 91.75 395 TYR A N 1
ATOM 3177 C CA . TYR A 1 395 ? 7.595 -5.386 2.203 1.00 91.75 395 TYR A CA 1
ATOM 3178 C C . TYR A 1 395 ? 7.170 -3.974 1.822 1.00 91.75 395 TYR A C 1
ATOM 3180 O O . TYR A 1 395 ? 7.784 -3.314 0.982 1.00 91.75 395 TYR A O 1
ATOM 3188 N N . PHE A 1 396 ? 6.131 -3.477 2.482 1.00 91.31 396 PHE A N 1
ATOM 3189 C CA . PHE A 1 396 ? 5.617 -2.133 2.279 1.00 91.31 396 PHE A CA 1
ATOM 3190 C C . PHE A 1 396 ? 5.385 -1.427 3.613 1.00 91.31 396 PHE A C 1
ATOM 3192 O O . PHE A 1 396 ? 4.613 -1.898 4.450 1.00 91.31 396 PHE A O 1
ATOM 3199 N N . LEU A 1 397 ? 6.035 -0.279 3.804 1.0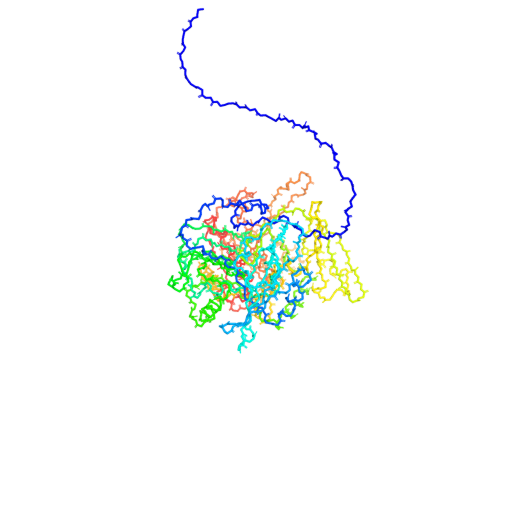0 90.94 397 LEU A N 1
ATOM 3200 C CA . LEU A 1 397 ? 5.780 0.615 4.928 1.00 90.94 397 LEU A CA 1
ATOM 3201 C C . LEU A 1 397 ? 4.545 1.453 4.631 1.00 90.94 397 LEU A C 1
ATOM 3203 O O . LEU A 1 397 ? 4.493 2.143 3.613 1.00 90.94 397 LEU A O 1
ATOM 3207 N N . LYS A 1 398 ? 3.584 1.440 5.551 1.00 87.38 398 LYS A N 1
ATOM 3208 C CA . LYS A 1 398 ? 2.399 2.297 5.505 1.00 87.38 398 LYS A CA 1
ATOM 3209 C C . LYS A 1 398 ? 2.049 2.736 6.913 1.00 87.38 398 LYS A C 1
ATOM 3211 O O . LYS A 1 398 ? 1.920 1.913 7.812 1.00 87.38 398 LYS A O 1
ATOM 3216 N N . SER A 1 399 ? 1.840 4.036 7.108 1.00 82.94 399 SER A N 1
ATOM 3217 C CA . SER A 1 399 ? 1.351 4.577 8.389 1.00 82.94 399 SER A CA 1
ATOM 3218 C C . SER A 1 399 ? 2.204 4.171 9.604 1.00 82.94 399 SER A C 1
ATOM 3220 O O . SER A 1 399 ? 1.693 4.087 10.717 1.00 82.94 399 SER A O 1
ATOM 3222 N N . GLY A 1 400 ? 3.507 3.951 9.404 1.00 88.00 400 GLY A N 1
ATOM 3223 C CA . GLY A 1 400 ? 4.440 3.578 10.468 1.00 88.00 400 GLY A CA 1
ATOM 3224 C C . GLY A 1 400 ? 4.583 2.076 10.728 1.00 88.00 400 GLY A C 1
ATOM 3225 O O . GLY A 1 400 ? 5.386 1.703 11.581 1.00 88.00 400 GLY A O 1
ATOM 3226 N N . GLU A 1 401 ? 3.851 1.228 10.006 1.00 89.50 401 GLU A N 1
ATOM 3227 C CA . GLU A 1 401 ? 3.800 -0.226 10.200 1.00 89.50 401 GLU A CA 1
ATOM 3228 C C . GLU A 1 401 ? 4.167 -0.955 8.896 1.00 89.50 401 GLU A C 1
ATOM 3230 O O . GLU A 1 401 ? 3.964 -0.431 7.795 1.00 89.50 401 GLU A O 1
ATOM 3235 N N . TRP A 1 402 ? 4.734 -2.155 9.025 1.00 93.31 402 TRP A N 1
ATOM 3236 C CA . TRP A 1 402 ? 5.200 -2.963 7.898 1.00 93.31 402 TRP A CA 1
ATOM 3237 C C . TRP A 1 402 ? 4.156 -3.987 7.470 1.00 93.31 402 TRP A C 1
ATOM 3239 O O . TRP A 1 402 ? 3.526 -4.637 8.305 1.00 93.31 402 TRP A O 1
ATOM 3249 N N . PHE A 1 403 ? 4.013 -4.147 6.157 1.00 93.12 403 PHE A N 1
ATOM 3250 C CA . PHE A 1 403 ? 3.050 -5.050 5.543 1.00 93.12 403 PHE A CA 1
ATOM 3251 C C . PHE A 1 403 ? 3.677 -5.881 4.425 1.00 93.12 403 PHE A C 1
ATOM 3253 O O . PHE A 1 403 ? 4.662 -5.470 3.814 1.00 93.12 403 PHE A O 1
ATOM 3260 N N . VAL A 1 404 ? 3.047 -7.011 4.121 1.00 93.25 404 VAL A N 1
ATOM 3261 C CA . VAL A 1 404 ? 3.258 -7.804 2.904 1.00 93.25 404 VAL A CA 1
ATOM 3262 C C . VAL A 1 404 ? 1.984 -7.823 2.068 1.00 93.25 404 VAL A C 1
ATOM 3264 O O . VAL A 1 404 ? 0.880 -7.612 2.577 1.00 93.25 404 VAL A O 1
ATOM 3267 N N . PHE A 1 405 ? 2.127 -8.075 0.772 1.00 92.94 405 PHE A N 1
ATOM 3268 C CA . PHE A 1 405 ? 0.989 -8.318 -0.108 1.00 92.94 405 PHE A CA 1
ATOM 3269 C C . PHE A 1 405 ? 0.470 -9.737 0.108 1.00 92.94 405 PHE A C 1
ATOM 3271 O O . PHE A 1 405 ? 1.248 -10.690 0.088 1.00 92.94 405 PHE A O 1
ATOM 3278 N N . ASN A 1 406 ? -0.840 -9.891 0.301 1.00 93.56 406 ASN A N 1
ATOM 3279 C CA . ASN A 1 406 ? -1.411 -11.223 0.449 1.00 93.56 406 ASN A CA 1
ATOM 3280 C C . ASN A 1 406 ? -1.399 -12.005 -0.876 1.00 93.56 406 ASN A C 1
ATOM 3282 O O . ASN A 1 406 ? -1.247 -11.452 -1.967 1.00 93.56 406 ASN A O 1
ATOM 3286 N N . GLN A 1 407 ? -1.624 -13.314 -0.783 1.00 93.31 407 GLN A N 1
ATOM 3287 C CA . GLN A 1 407 ? -1.620 -14.207 -1.942 1.00 93.31 407 GLN A CA 1
ATOM 3288 C C . GLN A 1 407 ? -2.609 -13.770 -3.038 1.00 93.31 407 GLN A C 1
ATOM 3290 O O . GLN A 1 407 ? -2.267 -13.778 -4.219 1.00 93.31 407 GLN A O 1
ATOM 3295 N N . THR A 1 408 ? -3.805 -13.314 -2.658 1.00 95.50 408 THR A N 1
ATOM 3296 C CA . THR A 1 408 ? -4.804 -12.819 -3.611 1.00 95.50 408 THR A CA 1
ATOM 3297 C C . THR A 1 408 ? -4.273 -11.641 -4.430 1.00 95.50 408 THR A C 1
ATOM 3299 O O . THR A 1 408 ? -4.411 -11.630 -5.650 1.00 95.50 408 THR A O 1
ATOM 3302 N N . PHE A 1 409 ? -3.627 -10.657 -3.798 1.00 95.69 409 PHE A N 1
ATOM 3303 C CA . PHE A 1 409 ? -3.003 -9.539 -4.512 1.00 95.69 409 PHE A CA 1
ATOM 3304 C C . PHE A 1 409 ? -2.027 -10.040 -5.584 1.00 95.69 409 PHE A C 1
ATOM 3306 O O . PHE A 1 409 ? -2.080 -9.605 -6.740 1.00 95.69 409 PHE A O 1
ATOM 3313 N N . MET A 1 410 ? -1.175 -10.997 -5.206 1.00 94.38 410 MET A N 1
ATOM 3314 C CA . MET A 1 410 ? -0.171 -11.583 -6.093 1.00 94.38 410 MET A CA 1
ATOM 3315 C C . MET A 1 410 ? -0.808 -12.313 -7.278 1.00 94.38 410 MET A C 1
ATOM 3317 O O . MET A 1 410 ? -0.331 -12.188 -8.404 1.00 94.38 410 MET A O 1
ATOM 3321 N N . GLU A 1 411 ? -1.914 -13.022 -7.065 1.00 95.12 411 GLU A N 1
ATOM 3322 C CA . GLU A 1 411 ? -2.643 -13.736 -8.118 1.00 95.12 411 GLU A CA 1
ATOM 3323 C C . GLU A 1 411 ? -3.286 -12.793 -9.138 1.00 95.12 411 GLU A C 1
ATOM 3325 O O . GLU A 1 411 ? -3.183 -13.028 -10.345 1.00 95.12 411 GLU A O 1
ATOM 3330 N N . TYR A 1 412 ? -3.905 -11.700 -8.679 1.00 95.62 412 TYR A N 1
ATOM 3331 C CA . TYR A 1 412 ? -4.466 -10.681 -9.571 1.00 95.62 412 TYR A CA 1
ATOM 3332 C C . TYR A 1 412 ? -3.383 -10.018 -10.424 1.00 95.62 412 TYR A C 1
ATOM 3334 O O . TYR A 1 412 ? -3.579 -9.838 -11.631 1.00 95.62 412 TYR A O 1
ATOM 3342 N N . LEU A 1 413 ? -2.240 -9.685 -9.816 1.00 95.69 413 LEU A N 1
ATOM 3343 C CA . LEU A 1 413 ? -1.098 -9.118 -10.529 1.00 95.69 413 LEU A CA 1
ATOM 3344 C C . LEU A 1 413 ? -0.539 -10.108 -11.556 1.00 95.69 413 LEU A C 1
ATOM 3346 O O . LEU A 1 413 ? -0.442 -9.781 -12.739 1.00 95.69 413 LEU A O 1
ATOM 3350 N N . LYS A 1 414 ? -0.250 -11.339 -11.126 1.00 95.19 414 LYS A N 1
ATOM 3351 C CA . LYS A 1 414 ? 0.281 -12.406 -11.978 1.00 95.19 414 LYS A CA 1
ATOM 3352 C C . LYS A 1 414 ? -0.610 -12.658 -13.192 1.00 95.19 414 LYS A C 1
ATOM 3354 O O . LYS A 1 414 ? -0.124 -12.608 -14.318 1.00 95.19 414 LYS A O 1
ATOM 3359 N N . ARG A 1 415 ? -1.918 -12.836 -12.986 1.00 95.19 415 ARG A N 1
ATOM 3360 C CA . ARG A 1 415 ? -2.885 -13.081 -14.069 1.00 95.19 415 ARG A CA 1
ATOM 3361 C C . ARG A 1 415 ? -2.906 -11.954 -15.105 1.00 95.19 415 ARG A C 1
ATOM 3363 O O . ARG A 1 415 ? -3.097 -12.212 -16.292 1.00 95.19 415 ARG A O 1
ATOM 3370 N N . SER A 1 416 ? -2.737 -10.704 -14.672 1.00 95.56 416 SER A N 1
ATOM 3371 C CA . SER A 1 416 ? -2.672 -9.566 -15.594 1.00 95.56 416 SER A CA 1
ATOM 3372 C C . SER A 1 416 ? -1.397 -9.586 -16.431 1.00 95.56 416 SER A C 1
ATOM 3374 O O . SER A 1 416 ? -1.462 -9.476 -17.660 1.00 95.56 416 SER A O 1
ATOM 3376 N N . LEU A 1 417 ? -0.253 -9.814 -15.785 1.00 96.44 417 LEU A N 1
ATOM 3377 C CA . LEU A 1 417 ? 1.055 -9.864 -16.435 1.00 96.44 417 LEU A CA 1
ATOM 3378 C C . LEU A 1 417 ? 1.178 -11.042 -17.410 1.00 96.44 417 LEU A C 1
ATOM 3380 O O . LEU A 1 417 ? 1.693 -10.870 -18.512 1.00 96.44 417 LEU A O 1
ATOM 3384 N N . GLU A 1 418 ? 0.619 -12.204 -17.069 1.00 94.94 418 GLU A N 1
ATOM 3385 C CA . GLU A 1 418 ? 0.551 -13.378 -17.953 1.00 94.94 418 GLU A CA 1
ATOM 3386 C C . GLU A 1 418 ? -0.318 -13.144 -19.203 1.00 94.94 418 GLU A C 1
ATOM 3388 O O . GLU A 1 418 ? -0.214 -13.882 -20.180 1.00 94.94 418 GLU A O 1
ATOM 3393 N N . SER A 1 419 ? -1.159 -12.101 -19.220 1.00 94.69 419 SER A N 1
ATOM 3394 C CA . SER A 1 419 ? -1.930 -11.719 -20.414 1.00 94.69 419 SER A CA 1
ATOM 3395 C C . SER A 1 419 ? -1.117 -10.934 -21.455 1.00 94.69 419 SER A C 1
ATOM 3397 O O . SER A 1 419 ? -1.645 -10.599 -22.522 1.00 94.69 419 SER A O 1
ATOM 3399 N N . ILE A 1 420 ? 0.130 -10.570 -21.142 1.00 96.75 420 ILE A N 1
ATOM 3400 C CA . ILE A 1 420 ? 1.032 -9.854 -22.048 1.00 96.75 420 ILE A CA 1
ATOM 3401 C C . ILE A 1 420 ? 1.631 -10.845 -23.052 1.00 96.75 420 ILE A C 1
ATOM 3403 O O . ILE A 1 420 ? 2.018 -11.951 -22.697 1.00 96.75 420 ILE A O 1
ATOM 3407 N N . ASP A 1 421 ? 1.721 -10.440 -24.320 1.00 96.38 421 ASP A N 1
ATOM 3408 C CA . ASP A 1 421 ? 2.383 -11.232 -25.360 1.00 96.38 421 ASP A CA 1
ATOM 3409 C C . ASP A 1 421 ? 3.899 -11.239 -25.110 1.00 96.38 421 ASP A C 1
ATOM 3411 O O . ASP A 1 421 ? 4.540 -10.195 -25.253 1.00 96.38 421 ASP A O 1
ATOM 3415 N N . ILE A 1 422 ? 4.453 -12.384 -24.703 1.00 96.44 422 ILE A N 1
ATOM 3416 C CA . ILE A 1 422 ? 5.884 -12.562 -24.430 1.00 96.44 422 ILE A CA 1
ATOM 3417 C C . ILE A 1 422 ? 6.535 -13.303 -25.596 1.00 96.44 422 ILE A C 1
ATOM 3419 O O . ILE A 1 422 ? 6.064 -14.357 -26.025 1.00 96.44 422 ILE A O 1
ATOM 3423 N N . VAL A 1 423 ? 7.649 -12.767 -26.091 1.00 96.44 423 VAL A N 1
ATOM 3424 C CA . VAL A 1 423 ? 8.450 -13.383 -27.150 1.00 96.44 423 VAL A CA 1
ATOM 3425 C C . VAL A 1 423 ? 9.888 -13.527 -26.682 1.00 96.44 423 VAL A C 1
ATOM 3427 O O . VAL A 1 423 ? 10.563 -12.537 -26.411 1.00 96.44 423 VAL A O 1
ATOM 3430 N N . ILE A 1 424 ? 10.359 -14.770 -26.618 1.00 95.56 424 ILE A N 1
ATOM 3431 C CA . ILE A 1 424 ? 11.775 -15.054 -26.394 1.00 95.56 424 ILE A CA 1
ATOM 3432 C C . ILE A 1 424 ? 12.530 -14.788 -27.692 1.00 95.56 424 ILE A C 1
ATOM 3434 O O . ILE A 1 424 ? 12.138 -15.271 -28.757 1.00 95.56 424 ILE A O 1
ATOM 3438 N N . GLU A 1 425 ? 13.589 -14.002 -27.592 1.00 93.88 425 GLU A N 1
ATOM 3439 C CA . GLU A 1 425 ? 14.418 -13.561 -28.703 1.00 93.88 425 GLU A CA 1
ATOM 3440 C C . GLU A 1 425 ? 15.863 -14.032 -28.557 1.00 93.88 425 GLU A C 1
ATOM 3442 O O . GLU A 1 425 ? 16.237 -14.679 -27.582 1.00 93.88 425 GLU A O 1
ATOM 3447 N N . GLU A 1 426 ? 16.671 -13.740 -29.577 1.00 89.50 426 GLU A N 1
ATOM 3448 C CA . GLU A 1 426 ? 18.082 -14.113 -29.592 1.00 89.50 426 GLU A CA 1
ATOM 3449 C C . GLU A 1 426 ? 18.868 -13.494 -28.433 1.00 89.50 426 GLU A C 1
ATOM 3451 O O . GLU A 1 426 ? 18.633 -12.349 -28.036 1.00 89.50 426 GLU A O 1
ATOM 3456 N N . ASP A 1 427 ? 19.832 -14.258 -27.934 1.00 93.31 427 ASP A N 1
ATOM 3457 C CA . ASP A 1 427 ? 20.679 -13.861 -26.821 1.00 93.31 427 ASP A CA 1
ATOM 3458 C C . ASP A 1 427 ? 21.705 -12.794 -27.229 1.00 93.31 427 ASP A C 1
ATOM 3460 O O . ASP A 1 427 ? 22.222 -12.763 -28.353 1.00 93.31 427 ASP A O 1
ATOM 3464 N N . LEU A 1 428 ? 22.054 -11.936 -26.271 1.00 93.38 428 LEU A N 1
ATOM 3465 C CA . LEU A 1 428 ? 23.256 -11.121 -26.343 1.00 93.38 428 LEU A CA 1
ATOM 3466 C C . LEU A 1 428 ? 24.454 -11.989 -25.946 1.00 93.38 428 LEU A C 1
ATOM 3468 O O . LEU A 1 428 ? 24.619 -12.320 -24.775 1.00 93.38 428 LEU A O 1
ATOM 3472 N N . VAL A 1 429 ? 25.319 -12.304 -26.906 1.00 94.88 429 VAL A N 1
ATOM 3473 C CA . VAL A 1 429 ? 26.577 -13.021 -26.659 1.00 94.88 429 VAL A CA 1
ATOM 3474 C C . VAL A 1 429 ? 27.696 -12.015 -26.391 1.00 94.88 429 VAL A C 1
ATOM 3476 O O . VAL A 1 429 ? 28.037 -11.199 -27.251 1.00 94.88 429 VAL A O 1
ATOM 3479 N N . GLU A 1 430 ? 28.298 -12.077 -25.204 1.00 94.44 430 GLU A N 1
ATOM 3480 C CA . GLU A 1 430 ? 29.319 -11.120 -24.763 1.00 94.44 430 GLU A CA 1
ATOM 3481 C C . GLU A 1 430 ? 30.564 -11.146 -25.657 1.00 94.44 430 GLU A C 1
ATOM 3483 O O . GLU A 1 430 ? 31.112 -10.093 -25.981 1.00 94.44 430 GLU A O 1
ATOM 3488 N N . ALA A 1 431 ? 30.981 -12.324 -26.127 1.00 95.06 431 ALA A N 1
ATOM 3489 C CA . ALA A 1 431 ? 32.114 -12.456 -27.044 1.00 95.06 431 ALA A CA 1
ATOM 3490 C C . ALA A 1 431 ? 31.909 -11.666 -28.352 1.00 95.06 431 ALA A C 1
ATOM 3492 O O . ALA A 1 431 ? 32.835 -11.003 -28.829 1.00 95.06 431 ALA A O 1
ATOM 3493 N N . ASP A 1 432 ? 30.694 -11.679 -28.905 1.00 94.88 432 ASP A N 1
ATOM 3494 C CA . ASP A 1 432 ? 30.370 -10.950 -30.134 1.00 94.88 432 ASP A CA 1
ATOM 3495 C C . ASP A 1 432 ? 30.372 -9.436 -29.898 1.00 94.88 432 ASP A C 1
ATOM 3497 O O . ASP A 1 432 ? 30.914 -8.677 -30.710 1.00 94.88 432 ASP A O 1
ATOM 3501 N N . PHE A 1 433 ? 29.848 -8.997 -28.749 1.00 94.94 433 PHE A N 1
ATOM 3502 C CA . PHE A 1 433 ? 29.919 -7.600 -28.327 1.00 94.94 433 PHE A CA 1
ATOM 3503 C C . PHE A 1 433 ? 31.368 -7.119 -28.177 1.00 94.94 433 PHE A C 1
ATOM 3505 O O . PHE A 1 433 ? 31.714 -6.055 -28.694 1.00 94.94 433 PHE A O 1
ATOM 3512 N N . GLN A 1 434 ? 32.231 -7.891 -27.510 1.00 95.88 434 GLN A N 1
ATOM 3513 C CA . GLN A 1 434 ? 33.634 -7.514 -27.308 1.00 95.88 434 GLN A CA 1
ATOM 3514 C C . GLN A 1 434 ? 34.390 -7.406 -28.638 1.00 95.88 434 GLN A C 1
ATOM 3516 O O . GLN A 1 434 ? 35.132 -6.443 -28.848 1.00 95.88 434 GLN A O 1
ATOM 3521 N N . ASN A 1 435 ? 34.146 -8.334 -29.569 1.00 95.19 435 ASN A N 1
ATOM 3522 C CA . ASN A 1 435 ? 34.721 -8.285 -30.915 1.00 95.19 435 ASN A CA 1
ATOM 3523 C C . ASN A 1 435 ? 34.265 -7.037 -31.685 1.00 95.19 435 ASN A C 1
ATOM 3525 O O . ASN A 1 435 ? 35.089 -6.322 -32.262 1.00 95.19 435 ASN A O 1
ATOM 3529 N N . TRP A 1 436 ? 32.963 -6.739 -31.660 1.00 95.06 436 TRP A N 1
ATOM 3530 C CA . TRP A 1 436 ? 32.413 -5.531 -32.275 1.00 95.06 436 TRP A CA 1
ATOM 3531 C C . TRP A 1 436 ? 32.997 -4.257 -31.658 1.00 95.06 436 TRP A C 1
ATOM 3533 O O . TRP A 1 436 ? 33.383 -3.337 -32.384 1.00 95.06 436 TRP A O 1
ATOM 3543 N N . LYS A 1 437 ? 33.110 -4.211 -30.326 1.00 94.62 437 LYS A N 1
ATOM 3544 C CA . LYS A 1 437 ? 33.630 -3.058 -29.588 1.00 94.62 437 LYS A CA 1
ATOM 3545 C C . LYS A 1 437 ? 35.084 -2.783 -29.954 1.00 94.62 437 LYS A C 1
ATOM 3547 O O . LYS A 1 437 ? 35.407 -1.645 -30.291 1.00 94.62 437 LYS A O 1
ATOM 3552 N N . ALA A 1 438 ? 35.932 -3.812 -29.950 1.00 94.25 438 ALA A N 1
ATOM 3553 C CA . ALA A 1 438 ? 37.345 -3.688 -30.297 1.00 94.25 438 ALA A CA 1
ATOM 3554 C C . ALA A 1 438 ? 37.538 -3.155 -31.726 1.00 94.25 438 ALA A C 1
ATOM 3556 O O . ALA A 1 438 ? 38.327 -2.234 -31.948 1.00 94.25 438 ALA A O 1
ATOM 3557 N N . GLU A 1 439 ? 36.776 -3.677 -32.691 1.00 93.38 439 GLU A N 1
ATOM 3558 C CA . GLU A 1 439 ? 36.847 -3.207 -34.076 1.00 93.38 439 GLU A CA 1
ATOM 3559 C C . GLU A 1 439 ? 36.324 -1.770 -34.225 1.00 93.38 439 GLU A C 1
ATOM 3561 O O . GLU A 1 439 ? 36.930 -0.956 -34.925 1.00 93.38 439 GLU A O 1
ATOM 3566 N N . LYS A 1 440 ? 35.232 -1.410 -33.537 1.00 92.25 440 LYS A N 1
ATOM 3567 C CA . LYS A 1 440 ? 34.678 -0.049 -33.582 1.00 92.25 440 LYS A CA 1
ATOM 3568 C C . LYS A 1 440 ? 35.623 0.969 -32.938 1.00 92.25 440 LYS A C 1
ATOM 3570 O O . LYS A 1 440 ? 35.857 2.028 -33.517 1.00 92.25 440 LYS A O 1
ATOM 3575 N N . GLU A 1 441 ? 36.229 0.643 -31.798 1.00 93.62 441 GLU A N 1
ATOM 3576 C CA . GLU A 1 441 ? 37.235 1.488 -31.138 1.00 93.62 441 GLU A CA 1
ATOM 3577 C C . GLU A 1 441 ? 38.493 1.656 -32.001 1.00 93.62 441 GLU A C 1
ATOM 3579 O O . GLU A 1 441 ? 39.000 2.776 -32.122 1.00 93.62 441 GLU A O 1
ATOM 3584 N N . ARG A 1 442 ? 38.944 0.594 -32.688 1.00 95.19 442 ARG A N 1
ATOM 3585 C CA . ARG A 1 442 ? 40.039 0.666 -33.671 1.00 95.19 442 ARG A CA 1
ATOM 3586 C C . ARG A 1 442 ? 39.720 1.656 -34.792 1.00 95.19 442 ARG A C 1
ATOM 3588 O O . ARG A 1 442 ? 40.547 2.517 -35.088 1.00 95.19 442 ARG A O 1
ATOM 3595 N N . LYS A 1 443 ? 38.526 1.567 -35.393 1.00 92.44 443 LYS A N 1
ATOM 3596 C CA . LYS A 1 443 ? 38.075 2.485 -36.455 1.00 92.44 443 LYS A CA 1
ATOM 3597 C C . LYS A 1 443 ? 37.997 3.933 -35.977 1.00 92.44 443 LYS A C 1
ATOM 3599 O O . LYS A 1 443 ? 38.482 4.827 -36.666 1.00 92.44 443 LYS A O 1
ATOM 3604 N N . ILE A 1 444 ? 37.449 4.165 -34.781 1.00 90.75 444 ILE A N 1
ATOM 3605 C CA . ILE A 1 444 ? 37.372 5.502 -34.171 1.00 90.75 444 ILE A CA 1
ATOM 3606 C C . ILE A 1 444 ? 38.778 6.078 -33.958 1.00 90.75 444 ILE A C 1
ATOM 3608 O O . ILE A 1 444 ? 39.019 7.235 -34.304 1.00 90.75 444 ILE A O 1
ATOM 3612 N N . ALA A 1 445 ? 39.713 5.283 -33.430 1.00 91.50 445 ALA A N 1
ATOM 3613 C CA . ALA A 1 445 ? 41.096 5.704 -33.205 1.00 91.50 445 ALA A CA 1
ATOM 3614 C C . ALA A 1 445 ? 41.850 5.979 -34.517 1.00 91.50 445 ALA A C 1
ATOM 3616 O O . ALA A 1 445 ? 42.633 6.924 -34.593 1.00 91.50 445 ALA A O 1
ATOM 3617 N N . ALA A 1 446 ? 41.577 5.193 -35.562 1.00 91.75 446 ALA A N 1
ATOM 3618 C CA . ALA A 1 446 ? 42.114 5.384 -36.909 1.00 91.75 446 ALA A CA 1
ATOM 3619 C C . ALA A 1 446 ? 41.421 6.517 -37.696 1.00 91.75 446 ALA A C 1
ATOM 3621 O O . ALA A 1 446 ? 41.814 6.807 -38.825 1.00 91.75 446 ALA A O 1
ATOM 3622 N N . ASN A 1 447 ? 40.408 7.168 -37.107 1.00 89.88 447 ASN A N 1
ATOM 3623 C CA . ASN A 1 447 ? 39.566 8.183 -37.743 1.00 89.88 447 ASN A CA 1
ATOM 3624 C C . ASN A 1 447 ? 38.921 7.685 -39.058 1.00 89.88 447 ASN A C 1
ATOM 3626 O O . ASN A 1 447 ? 38.703 8.460 -39.993 1.00 89.88 447 ASN A O 1
ATOM 3630 N N . GLU A 1 448 ? 38.636 6.379 -39.121 1.00 92.19 448 GLU A N 1
ATOM 3631 C CA . GLU A 1 448 ? 37.880 5.743 -40.198 1.00 92.19 448 GLU A CA 1
ATOM 3632 C C . GLU A 1 448 ? 36.391 6.146 -40.110 1.00 92.19 448 GLU A C 1
ATOM 3634 O O . GLU A 1 448 ? 35.894 6.447 -39.018 1.00 92.19 448 GLU A O 1
ATOM 3639 N N . PRO A 1 449 ? 35.647 6.152 -41.233 1.00 86.38 449 PRO A N 1
ATOM 3640 C CA . PRO A 1 449 ? 34.211 6.421 -41.216 1.00 86.38 449 PRO A CA 1
ATOM 3641 C C . PRO A 1 449 ? 33.452 5.400 -40.355 1.00 86.38 449 PRO A C 1
ATOM 3643 O O . PRO A 1 449 ? 33.532 4.194 -40.592 1.00 86.38 449 PRO A O 1
ATOM 3646 N N . VAL A 1 450 ? 32.693 5.895 -39.376 1.00 84.62 450 VAL A N 1
ATOM 3647 C CA . VAL A 1 450 ? 31.785 5.119 -38.517 1.00 84.62 450 VAL A CA 1
ATOM 3648 C C . VAL A 1 450 ? 30.449 5.847 -38.393 1.00 84.62 450 VAL A C 1
ATOM 3650 O O . VAL A 1 450 ? 30.419 7.079 -38.436 1.00 84.62 450 VAL A O 1
ATOM 3653 N N . ASP A 1 451 ? 29.363 5.095 -38.216 1.00 78.38 451 ASP A N 1
ATOM 3654 C CA . ASP A 1 451 ? 28.006 5.653 -38.114 1.00 78.38 451 ASP A CA 1
ATOM 3655 C C . ASP A 1 451 ? 27.832 6.515 -36.850 1.00 78.38 451 ASP A C 1
ATOM 3657 O O . ASP A 1 451 ? 27.201 7.572 -36.878 1.00 78.38 451 ASP A O 1
ATOM 3661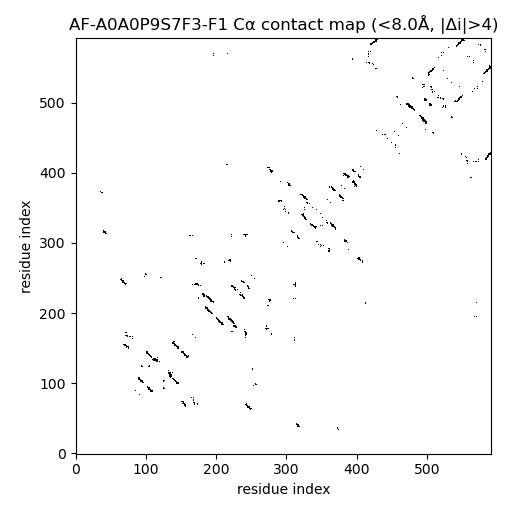 N N . ASP A 1 452 ? 28.454 6.095 -35.744 1.00 83.19 452 ASP A N 1
ATOM 3662 C CA . ASP A 1 452 ? 28.474 6.792 -34.460 1.00 83.19 452 ASP A CA 1
ATOM 3663 C C . ASP A 1 452 ? 29.696 6.370 -33.613 1.00 83.19 452 ASP A C 1
ATOM 3665 O O . ASP A 1 452 ? 30.431 5.440 -33.953 1.00 83.19 452 ASP A O 1
ATOM 3669 N N . LYS A 1 453 ? 29.911 7.057 -32.483 1.00 84.19 453 LYS A N 1
ATOM 3670 C CA . LYS A 1 453 ? 31.017 6.792 -31.540 1.00 84.19 453 LYS A CA 1
ATOM 3671 C C . LYS A 1 453 ? 30.593 6.015 -30.282 1.00 84.19 453 LYS A C 1
ATOM 3673 O O . LYS A 1 453 ? 31.312 6.035 -29.287 1.00 84.19 453 LYS A O 1
ATOM 3678 N N . LEU A 1 454 ? 29.418 5.394 -30.280 1.00 85.44 454 LEU A N 1
ATOM 3679 C CA . LEU A 1 454 ? 28.877 4.642 -29.148 1.00 85.44 454 LEU A CA 1
ATOM 3680 C C . LEU A 1 454 ? 29.469 3.230 -29.123 1.00 85.44 454 LEU A C 1
ATOM 3682 O O . LEU A 1 454 ? 29.498 2.541 -30.144 1.00 85.44 454 LEU A O 1
ATOM 3686 N N . THR A 1 455 ? 29.928 2.800 -27.947 1.00 87.75 455 THR A N 1
ATOM 3687 C CA . THR A 1 455 ? 30.658 1.532 -27.756 1.00 87.75 455 THR A CA 1
ATOM 3688 C C . THR A 1 455 ? 30.145 0.705 -26.567 1.00 87.75 455 THR A C 1
ATOM 3690 O O . THR A 1 455 ? 30.841 -0.182 -26.073 1.00 87.75 455 THR A O 1
ATOM 3693 N N . TYR A 1 456 ? 28.930 0.985 -26.084 1.00 89.75 456 TYR A N 1
ATOM 3694 C CA . TYR A 1 456 ? 28.275 0.235 -25.004 1.00 89.75 456 TYR A CA 1
ATOM 3695 C C . TYR A 1 456 ? 27.358 -0.878 -25.541 1.00 89.75 456 TYR A C 1
ATOM 3697 O O . TYR A 1 456 ? 27.004 -0.885 -26.721 1.00 89.75 456 TYR A O 1
ATOM 3705 N N . ARG A 1 457 ? 26.980 -1.823 -24.666 1.00 92.06 457 ARG A N 1
ATOM 3706 C CA . ARG A 1 457 ? 26.243 -3.053 -25.019 1.00 92.06 457 ARG A CA 1
ATOM 3707 C C . ARG A 1 457 ? 24.894 -2.795 -25.683 1.00 92.06 457 ARG A C 1
ATOM 3709 O O . ARG A 1 457 ? 24.629 -3.363 -26.735 1.00 92.06 457 ARG A O 1
ATOM 3716 N N . GLU A 1 458 ? 24.072 -1.921 -25.105 1.00 90.56 458 GLU A N 1
ATOM 3717 C CA . GLU A 1 458 ? 22.745 -1.590 -25.652 1.00 90.56 458 GLU A CA 1
ATOM 3718 C C . GLU A 1 458 ? 22.853 -1.028 -27.082 1.00 90.56 458 GLU A C 1
ATOM 3720 O O . GLU A 1 458 ? 22.123 -1.468 -27.966 1.00 90.56 458 GLU A O 1
ATOM 3725 N N . ALA A 1 459 ? 23.833 -0.155 -27.364 1.00 89.19 459 ALA A N 1
ATOM 3726 C CA . ALA A 1 459 ? 24.061 0.369 -28.715 1.00 89.19 459 ALA A CA 1
ATOM 3727 C C . ALA A 1 459 ? 24.441 -0.732 -29.716 1.00 89.19 459 ALA A C 1
ATOM 3729 O O . ALA A 1 459 ? 23.932 -0.745 -30.837 1.00 89.19 459 ALA A O 1
ATOM 3730 N N . TYR A 1 460 ? 25.312 -1.666 -29.321 1.00 92.56 460 TYR A N 1
ATOM 3731 C CA . TYR A 1 460 ? 25.642 -2.832 -30.143 1.00 92.56 460 TYR A CA 1
ATOM 3732 C C . TYR A 1 460 ? 24.402 -3.676 -30.443 1.00 92.56 460 TYR A C 1
ATOM 3734 O O . TYR A 1 460 ? 24.128 -3.972 -31.607 1.00 92.56 460 TYR A O 1
ATOM 3742 N N . PHE A 1 461 ? 23.641 -4.026 -29.405 1.00 92.75 461 PHE A N 1
ATOM 3743 C CA . PHE A 1 461 ? 22.461 -4.874 -29.524 1.00 92.75 461 PHE A CA 1
ATOM 3744 C C . PHE A 1 461 ? 21.413 -4.237 -30.445 1.00 92.75 461 PHE A C 1
ATOM 3746 O O . PHE A 1 461 ? 20.980 -4.853 -31.419 1.00 92.75 461 PHE A O 1
ATOM 3753 N N . ASN A 1 462 ? 21.099 -2.957 -30.230 1.00 91.62 462 ASN A N 1
ATOM 3754 C CA . ASN A 1 462 ? 20.160 -2.207 -31.062 1.00 91.62 462 ASN A CA 1
ATOM 3755 C C . ASN A 1 462 ? 20.617 -2.141 -32.531 1.00 91.62 462 ASN A C 1
ATOM 3757 O O . ASN A 1 462 ? 19.806 -2.346 -33.439 1.00 91.62 462 ASN A O 1
ATOM 3761 N N . GLN A 1 463 ? 21.911 -1.901 -32.784 1.00 90.50 463 GLN A N 1
ATOM 3762 C CA . GLN A 1 463 ? 22.478 -1.864 -34.140 1.00 90.50 463 GLN A CA 1
ATOM 3763 C C . GLN A 1 463 ? 22.421 -3.228 -34.827 1.00 90.50 463 GLN A C 1
ATOM 3765 O O . GLN A 1 463 ? 22.018 -3.303 -35.989 1.00 90.50 463 GLN A O 1
ATOM 3770 N N . LYS A 1 464 ? 22.775 -4.302 -34.113 1.00 90.81 464 LYS A N 1
ATOM 3771 C CA . LYS A 1 464 ? 22.695 -5.678 -34.614 1.00 90.81 464 LYS A CA 1
ATOM 3772 C C . LYS A 1 464 ? 21.271 -5.997 -35.075 1.00 90.81 464 LYS A C 1
ATOM 3774 O O . LYS A 1 464 ? 21.060 -6.319 -36.244 1.00 90.81 464 LYS A O 1
ATOM 3779 N N . ILE A 1 465 ? 20.286 -5.786 -34.199 1.00 90.19 465 ILE A N 1
ATOM 3780 C CA . ILE A 1 465 ? 18.868 -6.029 -34.496 1.00 90.19 465 ILE A CA 1
ATOM 3781 C C . ILE A 1 465 ? 18.382 -5.181 -35.681 1.00 90.19 465 ILE A C 1
ATOM 3783 O O . ILE A 1 465 ? 17.657 -5.678 -36.548 1.00 90.19 465 ILE A O 1
ATOM 3787 N N . CYS A 1 466 ? 18.793 -3.912 -35.770 1.00 89.00 466 CYS A N 1
ATOM 3788 C CA . CYS A 1 466 ? 18.435 -3.053 -36.900 1.00 89.00 466 CYS A CA 1
ATOM 3789 C C . CYS A 1 466 ? 19.010 -3.555 -38.228 1.00 89.00 466 CYS A C 1
ATOM 3791 O O . CYS A 1 466 ? 18.262 -3.665 -39.204 1.00 89.00 466 CYS A O 1
ATOM 3793 N N . ASN A 1 467 ? 20.295 -3.907 -38.254 1.00 87.88 467 ASN A N 1
ATOM 3794 C CA . ASN A 1 467 ? 20.998 -4.341 -39.460 1.00 87.88 467 ASN A CA 1
ATOM 3795 C C . ASN A 1 467 ? 20.500 -5.695 -39.975 1.00 87.88 467 ASN A C 1
ATOM 3797 O O . ASN A 1 467 ? 20.296 -5.866 -41.175 1.00 87.88 467 ASN A O 1
ATOM 3801 N N . GLU A 1 468 ? 20.272 -6.648 -39.075 1.00 88.88 468 GLU A N 1
ATOM 3802 C CA . GLU A 1 468 ? 19.909 -8.019 -39.445 1.00 88.88 468 GLU A CA 1
ATOM 3803 C C . GLU A 1 468 ? 18.419 -8.164 -39.761 1.00 88.88 468 GLU A C 1
ATOM 3805 O O . GLU A 1 468 ? 18.027 -8.969 -40.607 1.00 88.88 468 GLU A O 1
ATOM 3810 N N . ARG A 1 469 ? 17.565 -7.376 -39.097 1.00 85.31 469 ARG A N 1
ATOM 3811 C CA . ARG A 1 469 ? 16.109 -7.574 -39.136 1.00 85.31 469 ARG A CA 1
ATOM 3812 C C . ARG A 1 469 ? 15.340 -6.380 -39.702 1.00 85.31 469 ARG A C 1
ATOM 3814 O O . ARG A 1 469 ? 14.104 -6.400 -39.690 1.00 85.31 469 ARG A O 1
ATOM 3821 N N . GLY A 1 470 ? 16.026 -5.352 -40.200 1.00 84.25 470 GLY A N 1
ATOM 3822 C CA . GLY A 1 470 ? 15.415 -4.190 -40.852 1.00 84.25 470 GLY A CA 1
ATOM 3823 C C . GLY A 1 470 ? 14.584 -3.315 -39.910 1.00 84.25 470 GLY A C 1
ATOM 3824 O O . GLY A 1 470 ? 13.563 -2.762 -40.327 1.00 84.25 470 GLY A O 1
ATOM 3825 N N . PHE A 1 471 ? 14.966 -3.234 -38.632 1.00 87.00 471 PHE A N 1
ATOM 3826 C CA . PHE A 1 471 ? 14.410 -2.230 -37.720 1.00 87.00 471 PHE A CA 1
ATOM 3827 C C . PHE A 1 471 ? 15.019 -0.858 -38.018 1.00 87.00 471 PHE A C 1
ATOM 3829 O O . PHE A 1 471 ? 16.114 -0.740 -38.564 1.00 87.00 471 PHE A O 1
ATOM 3836 N N . VAL A 1 472 ? 14.287 0.193 -37.661 1.00 85.50 472 VAL A N 1
ATOM 3837 C CA . VAL A 1 472 ? 14.786 1.565 -37.707 1.00 85.50 472 VAL A CA 1
ATOM 3838 C C . VAL A 1 472 ? 15.314 1.924 -36.328 1.00 85.50 472 VAL A C 1
ATOM 3840 O O . VAL A 1 472 ? 14.540 1.921 -35.371 1.00 85.50 472 VAL A O 1
ATOM 3843 N N . LEU A 1 473 ? 16.595 2.279 -36.252 1.00 84.69 473 LEU A N 1
ATOM 3844 C CA . LEU A 1 473 ? 17.206 2.801 -35.035 1.00 84.69 473 LEU A CA 1
ATOM 3845 C C . LEU A 1 473 ? 16.609 4.181 -34.716 1.00 84.69 473 LEU A C 1
ATOM 3847 O O . LEU A 1 473 ? 16.676 5.105 -35.535 1.00 84.69 473 LEU A O 1
ATOM 3851 N N . LEU A 1 474 ? 15.978 4.289 -33.550 1.00 80.44 474 LEU A N 1
ATOM 3852 C CA . LEU A 1 474 ? 15.432 5.526 -32.992 1.00 80.44 474 LEU A CA 1
ATOM 3853 C C . LEU A 1 474 ? 16.215 6.018 -31.763 1.00 80.44 474 LEU A C 1
ATOM 3855 O O . LEU A 1 474 ? 15.961 7.141 -31.333 1.00 80.44 474 LEU A O 1
ATOM 3859 N N . ASP A 1 475 ? 17.175 5.227 -31.270 1.00 65.19 475 ASP A N 1
ATOM 3860 C CA . ASP A 1 475 ? 18.117 5.565 -30.194 1.00 65.19 475 ASP A CA 1
ATOM 3861 C C . ASP A 1 475 ? 18.632 7.007 -30.355 1.00 65.19 475 ASP A C 1
ATOM 3863 O O . ASP A 1 475 ? 19.143 7.412 -31.411 1.00 65.19 475 ASP A O 1
ATOM 3867 N N . ARG A 1 476 ? 18.406 7.821 -29.320 1.00 60.16 476 ARG A N 1
ATOM 3868 C CA . ARG A 1 476 ? 18.731 9.255 -29.243 1.00 60.16 476 ARG A CA 1
ATOM 3869 C C . ARG A 1 476 ? 18.149 10.132 -30.360 1.00 60.16 476 ARG A C 1
ATOM 3871 O O . ARG A 1 476 ? 18.638 11.249 -30.576 1.00 60.16 476 ARG A O 1
ATOM 3878 N N . GLN A 1 477 ? 17.060 9.727 -31.022 1.00 58.97 477 GLN A N 1
ATOM 3879 C CA . GLN A 1 477 ? 16.204 10.646 -31.787 1.00 58.97 477 GLN A CA 1
ATOM 3880 C C . GLN A 1 477 ? 15.418 11.538 -30.825 1.00 58.97 477 GLN A C 1
ATOM 3882 O O . GLN A 1 477 ? 14.239 11.345 -30.529 1.00 58.97 477 GLN A O 1
ATOM 3887 N N . LEU A 1 478 ? 16.126 12.539 -30.313 1.00 55.88 478 LEU A N 1
ATOM 3888 C CA . LEU A 1 478 ? 15.625 13.468 -29.321 1.00 55.88 478 LEU A CA 1
ATOM 3889 C C . LEU A 1 478 ? 14.659 14.463 -29.964 1.00 55.88 478 LEU A C 1
ATOM 3891 O O . LEU A 1 478 ? 15.067 15.327 -30.745 1.00 55.88 478 LEU A O 1
ATOM 3895 N N . THR A 1 479 ? 13.383 14.388 -29.594 1.00 55.00 479 THR A N 1
ATOM 3896 C CA . THR A 1 479 ? 12.409 15.406 -29.998 1.00 55.00 479 THR A CA 1
ATOM 3897 C C . THR A 1 479 ? 12.431 16.561 -29.004 1.00 55.00 479 THR A C 1
ATOM 3899 O O . THR A 1 479 ? 12.435 16.365 -27.788 1.00 55.00 479 THR A O 1
ATOM 3902 N N . LEU A 1 480 ? 12.489 17.788 -29.526 1.00 51.94 480 LEU A N 1
ATOM 3903 C CA . LEU A 1 480 ? 12.506 19.007 -28.720 1.00 51.94 480 LEU A CA 1
ATOM 3904 C C . LEU A 1 480 ? 11.093 19.334 -28.235 1.00 51.94 480 LEU A C 1
ATOM 3906 O O . LEU A 1 480 ? 10.203 19.592 -29.047 1.00 51.94 480 LEU A O 1
ATOM 3910 N N . ILE A 1 481 ? 10.909 19.398 -26.918 1.00 52.34 481 ILE A N 1
ATOM 3911 C CA . ILE A 1 481 ? 9.666 19.863 -26.300 1.00 52.34 481 ILE A CA 1
ATOM 3912 C C . ILE A 1 481 ? 9.860 21.296 -25.797 1.00 52.34 481 ILE A C 1
ATOM 3914 O O . ILE A 1 481 ? 10.869 21.641 -25.171 1.00 52.34 481 ILE A O 1
ATOM 3918 N N . GLN A 1 482 ? 8.889 22.166 -26.091 1.00 50.16 482 GLN A N 1
ATOM 3919 C CA . GLN A 1 482 ? 8.898 23.540 -25.594 1.00 50.16 482 GLN A CA 1
ATOM 3920 C C . GLN A 1 482 ? 8.681 23.563 -24.077 1.00 50.16 482 GLN A C 1
ATOM 3922 O O . GLN A 1 482 ? 7.712 23.014 -23.562 1.00 50.16 482 GLN A O 1
ATOM 3927 N N . SER A 1 483 ? 9.575 24.243 -23.356 1.00 50.47 483 SER A N 1
ATOM 3928 C CA . SER A 1 483 ? 9.382 24.524 -21.933 1.00 50.47 483 SER A CA 1
ATOM 3929 C C . SER A 1 483 ? 8.160 25.428 -21.731 1.00 50.47 483 SER A C 1
ATOM 3931 O O . SER A 1 483 ? 8.041 26.474 -22.370 1.00 50.47 483 SER A O 1
ATOM 3933 N N . LEU A 1 484 ? 7.307 25.077 -20.764 1.00 48.78 484 LEU A N 1
ATOM 3934 C CA . LEU A 1 484 ? 6.129 25.859 -20.359 1.00 48.78 484 LEU A CA 1
ATOM 3935 C C . LEU A 1 484 ? 6.486 27.267 -19.838 1.00 48.78 484 LEU A C 1
ATOM 3937 O O . LEU A 1 484 ? 5.666 28.183 -19.890 1.00 48.78 484 LEU A O 1
ATOM 3941 N N . LYS A 1 485 ? 7.722 27.482 -19.364 1.00 44.97 485 LYS A N 1
ATOM 3942 C CA . LYS A 1 485 ? 8.227 28.811 -18.987 1.00 44.97 485 LYS A CA 1
ATOM 3943 C C . LYS A 1 485 ? 8.881 29.487 -20.194 1.00 44.97 485 LYS A C 1
ATOM 3945 O O . LYS A 1 485 ? 9.928 29.028 -20.663 1.00 44.97 485 LYS A O 1
ATOM 3950 N N . LYS A 1 486 ? 8.315 30.618 -20.644 1.00 43.12 486 LYS A N 1
ATOM 3951 C CA . LYS A 1 486 ? 8.981 31.534 -21.590 1.00 43.12 486 LYS A CA 1
ATOM 3952 C C . LYS A 1 486 ? 10.365 31.887 -21.019 1.00 43.12 486 LYS A C 1
ATOM 3954 O O . LYS A 1 486 ? 10.433 32.425 -19.919 1.00 43.12 486 LYS A O 1
ATOM 3959 N N . LYS A 1 487 ? 11.433 31.599 -21.778 1.00 47.00 487 LYS A N 1
ATOM 3960 C CA . LYS A 1 487 ? 12.875 31.762 -21.453 1.00 47.00 487 LYS A CA 1
ATOM 3961 C C . LYS A 1 487 ? 13.617 30.588 -20.773 1.00 47.00 487 LYS A C 1
ATOM 3963 O O . LYS A 1 487 ? 14.759 30.788 -20.375 1.00 47.00 487 LYS A O 1
ATOM 3968 N N . LYS A 1 488 ? 13.061 29.371 -20.676 1.00 45.94 488 LYS A N 1
ATOM 3969 C CA . LYS A 1 488 ? 13.862 28.163 -20.352 1.00 45.94 488 LYS A CA 1
ATOM 3970 C C . LYS A 1 488 ? 14.179 27.339 -21.607 1.00 45.94 488 LYS A C 1
ATOM 3972 O O . LYS A 1 488 ? 13.378 27.315 -22.540 1.00 45.94 488 LYS A O 1
ATOM 3977 N N . ASN A 1 489 ? 15.341 26.679 -21.608 1.00 46.41 489 ASN A N 1
ATOM 3978 C CA . ASN A 1 489 ? 15.782 25.805 -22.697 1.00 46.41 489 ASN A CA 1
ATOM 3979 C C . ASN A 1 489 ? 14.753 24.693 -22.955 1.00 46.41 489 ASN A C 1
ATOM 3981 O O . ASN A 1 489 ? 14.154 24.162 -22.019 1.00 46.41 489 ASN A O 1
ATOM 3985 N N . GLN A 1 490 ? 14.551 24.364 -24.232 1.00 51.16 490 GLN A N 1
ATOM 3986 C CA . GLN A 1 490 ? 13.799 23.180 -24.649 1.00 51.16 490 GLN A CA 1
ATOM 3987 C C . GLN A 1 490 ? 14.470 21.934 -24.066 1.00 51.16 490 GLN A C 1
ATOM 3989 O O . GLN A 1 490 ? 15.701 21.863 -24.037 1.00 51.16 490 GLN A O 1
ATOM 3994 N N . TYR A 1 491 ? 13.677 20.970 -23.607 1.00 52.47 491 TYR A N 1
ATOM 3995 C CA . TYR A 1 491 ? 14.207 19.688 -23.151 1.00 52.47 491 TYR A CA 1
ATOM 3996 C C . TYR A 1 491 ? 13.997 18.627 -24.232 1.00 52.47 491 TYR A C 1
ATOM 3998 O O . TYR A 1 491 ? 13.115 18.743 -25.087 1.00 52.47 491 TYR A O 1
ATOM 4006 N N . ARG A 1 492 ? 14.902 17.654 -24.244 1.00 57.66 492 ARG A N 1
ATOM 4007 C CA . ARG A 1 492 ? 15.025 16.621 -25.269 1.00 57.66 492 ARG A CA 1
ATOM 4008 C C . ARG A 1 492 ? 14.463 15.323 -24.708 1.00 57.66 492 ARG A C 1
ATOM 4010 O O . ARG A 1 492 ? 14.923 14.900 -23.654 1.00 57.66 492 ARG A O 1
ATOM 4017 N N . VAL A 1 493 ? 13.494 14.730 -25.398 1.00 59.97 493 VAL A N 1
ATOM 4018 C CA . VAL A 1 493 ? 12.899 13.444 -25.010 1.00 59.97 493 VAL A CA 1
ATOM 4019 C C . VAL A 1 493 ? 13.241 12.392 -26.051 1.00 59.97 493 VAL A C 1
ATOM 4021 O O . VAL A 1 493 ? 13.078 12.628 -27.251 1.00 59.97 493 VAL A O 1
ATOM 4024 N N . GLU A 1 494 ? 13.742 11.261 -25.575 1.00 70.69 494 GLU A N 1
ATOM 4025 C CA . GLU A 1 494 ? 13.994 10.059 -26.359 1.00 70.69 494 GLU A CA 1
ATOM 4026 C C . GLU A 1 494 ? 12.696 9.275 -26.540 1.00 70.69 494 GLU A C 1
ATOM 4028 O O . GLU A 1 494 ? 11.973 9.045 -25.578 1.00 70.69 494 GLU A O 1
ATOM 4033 N N . ILE A 1 495 ? 12.369 8.924 -27.786 1.00 77.12 495 ILE A N 1
ATOM 4034 C CA . ILE A 1 495 ? 11.071 8.325 -28.122 1.00 77.12 495 ILE A CA 1
ATOM 4035 C C . ILE A 1 495 ? 11.064 6.812 -27.874 1.00 77.12 495 ILE A C 1
ATOM 4037 O O . ILE A 1 495 ? 10.104 6.272 -27.333 1.00 77.12 495 ILE A O 1
ATOM 4041 N N . ALA A 1 496 ? 12.089 6.118 -28.350 1.00 82.88 496 ALA A N 1
ATOM 4042 C CA . ALA A 1 496 ? 12.250 4.671 -28.271 1.00 82.88 496 ALA A CA 1
ATOM 4043 C C . ALA A 1 496 ? 13.655 4.326 -28.775 1.00 82.88 496 ALA A C 1
ATOM 4045 O O . ALA A 1 496 ? 14.265 5.135 -29.475 1.00 82.88 496 ALA A O 1
ATOM 4046 N N . ASP A 1 497 ? 14.110 3.106 -28.522 1.00 87.88 497 ASP A N 1
ATOM 4047 C CA . ASP A 1 497 ? 15.385 2.611 -29.037 1.00 87.88 497 ASP A CA 1
ATOM 4048 C C . ASP A 1 497 ? 15.270 2.172 -30.497 1.00 87.88 497 ASP A C 1
ATOM 4050 O O . ASP A 1 497 ? 16.083 2.540 -31.348 1.00 87.88 497 ASP A O 1
ATOM 4054 N N . ILE A 1 498 ? 14.224 1.404 -30.818 1.00 92.06 498 ILE A N 1
ATOM 4055 C CA . ILE A 1 498 ? 14.009 0.849 -32.158 1.00 92.06 498 ILE A CA 1
ATOM 4056 C C . ILE A 1 498 ? 12.529 0.881 -32.560 1.00 92.06 498 ILE A C 1
ATOM 4058 O O . ILE A 1 498 ? 11.616 0.884 -31.732 1.00 92.06 498 ILE A O 1
ATOM 4062 N N . PHE A 1 499 ? 12.280 0.905 -33.871 1.00 91.62 499 PHE A N 1
ATOM 4063 C CA . PHE A 1 499 ? 10.934 0.902 -34.446 1.00 91.62 499 PHE A CA 1
ATOM 4064 C C . PHE A 1 499 ? 10.824 0.010 -35.674 1.00 91.62 499 PHE A C 1
ATOM 4066 O O . PHE A 1 499 ? 11.657 0.076 -36.582 1.00 91.62 499 PHE A O 1
ATOM 4073 N N . LYS A 1 500 ? 9.722 -0.737 -35.779 1.00 91.88 500 LYS A N 1
ATOM 4074 C CA . LYS A 1 500 ? 9.395 -1.512 -36.982 1.00 91.88 500 LYS A CA 1
ATOM 4075 C C . LYS A 1 500 ? 7.895 -1.682 -37.143 1.00 91.88 500 LYS A C 1
ATOM 4077 O O . LYS A 1 500 ? 7.196 -2.006 -36.199 1.00 91.88 500 LYS A O 1
ATOM 4082 N N . SER A 1 501 ? 7.384 -1.469 -38.354 1.00 89.75 501 SER A N 1
ATOM 4083 C CA . SER A 1 501 ? 6.000 -1.818 -38.729 1.00 89.75 501 SER A CA 1
ATOM 4084 C C . SER A 1 501 ? 4.888 -1.317 -37.783 1.00 89.75 501 SER A C 1
ATOM 4086 O O . SER A 1 501 ? 3.838 -1.946 -37.665 1.00 89.75 501 SER A O 1
ATOM 4088 N N . GLY A 1 502 ? 5.083 -0.161 -37.140 1.00 91.62 502 GLY A N 1
ATOM 4089 C CA . GLY A 1 502 ? 4.122 0.412 -36.190 1.00 91.62 502 GLY A CA 1
ATOM 4090 C C . GLY A 1 502 ? 4.279 -0.066 -34.745 1.00 91.62 502 GLY A C 1
ATOM 4091 O O . GLY A 1 502 ? 3.391 0.174 -33.930 1.00 91.62 502 GLY A O 1
ATOM 4092 N N . GLU A 1 503 ? 5.388 -0.717 -34.428 1.00 95.19 503 GLU A N 1
ATOM 4093 C CA . GLU A 1 503 ? 5.805 -1.099 -33.087 1.00 95.19 503 GLU A CA 1
ATOM 4094 C C . GLU A 1 503 ? 6.956 -0.198 -32.632 1.00 95.19 503 GLU A C 1
ATOM 4096 O O . GLU A 1 503 ? 7.955 -0.069 -33.345 1.00 95.19 503 GLU A O 1
ATOM 4101 N N . ILE A 1 504 ? 6.788 0.447 -31.477 1.00 94.50 504 ILE A N 1
ATOM 4102 C CA . ILE A 1 504 ? 7.863 1.153 -30.764 1.00 94.50 504 ILE A CA 1
ATOM 4103 C C . ILE A 1 504 ? 8.393 0.247 -29.656 1.00 94.50 504 ILE A C 1
ATOM 4105 O O . ILE A 1 504 ? 7.595 -0.386 -28.963 1.00 94.50 504 ILE A O 1
ATOM 4109 N N . ILE A 1 505 ? 9.714 0.172 -29.507 1.00 95.19 505 ILE A N 1
ATOM 4110 C CA . ILE A 1 505 ? 10.354 -0.743 -28.560 1.00 95.19 505 ILE A CA 1
ATOM 4111 C C . ILE A 1 505 ? 11.381 0.018 -27.726 1.00 95.19 505 ILE A C 1
ATOM 4113 O O . ILE A 1 505 ? 12.255 0.682 -28.288 1.00 95.19 505 ILE A O 1
ATOM 4117 N N . SER A 1 506 ? 11.265 -0.112 -26.407 1.00 95.38 506 SER A N 1
ATOM 4118 C CA . SER A 1 506 ? 12.253 0.368 -25.437 1.00 95.38 506 SER A CA 1
ATOM 4119 C C . SER A 1 506 ? 13.094 -0.811 -24.949 1.00 95.38 506 SER A C 1
ATOM 4121 O O . SER A 1 506 ? 12.546 -1.773 -24.402 1.00 95.38 506 SER A O 1
ATOM 4123 N N . VAL A 1 507 ? 14.401 -0.764 -25.179 1.00 94.75 507 VAL A N 1
ATOM 4124 C CA . VAL A 1 507 ? 15.352 -1.853 -24.944 1.00 94.75 507 VAL A CA 1
ATOM 4125 C C . VAL A 1 507 ? 16.173 -1.545 -23.699 1.00 94.75 507 VAL A C 1
ATOM 4127 O O . VAL A 1 507 ? 16.714 -0.453 -23.560 1.00 94.75 507 VAL A O 1
ATOM 4130 N N . LYS A 1 508 ? 16.317 -2.524 -22.804 1.00 95.00 508 LYS A N 1
ATOM 4131 C CA . LYS A 1 508 ? 17.163 -2.379 -21.621 1.00 95.00 508 LYS A CA 1
ATOM 4132 C C . LYS A 1 508 ? 17.954 -3.639 -21.324 1.00 95.00 508 LYS A C 1
ATOM 4134 O O . LYS A 1 508 ? 17.400 -4.736 -21.289 1.00 95.00 508 LYS A O 1
ATOM 4139 N N . ILE A 1 509 ? 19.248 -3.450 -21.076 1.00 93.38 509 ILE A N 1
ATOM 4140 C CA . ILE A 1 509 ? 20.180 -4.506 -20.676 1.00 93.38 509 ILE A CA 1
ATOM 4141 C C . ILE A 1 509 ? 20.644 -4.172 -19.264 1.00 93.38 509 ILE A C 1
ATOM 4143 O O . ILE A 1 509 ? 21.466 -3.274 -19.080 1.00 93.38 509 ILE A O 1
ATOM 4147 N N . SER A 1 510 ? 20.054 -4.821 -18.264 1.00 89.00 510 SER A N 1
ATOM 4148 C CA . SER A 1 510 ? 20.381 -4.591 -16.856 1.00 89.00 510 SER A CA 1
ATOM 4149 C C . SER A 1 510 ? 19.747 -5.655 -15.970 1.00 89.00 510 SER A C 1
ATOM 4151 O O . SER A 1 510 ? 18.641 -6.109 -16.243 1.00 89.00 510 SER A O 1
ATOM 4153 N N . GLU A 1 511 ? 20.406 -5.956 -14.856 1.00 81.00 511 GLU A N 1
ATOM 4154 C CA . GLU A 1 511 ? 19.833 -6.716 -13.739 1.00 81.00 511 GLU A CA 1
ATOM 4155 C C . GLU A 1 511 ? 19.312 -5.812 -12.615 1.00 81.00 511 GLU A C 1
ATOM 4157 O O . GLU A 1 511 ? 18.717 -6.280 -11.645 1.00 81.00 511 GLU A O 1
ATOM 4162 N N . THR A 1 512 ? 19.529 -4.498 -12.716 1.00 86.38 512 THR A N 1
ATOM 4163 C CA . THR A 1 512 ? 19.190 -3.569 -11.638 1.00 86.38 512 THR A CA 1
ATOM 4164 C C . THR A 1 512 ? 17.733 -3.123 -11.748 1.00 86.38 512 THR A C 1
ATOM 4166 O O . THR A 1 512 ? 17.364 -2.434 -12.701 1.00 86.38 512 THR A O 1
ATOM 4169 N N . ASN A 1 513 ? 16.925 -3.422 -10.722 1.00 85.38 513 ASN A N 1
ATOM 4170 C CA . ASN A 1 513 ? 15.513 -3.016 -10.617 1.00 85.38 513 ASN A CA 1
ATOM 4171 C C . ASN A 1 513 ? 15.265 -1.553 -11.017 1.00 85.38 513 ASN A C 1
ATOM 4173 O O . ASN A 1 513 ? 14.366 -1.266 -11.803 1.00 85.38 513 ASN A O 1
ATOM 4177 N N . SER A 1 514 ? 16.064 -0.619 -10.493 1.00 84.12 514 SER A N 1
ATOM 4178 C CA . SER A 1 514 ? 15.885 0.817 -10.741 1.00 84.12 514 SER A CA 1
ATOM 4179 C C . SER A 1 514 ? 16.084 1.196 -12.210 1.00 84.12 514 SER A C 1
ATOM 4181 O O . SER A 1 514 ? 15.340 2.022 -12.735 1.00 84.12 514 SER A O 1
ATOM 4183 N N . GLU A 1 515 ? 17.040 0.573 -12.896 1.00 90.06 515 GLU A N 1
ATOM 4184 C CA . GLU A 1 515 ? 17.308 0.816 -14.313 1.00 90.06 515 GLU A CA 1
ATOM 4185 C C . GLU A 1 515 ? 16.226 0.213 -15.217 1.00 90.06 515 GLU A C 1
ATOM 4187 O O . GLU A 1 515 ? 15.830 0.827 -16.210 1.00 90.06 515 GLU A O 1
ATOM 4192 N N . LEU A 1 516 ? 15.725 -0.971 -14.857 1.00 93.44 516 LEU A N 1
ATOM 4193 C CA . LEU A 1 516 ? 14.618 -1.626 -15.548 1.00 93.44 516 LEU A CA 1
ATOM 4194 C C . LEU A 1 516 ? 13.320 -0.819 -15.412 1.00 93.44 516 LEU A C 1
ATOM 4196 O O . LEU A 1 516 ? 12.664 -0.535 -16.415 1.00 93.44 516 LEU A O 1
ATOM 4200 N N . ILE A 1 517 ? 12.981 -0.388 -14.192 1.00 91.94 517 ILE A N 1
ATOM 4201 C CA . ILE A 1 517 ? 11.818 0.472 -13.919 1.00 91.94 517 ILE A CA 1
ATOM 4202 C C . ILE A 1 517 ? 11.947 1.800 -14.669 1.00 91.94 517 ILE A C 1
ATOM 4204 O O . ILE A 1 517 ? 10.981 2.260 -15.274 1.00 91.94 517 ILE A O 1
ATOM 4208 N N . TYR A 1 518 ? 13.141 2.394 -14.701 1.00 90.94 518 TYR A N 1
ATOM 4209 C CA . TYR A 1 518 ? 13.380 3.626 -15.448 1.00 90.94 518 TYR A CA 1
ATOM 4210 C C . TYR A 1 518 ? 13.068 3.477 -16.948 1.00 90.94 518 TYR A C 1
ATOM 4212 O O . TYR A 1 518 ? 12.389 4.333 -17.513 1.00 90.94 518 TYR A O 1
ATOM 4220 N N . ASN A 1 519 ? 13.476 2.371 -17.581 1.00 94.31 519 ASN A N 1
ATOM 4221 C CA . ASN A 1 519 ? 13.134 2.079 -18.980 1.00 94.31 519 ASN A CA 1
ATOM 4222 C C . ASN A 1 519 ? 11.617 1.926 -19.202 1.00 94.31 519 ASN A C 1
ATOM 4224 O O . ASN A 1 519 ? 11.071 2.392 -20.204 1.00 94.31 519 ASN A O 1
ATOM 4228 N N . ILE A 1 520 ? 10.919 1.298 -18.252 1.00 95.69 520 ILE A N 1
ATOM 4229 C CA . ILE A 1 520 ? 9.458 1.159 -18.295 1.00 95.69 520 ILE A CA 1
ATOM 4230 C C . ILE A 1 520 ? 8.786 2.538 -18.266 1.00 95.69 520 ILE A C 1
ATOM 4232 O O . ILE A 1 520 ? 7.897 2.811 -19.078 1.00 95.69 520 ILE A O 1
ATOM 4236 N N . GLU A 1 521 ? 9.226 3.423 -17.370 1.00 92.69 521 GLU A N 1
ATOM 4237 C CA . GLU A 1 521 ? 8.696 4.785 -17.264 1.00 92.69 521 GLU A CA 1
ATOM 4238 C C . GLU A 1 521 ? 8.994 5.622 -18.517 1.00 92.69 521 GLU A C 1
ATOM 4240 O O . GLU A 1 521 ? 8.091 6.275 -19.039 1.00 92.69 521 GLU A O 1
ATOM 4245 N N . GLN A 1 522 ? 10.194 5.510 -19.098 1.00 90.19 522 GLN A N 1
ATOM 4246 C CA . GLN A 1 522 ? 10.503 6.144 -20.387 1.00 90.19 522 GLN A CA 1
ATOM 4247 C C . GLN A 1 522 ? 9.577 5.663 -21.516 1.00 90.19 522 GLN A C 1
ATOM 4249 O O . GLN A 1 522 ? 9.095 6.466 -22.318 1.00 90.19 522 GLN A O 1
ATOM 4254 N N . SER A 1 523 ? 9.281 4.361 -21.569 1.00 94.69 523 SER A N 1
ATOM 4255 C CA . SER A 1 523 ? 8.344 3.800 -22.549 1.00 94.69 523 SER A CA 1
ATOM 4256 C C . SER A 1 523 ? 6.934 4.383 -22.386 1.00 94.69 523 SER A C 1
ATOM 4258 O O . SER A 1 523 ? 6.296 4.771 -23.372 1.00 94.69 523 SER A O 1
ATOM 4260 N N . LYS A 1 524 ? 6.453 4.499 -21.138 1.00 94.31 524 LYS A N 1
ATOM 4261 C CA . LYS A 1 524 ? 5.152 5.108 -20.810 1.00 94.31 524 LYS A CA 1
ATOM 4262 C C . LYS A 1 524 ? 5.083 6.562 -21.267 1.00 94.31 524 LYS A C 1
ATOM 4264 O O . LYS A 1 524 ? 4.148 6.918 -21.991 1.00 94.31 524 LYS A O 1
ATOM 4269 N N . ASP A 1 525 ? 6.081 7.363 -20.899 1.00 90.88 525 ASP A N 1
ATOM 4270 C CA . ASP A 1 525 ? 6.164 8.781 -21.255 1.00 90.88 525 ASP A CA 1
ATOM 4271 C C . ASP A 1 525 ? 6.113 8.970 -22.773 1.00 90.88 525 ASP A C 1
ATOM 4273 O O . ASP A 1 525 ? 5.330 9.770 -23.293 1.00 90.88 525 ASP A O 1
ATOM 4277 N N . SER A 1 526 ? 6.884 8.176 -23.513 1.00 89.69 526 SER A N 1
ATOM 4278 C CA . SER A 1 526 ? 6.911 8.229 -24.972 1.00 89.69 526 SER A CA 1
ATOM 4279 C C . SER A 1 526 ? 5.571 7.867 -25.606 1.00 89.69 526 SER A C 1
ATOM 4281 O O . SER A 1 526 ? 5.081 8.601 -26.471 1.00 89.69 526 SER A O 1
ATOM 4283 N N . VAL A 1 527 ? 4.927 6.780 -25.165 1.00 92.44 527 VAL A N 1
ATOM 4284 C CA . VAL A 1 527 ? 3.583 6.399 -25.639 1.00 92.44 527 VAL A CA 1
ATOM 4285 C C . VAL A 1 527 ? 2.585 7.531 -25.399 1.00 92.44 527 VAL A C 1
ATOM 4287 O O . VAL A 1 527 ? 1.834 7.900 -26.310 1.00 92.44 527 VAL A O 1
ATOM 4290 N N . GLU A 1 528 ? 2.589 8.104 -24.196 1.00 91.56 528 GLU A N 1
ATOM 4291 C CA . GLU A 1 528 ? 1.682 9.178 -23.810 1.00 91.56 528 GLU A CA 1
ATOM 4292 C C . GLU A 1 528 ? 1.906 10.441 -24.651 1.00 91.56 528 GLU A C 1
ATOM 4294 O O . GLU A 1 528 ? 0.954 10.981 -25.226 1.00 91.56 528 GLU A O 1
ATOM 4299 N N . LEU A 1 529 ? 3.158 10.884 -24.792 1.00 89.31 529 LEU A N 1
ATOM 4300 C CA . LEU A 1 529 ? 3.520 12.074 -25.562 1.00 89.31 529 LEU A CA 1
ATOM 4301 C C . LEU A 1 529 ? 3.133 11.948 -27.041 1.00 89.31 529 LEU A C 1
ATOM 4303 O O . LEU A 1 529 ? 2.633 12.916 -27.627 1.00 89.31 529 LEU A O 1
ATOM 4307 N N . ILE A 1 530 ? 3.315 10.769 -27.643 1.00 88.56 530 ILE A N 1
ATOM 4308 C CA . ILE A 1 530 ? 2.936 10.518 -29.041 1.00 88.56 530 ILE A CA 1
ATOM 4309 C C . ILE A 1 530 ? 1.415 10.483 -29.188 1.00 88.56 530 ILE A C 1
ATOM 4311 O O . ILE A 1 530 ? 0.855 11.159 -30.055 1.00 88.56 530 ILE A O 1
ATOM 4315 N N . LYS A 1 531 ? 0.717 9.713 -28.345 1.00 90.38 531 LYS A N 1
ATOM 4316 C CA . LYS A 1 531 ? -0.740 9.529 -28.458 1.00 90.38 531 LYS A CA 1
ATOM 4317 C C . LYS A 1 531 ? -1.514 10.805 -28.157 1.00 90.38 531 LYS A C 1
ATOM 4319 O O . LYS A 1 531 ? -2.542 11.050 -28.789 1.00 90.38 531 LYS A O 1
ATOM 4324 N N . ARG A 1 532 ? -0.988 11.658 -27.276 1.00 88.75 532 ARG A N 1
ATOM 4325 C CA . ARG A 1 532 ? -1.530 12.998 -27.002 1.00 88.75 532 ARG A CA 1
ATOM 4326 C C . ARG A 1 532 ? -1.112 14.054 -28.027 1.00 88.75 532 ARG A C 1
ATOM 4328 O O . ARG A 1 532 ? -1.569 15.189 -27.932 1.00 88.75 532 ARG A O 1
ATOM 4335 N N . LYS A 1 533 ? -0.303 13.689 -29.032 1.00 84.88 533 LYS A N 1
ATOM 4336 C CA . LYS A 1 533 ? 0.225 14.586 -30.078 1.00 84.88 533 LYS A CA 1
ATOM 4337 C C . LYS A 1 533 ? 1.051 15.752 -29.517 1.00 84.88 533 LYS A C 1
ATOM 4339 O O . LYS A 1 533 ? 1.147 16.801 -30.151 1.00 84.88 533 LYS A O 1
ATOM 4344 N N . THR A 1 534 ? 1.647 15.567 -28.339 1.00 83.25 534 THR A N 1
ATOM 4345 C CA . THR A 1 534 ? 2.557 16.540 -27.717 1.00 83.25 534 THR A CA 1
ATOM 4346 C C . THR A 1 534 ? 3.888 16.583 -28.461 1.00 83.25 534 THR A C 1
ATOM 4348 O O . THR A 1 534 ? 4.486 17.649 -28.601 1.00 83.25 534 THR A O 1
ATOM 4351 N N . ILE A 1 535 ? 4.329 15.434 -28.982 1.00 80.75 535 ILE A N 1
ATOM 4352 C CA . ILE A 1 535 ? 5.478 15.330 -29.882 1.00 80.75 535 ILE A CA 1
ATOM 4353 C C . ILE A 1 535 ? 5.030 14.910 -31.279 1.00 80.75 535 ILE A C 1
ATOM 4355 O O . ILE A 1 535 ? 4.089 14.130 -31.448 1.00 80.75 535 ILE A O 1
ATOM 4359 N N . LYS A 1 536 ? 5.708 15.440 -32.300 1.00 74.62 536 LYS A N 1
ATOM 4360 C CA . LYS A 1 536 ? 5.455 15.060 -33.687 1.00 74.62 536 LYS A CA 1
ATOM 4361 C C . LYS A 1 536 ? 6.106 13.704 -33.949 1.00 74.62 536 LYS A C 1
ATOM 4363 O O . LYS A 1 536 ? 7.327 13.595 -33.938 1.00 74.62 536 LYS A O 1
ATOM 4368 N N . PHE A 1 537 ? 5.285 12.697 -34.215 1.00 81.88 537 PHE A N 1
ATOM 4369 C CA . PHE A 1 537 ? 5.735 11.377 -34.632 1.00 81.88 537 PHE A CA 1
ATOM 4370 C C . PHE A 1 537 ? 4.974 10.977 -35.895 1.00 81.88 537 PHE A C 1
ATOM 4372 O O . PHE A 1 537 ? 3.777 10.705 -35.857 1.00 81.88 537 PHE A O 1
ATOM 4379 N N . ASP A 1 538 ? 5.670 10.987 -37.031 1.00 78.69 538 ASP A N 1
ATOM 4380 C CA . ASP A 1 538 ? 5.057 10.854 -38.361 1.00 78.69 538 ASP A CA 1
ATOM 4381 C C . ASP A 1 538 ? 4.687 9.403 -38.728 1.00 78.69 538 ASP A C 1
ATOM 4383 O O . ASP A 1 538 ? 4.206 9.134 -39.829 1.00 78.69 538 ASP A O 1
ATOM 4387 N N . LYS A 1 539 ? 4.895 8.448 -37.812 1.00 83.00 539 LYS A N 1
ATOM 4388 C CA . LYS A 1 539 ? 4.601 7.025 -38.017 1.00 83.00 539 LYS A CA 1
ATOM 4389 C C . LYS A 1 539 ? 3.406 6.594 -37.165 1.00 83.00 539 LYS A C 1
ATOM 4391 O O . LYS A 1 539 ? 3.264 6.997 -36.015 1.00 83.00 539 LYS A O 1
ATOM 4396 N N . SER A 1 540 ? 2.543 5.732 -37.702 1.00 86.31 540 SER A N 1
ATOM 4397 C CA . SER A 1 540 ? 1.418 5.175 -36.939 1.00 86.31 540 SER A CA 1
ATOM 4398 C C . SER A 1 540 ? 1.892 4.100 -35.961 1.00 86.31 540 SER A C 1
ATOM 4400 O O . SER A 1 540 ? 2.585 3.176 -36.386 1.00 86.31 540 SER A O 1
ATOM 4402 N N . ILE A 1 541 ? 1.451 4.161 -34.704 1.00 92.94 541 ILE A N 1
ATOM 4403 C CA . ILE A 1 541 ? 1.776 3.162 -33.674 1.00 92.94 541 ILE A CA 1
ATOM 4404 C C . ILE A 1 541 ? 0.558 2.283 -33.381 1.00 92.94 541 ILE A C 1
ATOM 4406 O O . ILE A 1 541 ? -0.534 2.798 -33.110 1.00 92.94 541 ILE A O 1
ATOM 4410 N N . LYS A 1 542 ? 0.778 0.966 -33.415 1.00 96.06 542 LYS A N 1
ATOM 4411 C CA . LYS A 1 542 ? -0.177 -0.112 -33.114 1.00 96.06 542 LYS A CA 1
ATOM 4412 C C . LYS A 1 542 ? 0.251 -0.955 -31.908 1.00 96.06 542 LYS A C 1
ATOM 4414 O O . LYS A 1 542 ? -0.613 -1.447 -31.188 1.00 96.06 542 LYS A O 1
ATOM 4419 N N . THR A 1 543 ? 1.556 -1.064 -31.670 1.00 97.19 543 THR A N 1
ATOM 4420 C CA . THR A 1 543 ? 2.143 -1.877 -30.599 1.00 97.19 543 THR A CA 1
ATOM 4421 C C . THR A 1 543 ? 3.164 -1.042 -29.836 1.00 97.19 543 THR A C 1
ATOM 4423 O O . THR A 1 543 ? 3.893 -0.254 -30.445 1.00 97.19 543 THR A O 1
ATOM 4426 N N . ALA A 1 544 ? 3.204 -1.203 -28.519 1.00 97.25 544 ALA A N 1
ATOM 4427 C CA . ALA A 1 544 ? 4.297 -0.711 -27.693 1.00 97.25 544 ALA A CA 1
ATOM 4428 C C . ALA A 1 544 ? 4.925 -1.902 -26.981 1.00 97.25 544 ALA A C 1
ATOM 4430 O O . ALA A 1 544 ? 4.198 -2.757 -26.461 1.00 97.25 544 ALA A O 1
ATOM 4431 N N . SER A 1 545 ? 6.253 -1.938 -26.969 1.00 97.69 545 SER A N 1
ATOM 4432 C CA . SER A 1 545 ? 6.984 -3.094 -26.480 1.00 97.69 545 SER A CA 1
ATOM 4433 C C . SER A 1 545 ? 8.142 -2.714 -25.577 1.00 97.69 545 SER A C 1
ATOM 4435 O O . SER A 1 545 ? 8.786 -1.681 -25.757 1.00 97.69 545 SER A O 1
ATOM 4437 N N . LEU A 1 546 ? 8.414 -3.593 -24.624 1.00 97.69 546 LEU A N 1
ATOM 4438 C CA . LEU A 1 546 ? 9.624 -3.573 -23.813 1.00 97.69 546 LEU A CA 1
ATOM 4439 C C . LEU A 1 546 ? 10.496 -4.739 -24.264 1.00 97.69 546 LEU A C 1
ATOM 4441 O O . LEU A 1 546 ? 9.973 -5.823 -24.515 1.00 97.69 546 LEU A O 1
ATOM 4445 N N . TRP A 1 547 ? 11.800 -4.532 -24.382 1.00 97.06 547 TRP A N 1
ATOM 4446 C CA . TRP A 1 547 ? 12.752 -5.608 -24.632 1.00 97.06 547 TRP A CA 1
ATOM 4447 C C . TRP A 1 547 ? 13.768 -5.631 -23.507 1.00 97.06 547 TRP A C 1
ATOM 4449 O O . TRP A 1 547 ? 14.579 -4.716 -23.378 1.00 97.06 547 TRP A O 1
ATOM 4459 N N . PHE A 1 548 ? 13.709 -6.673 -22.690 1.00 96.75 548 PHE A N 1
ATOM 4460 C CA . PHE A 1 548 ? 14.650 -6.871 -21.600 1.00 96.75 548 PHE A CA 1
ATOM 4461 C C . PHE A 1 548 ? 15.680 -7.928 -21.974 1.00 96.75 548 PHE A C 1
ATOM 4463 O O . PHE A 1 548 ? 15.338 -8.974 -22.528 1.00 96.75 548 PHE A O 1
ATOM 4470 N N . VAL A 1 549 ? 16.940 -7.641 -21.669 1.00 95.19 549 VAL A N 1
ATOM 4471 C CA . VAL A 1 549 ? 18.030 -8.608 -21.772 1.00 95.19 549 VAL A CA 1
ATOM 4472 C C . VAL A 1 549 ? 18.545 -8.877 -20.363 1.00 95.19 549 VAL A C 1
ATOM 4474 O O . VAL A 1 549 ? 19.108 -7.971 -19.746 1.00 95.19 549 VAL A O 1
ATOM 4477 N N . PHE A 1 550 ? 18.324 -10.098 -19.875 1.00 93.88 550 PHE A N 1
ATOM 4478 C CA . PHE A 1 550 ? 18.672 -10.523 -18.516 1.00 93.88 550 PHE A CA 1
ATOM 4479 C C . PHE A 1 550 ? 19.871 -11.479 -18.517 1.00 93.88 550 PHE A C 1
ATOM 4481 O O . PHE A 1 550 ? 19.986 -12.327 -19.392 1.00 93.88 550 PHE A O 1
ATOM 4488 N N . GLU A 1 551 ? 20.738 -11.418 -17.517 1.00 90.12 551 GLU A N 1
ATOM 4489 C CA . GLU A 1 551 ? 21.768 -12.418 -17.212 1.00 90.12 551 GLU A CA 1
ATOM 4490 C C . GLU A 1 551 ? 21.140 -13.757 -16.757 1.00 90.12 551 GLU A C 1
ATOM 4492 O O . GLU A 1 551 ? 21.670 -14.840 -17.036 1.00 90.12 551 GLU A O 1
ATOM 4497 N N . GLY A 1 552 ? 19.979 -13.703 -16.090 1.00 85.75 552 GLY A N 1
ATOM 4498 C CA . GLY A 1 552 ? 19.214 -14.875 -15.643 1.00 85.75 552 GLY A CA 1
ATOM 4499 C C . GLY A 1 552 ? 18.462 -15.624 -16.760 1.00 85.75 552 GLY A C 1
ATOM 4500 O O . GLY A 1 552 ? 18.187 -15.080 -17.825 1.00 85.75 552 GLY A O 1
ATOM 4501 N N . ASP A 1 553 ? 18.084 -16.890 -16.518 1.00 86.75 553 ASP A N 1
ATOM 4502 C CA . ASP A 1 553 ? 17.155 -17.638 -17.398 1.00 86.75 553 ASP A CA 1
ATOM 4503 C C . ASP A 1 553 ? 15.706 -17.233 -17.079 1.00 86.75 553 ASP A C 1
ATOM 4505 O O . ASP A 1 553 ? 15.002 -17.916 -16.337 1.00 86.75 553 ASP A O 1
ATOM 4509 N N . ILE A 1 554 ? 15.296 -16.075 -17.600 1.00 91.00 554 ILE A N 1
ATOM 4510 C CA . ILE A 1 554 ? 13.937 -15.536 -17.484 1.00 91.00 554 ILE A CA 1
ATOM 4511 C C . ILE A 1 554 ? 13.153 -15.920 -18.740 1.00 91.00 554 ILE A C 1
ATOM 4513 O O . ILE A 1 554 ? 13.568 -15.605 -19.855 1.00 91.00 554 ILE A O 1
ATOM 4517 N N . ARG A 1 555 ? 12.002 -16.582 -18.577 1.00 88.56 555 ARG A N 1
ATOM 4518 C CA . ARG A 1 555 ? 11.138 -16.986 -19.707 1.00 88.56 555 ARG A CA 1
ATOM 4519 C C . ARG A 1 555 ? 9.780 -16.310 -19.680 1.00 88.56 555 ARG A C 1
ATOM 4521 O O . ARG A 1 555 ? 9.161 -16.120 -20.721 1.00 88.56 555 ARG A O 1
ATOM 4528 N N . ASN A 1 556 ? 9.332 -15.922 -18.499 1.00 90.56 556 ASN A N 1
ATOM 4529 C CA . ASN A 1 556 ? 8.173 -15.080 -18.286 1.00 90.56 556 ASN A CA 1
ATOM 4530 C C . ASN A 1 556 ? 8.576 -13.879 -17.447 1.00 90.56 556 ASN A C 1
ATOM 4532 O O . ASN A 1 556 ? 9.462 -13.960 -16.602 1.00 90.56 556 ASN A O 1
ATOM 4536 N N . ILE A 1 557 ? 7.865 -12.768 -17.619 1.00 92.69 557 ILE A N 1
ATOM 4537 C CA . ILE A 1 557 ? 8.139 -11.562 -16.835 1.00 92.69 557 ILE A CA 1
ATOM 4538 C C . ILE A 1 557 ? 7.960 -11.799 -15.329 1.00 92.69 557 ILE A C 1
ATOM 4540 O O . ILE A 1 557 ? 8.658 -11.202 -14.521 1.00 92.69 557 ILE A O 1
ATOM 4544 N N . THR A 1 558 ? 7.066 -12.720 -14.960 1.00 91.75 558 THR A N 1
ATOM 4545 C CA . THR A 1 558 ? 6.792 -13.130 -13.578 1.00 91.75 558 THR A CA 1
ATOM 4546 C C . THR A 1 558 ? 7.890 -13.993 -12.960 1.00 91.75 558 THR A C 1
ATOM 4548 O O . THR A 1 558 ? 7.853 -14.208 -11.754 1.00 91.75 558 THR A O 1
ATOM 4551 N N . ASP A 1 559 ? 8.845 -14.498 -13.751 1.00 90.06 559 ASP A N 1
ATOM 4552 C CA . ASP A 1 559 ? 10.015 -15.214 -13.220 1.00 90.06 559 ASP A CA 1
ATOM 4553 C C . ASP A 1 559 ? 10.988 -14.232 -12.538 1.00 90.06 559 ASP A C 1
ATOM 4555 O O . ASP A 1 559 ? 11.818 -14.632 -11.722 1.00 90.06 559 ASP A O 1
ATOM 4559 N N . TYR A 1 560 ? 10.870 -12.934 -12.846 1.00 88.25 560 TYR A N 1
ATOM 4560 C CA . TYR A 1 560 ? 11.631 -11.876 -12.201 1.00 88.25 560 TYR A CA 1
ATOM 4561 C C . TYR A 1 560 ? 11.006 -11.517 -10.844 1.00 88.25 560 TYR A C 1
ATOM 4563 O O . TYR A 1 560 ? 9.957 -10.873 -10.762 1.00 88.25 560 TYR A O 1
ATOM 4571 N N . ASN A 1 561 ? 11.654 -11.950 -9.761 1.00 83.25 561 ASN A N 1
ATOM 4572 C CA . ASN A 1 561 ? 11.131 -11.859 -8.396 1.00 83.25 561 ASN A CA 1
ATOM 4573 C C . ASN A 1 561 ? 11.347 -10.467 -7.763 1.00 83.25 561 ASN A C 1
ATOM 4575 O O . ASN A 1 561 ? 12.129 -10.313 -6.827 1.00 83.25 561 ASN A O 1
ATOM 4579 N N . SER A 1 562 ? 10.674 -9.445 -8.296 1.00 88.31 562 SER A N 1
ATOM 4580 C CA . SER A 1 562 ? 10.618 -8.105 -7.698 1.00 88.31 562 SER A CA 1
ATOM 4581 C C . SER A 1 562 ? 9.233 -7.495 -7.874 1.00 88.31 562 SER A C 1
ATOM 4583 O O . SER A 1 562 ? 8.838 -7.144 -8.990 1.00 88.31 562 SER A O 1
ATOM 4585 N N . ILE A 1 563 ? 8.496 -7.296 -6.777 1.00 89.81 563 ILE A N 1
ATOM 4586 C CA . ILE A 1 563 ? 7.141 -6.737 -6.848 1.00 89.81 563 ILE A CA 1
ATOM 4587 C C . ILE A 1 563 ? 7.131 -5.340 -7.465 1.00 89.81 563 ILE A C 1
ATOM 4589 O O . ILE A 1 563 ? 6.237 -5.019 -8.241 1.00 89.81 563 ILE A O 1
ATOM 4593 N N . GLN A 1 564 ? 8.137 -4.512 -7.169 1.00 88.38 564 GLN A N 1
ATOM 4594 C CA . GLN A 1 564 ? 8.220 -3.143 -7.683 1.00 88.38 564 GLN A CA 1
ATOM 4595 C C . GLN A 1 564 ? 8.350 -3.133 -9.207 1.00 88.38 564 GLN A C 1
ATOM 4597 O O . GLN A 1 564 ? 7.655 -2.377 -9.887 1.00 88.38 564 GLN A O 1
ATOM 4602 N N . PHE A 1 565 ? 9.199 -4.011 -9.746 1.00 91.62 565 PHE A N 1
ATOM 4603 C CA . PHE A 1 565 ? 9.342 -4.191 -11.185 1.00 91.62 565 PHE A CA 1
ATOM 4604 C C . PHE A 1 565 ? 8.039 -4.697 -11.816 1.00 91.62 565 PHE A C 1
ATOM 4606 O O . PHE A 1 565 ? 7.559 -4.116 -12.789 1.00 91.62 565 PHE A O 1
ATOM 4613 N N . LEU A 1 566 ? 7.412 -5.720 -11.230 1.00 94.50 566 LEU A N 1
ATOM 4614 C CA . LEU A 1 566 ? 6.157 -6.286 -11.735 1.00 94.50 566 LEU A CA 1
ATOM 4615 C C . LEU A 1 566 ? 5.007 -5.260 -11.721 1.00 94.50 566 LEU A C 1
ATOM 4617 O O . LEU A 1 566 ? 4.238 -5.174 -12.679 1.00 94.50 566 LEU A O 1
ATOM 4621 N N . LEU A 1 567 ? 4.919 -4.429 -10.680 1.00 94.00 567 LEU A N 1
ATOM 4622 C CA . LEU A 1 567 ? 3.962 -3.322 -10.591 1.00 94.00 567 LEU A CA 1
ATOM 4623 C C . LEU A 1 567 ? 4.240 -2.231 -11.639 1.00 94.00 567 LEU A C 1
ATOM 4625 O O . LEU A 1 567 ? 3.296 -1.677 -12.212 1.00 94.00 567 LEU A O 1
ATOM 4629 N N . ALA A 1 568 ? 5.510 -1.939 -11.940 1.00 94.00 568 ALA A N 1
ATOM 4630 C CA . ALA A 1 568 ? 5.875 -1.016 -13.014 1.00 94.00 568 ALA A CA 1
ATOM 4631 C C . ALA A 1 568 ? 5.448 -1.559 -14.390 1.00 94.00 568 ALA A C 1
ATOM 4633 O O . ALA A 1 568 ? 4.837 -0.827 -15.176 1.00 94.00 568 ALA A O 1
ATOM 4634 N N . VAL A 1 569 ? 5.677 -2.849 -14.662 1.00 96.75 569 VAL A N 1
ATOM 4635 C CA . VAL A 1 569 ? 5.218 -3.504 -15.900 1.00 96.75 569 VAL A CA 1
ATOM 4636 C C . VAL A 1 569 ? 3.692 -3.466 -16.008 1.00 96.75 569 VAL A C 1
ATOM 4638 O O . VAL A 1 569 ? 3.169 -3.118 -17.066 1.00 96.75 569 VAL A O 1
ATOM 4641 N N . GLU A 1 570 ? 2.962 -3.751 -14.927 1.00 96.81 570 GLU A N 1
ATOM 4642 C CA . GLU A 1 570 ? 1.494 -3.665 -14.906 1.00 96.81 570 GLU A CA 1
ATOM 4643 C C . GLU A 1 570 ? 1.001 -2.232 -15.174 1.00 96.81 570 GLU A C 1
ATOM 4645 O O . GLU A 1 570 ? 0.074 -2.008 -15.952 1.00 96.81 570 GLU A O 1
ATOM 4650 N N . SER A 1 571 ? 1.658 -1.232 -14.582 1.00 95.81 571 SER A N 1
ATOM 4651 C CA . SER A 1 571 ? 1.376 0.188 -14.826 1.00 95.81 571 SER A CA 1
ATOM 4652 C C . SER A 1 571 ? 1.542 0.556 -16.308 1.00 95.81 571 SER A C 1
ATOM 4654 O O . SER A 1 571 ? 0.676 1.213 -16.898 1.00 95.81 571 SER A O 1
ATOM 4656 N N . TRP A 1 572 ? 2.620 0.085 -16.941 1.00 97.12 572 TRP A N 1
ATOM 4657 C CA . TRP A 1 572 ? 2.847 0.239 -18.380 1.00 97.12 572 TRP A CA 1
ATOM 4658 C C . TRP A 1 572 ? 1.797 -0.499 -19.214 1.00 97.12 572 TRP A C 1
ATOM 4660 O O . TRP A 1 572 ? 1.226 0.079 -20.141 1.00 97.12 572 TRP A O 1
ATOM 4670 N N . HIS A 1 573 ? 1.470 -1.738 -18.855 1.00 97.19 573 HIS A N 1
ATOM 4671 C CA . HIS A 1 573 ? 0.477 -2.560 -19.544 1.00 97.19 573 HIS A CA 1
ATOM 4672 C C . HIS A 1 573 ? -0.903 -1.902 -19.574 1.00 97.19 573 HIS A C 1
ATOM 4674 O O . HIS A 1 573 ? -1.499 -1.781 -20.653 1.00 97.19 573 HIS A O 1
ATOM 4680 N N . LYS A 1 574 ? -1.378 -1.409 -18.420 1.00 95.00 574 LYS A N 1
ATOM 4681 C CA . LYS A 1 574 ? -2.636 -0.655 -18.307 1.00 95.00 574 LYS A CA 1
ATOM 4682 C C . LYS A 1 574 ? -2.624 0.585 -19.200 1.00 95.00 574 LYS A C 1
ATOM 4684 O O . LYS A 1 574 ? -3.588 0.817 -19.930 1.00 95.00 574 LYS A O 1
ATOM 4689 N N . LEU A 1 575 ? -1.535 1.360 -19.190 1.00 95.38 575 LEU A N 1
ATOM 4690 C CA . LEU A 1 575 ? -1.403 2.578 -20.000 1.00 95.38 575 LEU A CA 1
ATOM 4691 C C . LEU A 1 575 ? -1.444 2.273 -21.503 1.00 95.38 575 LEU A C 1
ATOM 4693 O O . LEU A 1 575 ? -2.196 2.907 -22.248 1.00 95.38 575 LEU A O 1
ATOM 4697 N N . VAL A 1 576 ? -0.675 1.280 -21.953 1.00 96.12 576 VAL A N 1
ATOM 4698 C CA . VAL A 1 576 ? -0.605 0.872 -23.364 1.00 96.12 576 VAL A CA 1
ATOM 4699 C C . VAL A 1 576 ? -1.975 0.398 -23.857 1.00 96.12 576 VAL A C 1
ATOM 4701 O O . VAL A 1 576 ? -2.459 0.890 -24.884 1.00 96.12 576 VAL A O 1
ATOM 4704 N N . LYS A 1 577 ? -2.654 -0.474 -23.098 1.00 95.56 577 LYS A N 1
ATOM 4705 C CA . LYS A 1 577 ? -4.028 -0.903 -23.414 1.00 95.56 577 LYS A CA 1
ATOM 4706 C C . LYS A 1 577 ? -5.011 0.268 -23.409 1.00 95.56 577 LYS A C 1
ATOM 4708 O O . LYS A 1 577 ? -5.851 0.351 -24.303 1.00 95.56 577 LYS A O 1
ATOM 4713 N N . GLY A 1 578 ? -4.880 1.199 -22.462 1.00 94.44 578 GLY A N 1
ATOM 4714 C CA . GLY A 1 578 ? -5.714 2.401 -22.364 1.00 94.44 578 GLY A CA 1
ATOM 4715 C C . GLY A 1 578 ? -5.647 3.300 -23.605 1.00 94.44 578 GLY A C 1
ATOM 4716 O O . GLY A 1 578 ? -6.652 3.888 -23.997 1.00 94.44 578 GLY A O 1
ATOM 4717 N N . PHE A 1 579 ? -4.500 3.347 -24.291 1.00 94.81 579 PHE A N 1
ATOM 4718 C CA . PHE A 1 579 ? -4.345 4.038 -25.579 1.00 94.81 579 PHE A CA 1
ATOM 4719 C C . PHE A 1 579 ? -4.730 3.192 -26.809 1.00 94.81 579 PHE A C 1
ATOM 4721 O O . PHE A 1 579 ? -4.491 3.613 -27.951 1.00 94.81 579 PHE A O 1
ATOM 4728 N N . GLY A 1 580 ? -5.312 2.007 -26.601 1.00 95.62 580 GLY A N 1
ATOM 4729 C CA . GLY A 1 580 ? -5.711 1.080 -27.661 1.00 95.62 580 GLY A CA 1
ATOM 4730 C C . GLY A 1 580 ? -4.531 0.454 -28.407 1.00 95.62 580 GLY A C 1
ATOM 4731 O O . GLY A 1 580 ? -4.667 0.097 -29.577 1.00 95.62 580 GLY A O 1
ATOM 4732 N N . LEU A 1 581 ? -3.359 0.379 -27.773 1.00 96.81 581 LEU A N 1
ATOM 4733 C CA . LEU A 1 581 ? -2.172 -0.279 -28.315 1.00 96.81 581 LEU A CA 1
ATOM 4734 C C . LEU A 1 581 ? -2.079 -1.721 -27.807 1.00 96.81 581 LEU A C 1
ATOM 4736 O O . LEU A 1 581 ? -2.569 -2.046 -26.725 1.00 96.81 581 LEU A O 1
ATOM 4740 N N . LYS A 1 582 ? -1.409 -2.586 -28.574 1.00 97.62 582 LYS A N 1
ATOM 4741 C CA . LYS A 1 582 ? -1.052 -3.930 -28.111 1.00 97.62 582 LYS A CA 1
ATOM 4742 C C . LYS A 1 582 ? 0.233 -3.859 -27.263 1.00 97.62 582 LYS A C 1
ATOM 4744 O O . LYS A 1 582 ? 1.243 -3.398 -27.793 1.00 97.62 582 LYS A O 1
ATOM 4749 N N . PRO A 1 583 ? 0.219 -4.302 -25.994 1.00 97.81 583 PRO A N 1
ATOM 4750 C CA . PRO A 1 583 ? 1.433 -4.483 -25.205 1.00 97.81 583 PRO A CA 1
ATOM 4751 C C . PRO A 1 583 ? 2.137 -5.784 -25.602 1.00 97.81 583 PRO A C 1
ATOM 4753 O O . PRO A 1 583 ? 1.479 -6.809 -25.809 1.00 97.81 583 PRO A O 1
ATOM 4756 N N . LYS A 1 584 ? 3.465 -5.743 -25.696 1.00 98.06 584 LYS A N 1
ATOM 4757 C CA . LYS A 1 584 ? 4.308 -6.909 -25.973 1.00 98.06 584 LYS A CA 1
ATOM 4758 C C . LYS A 1 584 ? 5.637 -6.816 -25.219 1.00 98.06 584 LYS A C 1
ATOM 4760 O O . LYS A 1 584 ? 6.174 -5.727 -25.058 1.00 98.06 584 LYS A O 1
ATOM 4765 N N . ILE A 1 585 ? 6.172 -7.937 -24.756 1.00 98.00 585 ILE A N 1
ATOM 4766 C CA . ILE A 1 585 ? 7.482 -7.992 -24.105 1.00 98.00 585 ILE A CA 1
ATOM 4767 C C . ILE A 1 585 ? 8.375 -8.957 -24.877 1.00 98.00 585 ILE A C 1
ATOM 4769 O O . ILE A 1 585 ? 7.970 -10.073 -25.193 1.00 98.00 585 ILE A O 1
ATOM 4773 N N . TYR A 1 586 ? 9.589 -8.516 -25.178 1.00 97.31 586 TYR A N 1
ATOM 4774 C CA . TYR A 1 586 ? 10.661 -9.365 -25.671 1.00 97.31 586 TYR A CA 1
ATOM 4775 C C . TYR A 1 586 ? 11.633 -9.665 -24.539 1.00 97.31 586 TYR A C 1
ATOM 4777 O O . TYR A 1 586 ? 11.932 -8.786 -23.725 1.00 97.31 586 TYR A O 1
ATOM 4785 N N . ILE A 1 587 ? 12.123 -10.898 -24.499 1.00 96.69 587 ILE A N 1
ATOM 4786 C CA . ILE A 1 587 ? 13.099 -11.342 -23.509 1.00 96.69 587 ILE A CA 1
ATOM 4787 C C . ILE A 1 587 ? 14.255 -12.017 -24.237 1.00 96.69 587 ILE A C 1
ATOM 4789 O O . ILE A 1 587 ? 14.035 -12.936 -25.022 1.00 96.69 587 ILE A O 1
ATOM 4793 N N . SER A 1 588 ? 15.470 -11.567 -23.958 1.00 95.50 588 SER A N 1
ATOM 4794 C CA . SER A 1 588 ? 16.717 -12.195 -24.403 1.00 95.50 588 SER A CA 1
ATOM 4795 C C . SER A 1 588 ? 17.587 -12.508 -23.192 1.00 95.50 588 SER A C 1
ATOM 4797 O O . SER A 1 588 ? 17.469 -11.842 -22.159 1.00 95.50 588 SER A O 1
ATOM 4799 N N . LYS A 1 589 ? 18.507 -13.465 -23.321 1.00 94.62 589 LYS A N 1
ATOM 4800 C CA . LYS A 1 589 ? 19.520 -13.706 -22.293 1.00 94.62 589 LYS A CA 1
ATOM 4801 C C . LYS A 1 589 ? 20.834 -13.001 -22.626 1.00 94.62 589 LYS A C 1
ATOM 4803 O O . LYS A 1 589 ? 21.242 -12.948 -23.783 1.00 94.62 589 LYS A O 1
ATOM 4808 N N . HIS A 1 590 ? 21.529 -12.482 -21.622 1.00 94.25 590 HIS A N 1
ATOM 4809 C CA . HIS A 1 590 ? 22.922 -12.061 -21.709 1.00 94.25 590 HIS A CA 1
ATOM 4810 C C . HIS A 1 590 ? 23.818 -13.251 -21.362 1.00 94.25 590 HIS A C 1
ATOM 4812 O O . HIS A 1 590 ? 23.870 -13.717 -20.225 1.00 94.25 590 HIS A O 1
ATOM 4818 N N . VAL A 1 591 ? 24.503 -13.774 -22.374 1.00 92.75 591 VAL A N 1
ATOM 4819 C CA . VAL A 1 591 ? 25.442 -14.890 -22.263 1.00 92.75 591 VAL A CA 1
ATOM 4820 C C . VAL A 1 591 ? 26.850 -14.317 -22.142 1.00 92.75 591 VAL A C 1
ATOM 4822 O O . VAL A 1 591 ? 27.393 -13.805 -23.124 1.00 92.75 591 VAL A O 1
ATOM 4825 N N . ILE A 1 592 ? 27.401 -14.373 -20.926 1.00 86.81 592 ILE A N 1
ATOM 4826 C CA . ILE A 1 592 ? 28.724 -13.838 -20.559 1.00 86.81 592 ILE A CA 1
ATOM 4827 C C . ILE A 1 592 ? 29.853 -14.768 -21.004 1.00 86.81 592 ILE A C 1
ATOM 4829 O O . ILE A 1 592 ? 29.739 -15.995 -20.768 1.00 86.81 592 ILE A O 1
#

pLDDT: mean 81.82, std 21.41, range [20.28, 98.06]

Foldseek 3Di:
DDDDDDDDDDDDDDDDDDDDDDDDDDDDDDDDDDDPDDPWDWPDDDDDDPPPPPPPDDDDPDQAFDKWWKFWFQLVCVVVLVVLLVVVQWQWADWDDDLQKIKIKTWRQDDDAAFDPCCVLCVVRGHPPDDRDGDNFTWMKIWIAGNVHRRGIMMTIDGPCLVSRCVGGDFQLQVLLCQQWFDQQFWQKWKKAFPFADGGIDIDGDPTDDAPPDAQRIATAKTWGGTPDCVQQNDHIWIGHSIIIDTGSDGPNPCSSVSVVSVVSNVGDRNGLGWHWDFDDPVCLQVVQQQVLVCLLVLHFWFADDQWDDRRRIIIGHDDQWWKKKWFDAPPDIDIDTDGRDDTSVVSNVSCVVDVRDRTQQRMKMWTDDPPRGIDIDRSLQRGFGWDDDPLAIWTRHRNGITHIDPSSVVSLVVLQVPAAEAEDEAAEVVVLVVVLVVLVVCVVVVHDDPDNDNDSLVVVLVVCCVPPVKDAQVQVWFWADDPDDPDGTDTARQAGIDDDQEGEHEDEDPDLVRLLVSLVSLLVNVVCVLVVSTDDPDHHAAYEYEYEEQDPDRGPVVSSDPSSSSSVSNSCVSCVVSNHRYHYYYHYHHD